Protein 2EKN (pdb70)

Secondary structure (DSSP, 8-state):
-B-PPP-TTS--EEEEEEEEEEEE--HHHHHHHHHT--TT--HHHHHHHHHHHHHHHHHHHSTTPPP--EEEEEEEEEE-SSEEEEEEEEEEEESS--HHHHHHHHHHHHHHHHHHHHHHHS-TTS--SS-EEEEEEEEEEEEE-/------TTS--EEEEEEEEEEEE--HHHHHHHHHT--TT--HHHHHHHHHHHHHHHHHHHSTTPPP--EEEEEEEEEE-SSEEEEEEEEEEEESS--HHHHHHHHHHHHHHHHHHHHHHH--TTS--SS-EEEEEEEEEEEE---/------TTS--EEEEEEEEEEEE--HHHHHHHHTT--TTB-HHHHHHHHHHHHHHHHHHHSTTPPP--EEEEEEEEEE-SSEEEEEEEEEEEESS--HHHHHHHHHHHHHHHHHHHHHHHS-TTS--SS-EEEEEEEEEEEEE--

Organism: Pyrococcus horikoshii (strain ATCC 700860 / DSM 12428 / JCM 9974 / NBRC 100139 / OT-3) (NCBI:txid70601)

Foldseek 3Di:
DDDADDQVVAAFWKKKWKKKKKKFFDLVLLVCQVVVNQPLGNLQVQLQVQLVVQLQCLCVVPPRDDRFPWDDKDWDWDGDSGMIMIMIMTIHGGRDHRHSSRLRSNVRSNVSNCVSCLPVQADPVSDHPRIDMDDIGIPDMDTGD/DAQDDQVVAFFAKKKWKKKKKKFFALVLLVCQVVQNLVLGNLQVQLQVQLVVQLQCLCVVPPRDDRFPWDDKDWDWDDDSGMIMIMIMTIHGGRDHRHSSRLRSNVRSNVSSCVSCLVVQADPVSDRPRIDMDDIGIPDIDTDDD/DAQDDQVVAAFWKKKWKKKKKKFAALVLLVCQVVQNQVLGNLQVQLQVQLVVQLQCLCVPDPRDDRFPWDDKDWDWDDDSGMIMIMIMTIGGGRDHRHSSRLRSNVRSNVSSCVSRQVVQADPVSHRPGIDMDDIGIPDMDTGHD

Sequence (435 aa):
GVKMVEIGYKDVVFRKAVAKGRIKLKPETVKLIKEGKIEKGNVLATAQIAGILAVKRTPELIPLCHPIPITGVDITFDFGEDYIEVTCEVRAYYKTGVEMEALTGVTVALLAIWDMVKAVEKDEKGQYPYTRIENVHVVEKVKTHVKMVEIGYKDVVFRKAVAKGRIKLKPETVKLIKEGKIEKGNVLATAQIAGILAVKRTPELIPLCHPIPITGVDITFDFGEDYIEVTCEVRAYYKTGVEMEALTGVTVALLAIWDMVKAVEKDEKGQYPYTRIENVHVVEKVKTHNVKMVEIGYKDVVFRKAVAKGRIKLKPETVKLIKEGKIEKGNVLATAQIAGILAVKRTPELIPLCHPIPITGVDITFDFGEDYIEVTCEVRAYYKTGVEMEALTGVTVALLAIWDMVKAVEKDEKGQYPYTRIENVHVVEKVKTHN

InterPro domains:
  IPR002820 Molybdopterin cofactor biosynthesis C (MoaC) domain [PF01967] (15-153)
  IPR023045 Molybdenum cofactor biosynthesis C [TIGR00581] (5-139)
  IPR023047 Probable cyclic pyranopterin monophosphate synthase accessory protein, archaea [MF_01224_A] (10-155)
  IPR023047 Probable cyclic pyranopterin monophosphate synthase accessory protein, archaea [cd01419] (15-155)
  IPR036522 Molybdopterin cofactor biosynthesis C (MoaC) domain superfamily [G3DSA:3.30.70.640] (1-159)
  IPR036522 Molybdopterin cofactor biosynthesis C (MoaC) domain superfamily [SSF55040] (13-154)
  IPR050105 Molybdenum cofactor biosynthesis MoaA/MoaC [PTHR22960] (11-133)

Nearest PDB structures (foldseek):
  2ekn-assembly1_A  TM=1.007E+00  e=3.396E-31  Pyrococcus horikoshii OT3
  2ohd-assembly1_D  TM=9.862E-01  e=2.402E-20  Sulfurisphaera tokodaii str. 7
  4fdf-assembly1_B  TM=9.842E-01  e=7.922E-18  Mycobacterium tuberculosis
  4fdf-assembly1_A  TM=9.671E-01  e=1.841E-16  Mycobacterium tuberculosis
  2eey-assembly1_A  TM=9.119E-01  e=1.221E-14  Geobacillus kaustophilus HTA426

CATH classification: 3.30.70.640

Structure (mmCIF, N/CA/C/O backbone):
data_2EKN
#
_entry.id   2EKN
#
_cell.length_a   119.910
_cell.length_b   119.910
_cell.length_c   63.960
_cell.angle_alpha   90.00
_cell.angle_beta   90.00
_cell.angle_gamma   120.00
#
_symmetry.space_group_name_H-M   'P 31 2 1'
#
loop_
_entity.id
_entity.type
_entity.pdbx_description
1 polymer 'Probable molybdenum cofactor biosynthesis protein C'
2 non-polymer 'CITRATE ANION'
3 water water
#
loop_
_atom_site.group_PDB
_atom_site.id
_atom_site.type_symbol
_atom_site.label_atom_id
_atom_site.label_alt_id
_atom_site.label_comp_id
_atom_site.label_asym_id
_atom_site.label_entity_id
_atom_site.label_seq_id
_atom_site.pdbx_PDB_ins_code
_atom_site.Cartn_x
_atom_site.Cartn_y
_atom_site.Cartn_z
_atom_site.occupancy
_atom_site.B_iso_or_equiv
_atom_site.auth_seq_id
_atom_site.auth_comp_id
_atom_site.auth_asym_id
_atom_site.auth_atom_id
_atom_site.pdbx_PDB_model_num
ATOM 1 N N . GLY A 1 12 ? 111.507 52.597 0.815 1.00 49.16 12 GLY A N 1
ATOM 2 C CA . GLY A 1 12 ? 111.149 52.493 2.263 1.00 48.02 12 GLY A CA 1
ATOM 3 C C . GLY A 1 12 ? 110.820 53.825 2.915 1.00 47.15 12 GLY A C 1
ATOM 4 O O . GLY A 1 12 ? 111.100 54.888 2.359 1.00 46.99 12 GLY A O 1
ATOM 5 N N . VAL A 1 13 ? 110.219 53.765 4.101 1.00 46.30 13 VAL A N 1
ATOM 6 C CA . VAL A 1 13 ? 109.846 54.962 4.851 1.00 44.52 13 VAL A CA 1
ATOM 7 C C . VAL A 1 13 ? 110.309 54.822 6.297 1.00 44.47 13 VAL A C 1
ATOM 8 O O . VAL A 1 13 ? 110.426 53.709 6.814 1.00 44.41 13 VAL A O 1
ATOM 12 N N . LYS A 1 14 ? 110.570 55.950 6.950 1.00 42.93 14 LYS A N 1
ATOM 13 C CA . LYS A 1 14 ? 111.026 55.923 8.334 1.00 43.74 14 LYS A CA 1
ATOM 14 C C . LYS A 1 14 ? 110.352 56.990 9.182 1.00 42.17 14 LYS A C 1
ATOM 15 O O . LYS A 1 14 ? 110.676 58.174 9.075 1.00 40.66 14 LYS A O 1
ATOM 21 N N . MET A 1 15 ? 109.410 56.563 10.019 1.00 39.90 15 MET A N 1
ATOM 22 C CA . MET A 1 15 ? 108.698 57.482 10.897 1.00 37.70 15 MET A CA 1
ATOM 23 C C . MET A 1 15 ? 109.686 58.048 11.910 1.00 36.50 15 MET A C 1
ATOM 24 O O . MET A 1 15 ? 110.675 57.398 12.255 1.00 35.95 15 MET A O 1
ATOM 29 N N . VAL A 1 16 ? 109.408 59.254 12.390 1.00 31.79 16 VAL A N 1
ATOM 30 C CA . VAL A 1 16 ? 110.286 59.916 13.341 1.00 29.16 16 VAL A CA 1
ATOM 31 C C . VAL A 1 16 ? 109.901 59.662 14.798 1.00 25.95 16 VAL A C 1
ATOM 32 O O . VAL A 1 16 ? 108.749 59.849 15.185 1.00 20.52 16 VAL A O 1
ATOM 36 N N . GLU A 1 17 ? 110.879 59.243 15.597 1.00 24.41 17 GLU A N 1
ATOM 37 C CA . GLU A 1 17 ? 110.670 58.985 17.021 1.00 22.53 17 GLU A CA 1
ATOM 38 C C . GLU A 1 17 ? 110.545 60.318 17.759 1.00 21.83 17 GLU A C 1
ATOM 39 O O . GLU A 1 17 ? 111.328 61.239 17.519 1.00 22.52 17 GLU A O 1
ATOM 45 N N . ILE A 1 18 ? 109.575 60.425 18.665 1.00 21.44 18 ILE A N 1
ATOM 46 C CA . ILE A 1 18 ? 109.385 61.672 19.402 1.00 19.74 18 ILE A CA 1
ATOM 47 C C . ILE A 1 18 ? 109.277 61.495 20.910 1.00 19.51 18 ILE A C 1
ATOM 48 O O . ILE A 1 18 ? 109.216 62.475 21.651 1.00 21.81 18 ILE A O 1
ATOM 53 N N . GLY A 1 19 ? 109.254 60.247 21.361 1.00 22.09 19 GLY A N 1
ATOM 54 C CA . GLY A 1 19 ? 109.104 59.963 22.780 1.00 21.95 19 GLY A CA 1
ATOM 55 C C . GLY A 1 19 ? 109.997 60.670 23.783 1.00 23.36 19 GLY A C 1
ATOM 56 O O . GLY A 1 19 ? 109.552 61.015 24.876 1.00 23.44 19 GLY A O 1
ATOM 57 N N . TYR A 1 20 ? 111.255 60.890 23.424 1.00 25.22 20 TYR A N 1
ATOM 58 C CA . TYR A 1 20 ? 112.203 61.527 24.331 1.00 25.65 20 TYR A CA 1
ATOM 59 C C . TYR A 1 20 ? 112.119 63.050 24.370 1.00 26.30 20 TYR A C 1
ATOM 60 O O . TYR A 1 20 ? 112.721 63.684 25.235 1.00 26.56 20 TYR A O 1
ATOM 69 N N . LYS A 1 21 ? 111.375 63.643 23.443 1.00 26.31 21 LYS A N 1
ATOM 70 C CA . LYS A 1 21 ? 111.263 65.097 23.401 1.00 25.66 21 LYS A CA 1
ATOM 71 C C . LYS A 1 21 ? 110.422 65.667 24.542 1.00 26.31 21 LYS A C 1
ATOM 72 O O . LYS A 1 21 ? 109.601 64.968 25.130 1.00 24.44 21 LYS A O 1
ATOM 78 N N . ASP A 1 22 ? 110.638 66.940 24.861 1.00 26.70 22 ASP A N 1
ATOM 79 C CA . ASP A 1 22 ? 109.892 67.573 25.941 1.00 28.35 22 ASP A CA 1
ATOM 80 C C . ASP A 1 22 ? 108.481 67.938 25.517 1.00 27.58 22 ASP A C 1
ATOM 81 O O . ASP A 1 22 ? 108.214 68.192 24.342 1.00 26.01 22 ASP A O 1
ATOM 86 N N . VAL A 1 23 ? 107.588 67.965 26.495 1.00 26.93 23 VAL A N 1
ATOM 87 C CA . VAL A 1 23 ? 106.207 68.342 26.268 1.00 28.38 23 VAL A CA 1
ATOM 88 C C . VAL A 1 23 ? 106.193 69.858 26.403 1.00 28.86 23 VAL A C 1
ATOM 89 O O . VAL A 1 23 ? 106.454 70.400 27.478 1.00 28.00 23 VAL A O 1
ATOM 93 N N . VAL A 1 24 ? 105.921 70.541 25.300 1.00 27.70 24 VAL A N 1
ATOM 94 C CA . VAL A 1 24 ? 105.888 71.993 25.311 1.00 26.36 24 VAL A CA 1
ATOM 95 C C . VAL A 1 24 ? 104.646 72.477 24.591 1.00 26.13 24 VAL A C 1
ATOM 96 O O . VAL A 1 24 ? 104.007 71.717 23.857 1.00 24.66 24 VAL A O 1
ATOM 100 N N . PHE A 1 25 ? 104.296 73.737 24.821 1.00 25.38 25 PHE A N 1
ATOM 101 C CA . PHE A 1 25 ? 103.142 74.324 24.175 1.00 25.09 25 PHE A CA 1
ATOM 102 C C . PHE A 1 25 ? 103.471 74.476 22.697 1.00 26.28 25 PHE A C 1
ATOM 103 O O . PHE A 1 25 ? 104.546 74.966 22.337 1.00 26.61 25 PHE A O 1
ATOM 111 N N . ARG A 1 26 ? 102.544 74.055 21.846 1.00 23.56 26 ARG A N 1
ATOM 112 C CA . ARG A 1 26 ? 102.732 74.144 20.405 1.00 23.77 26 ARG A CA 1
ATOM 113 C C . ARG A 1 26 ? 101.501 74.749 19.744 1.00 24.31 26 ARG A C 1
ATOM 114 O O . ARG A 1 26 ? 100.360 74.392 20.062 1.00 22.99 26 ARG A O 1
ATOM 122 N N . LYS A 1 27 ? 101.741 75.683 18.834 1.00 22.21 27 LYS A N 1
ATOM 123 C CA . LYS A 1 27 ? 100.664 76.322 18.106 1.00 21.67 27 LYS A CA 1
ATOM 124 C C . LYS A 1 27 ? 101.082 76.481 16.657 1.00 21.13 27 LYS A C 1
ATOM 125 O O . LYS A 1 27 ? 102.229 76.828 16.370 1.00 20.34 27 LYS A O 1
ATOM 131 N N . ALA A 1 28 ? 100.155 76.201 15.748 1.00 19.00 28 ALA A N 1
ATOM 132 C CA . ALA A 1 28 ? 100.404 76.353 14.320 1.00 17.86 28 ALA A CA 1
ATOM 133 C C . ALA A 1 28 ? 99.192 77.035 13.705 1.00 20.21 28 ALA A C 1
ATOM 134 O O . ALA A 1 28 ? 98.044 76.751 14.061 1.00 19.61 28 ALA A O 1
ATOM 136 N N . VAL A 1 29 ? 99.460 77.953 12.791 1.00 19.48 29 VAL A N 1
ATOM 137 C CA . VAL A 1 29 ? 98.409 78.677 12.109 1.00 19.39 29 VAL A CA 1
ATOM 138 C C . VAL A 1 29 ? 98.650 78.499 10.625 1.00 19.48 29 VAL A C 1
ATOM 139 O O . VAL A 1 29 ? 99.749 78.775 10.131 1.00 17.21 29 VAL A O 1
ATOM 143 N N . ALA A 1 30 ? 97.635 78.012 9.920 1.00 17.64 30 ALA A N 1
ATOM 144 C CA . ALA A 1 30 ? 97.740 77.823 8.477 1.00 19.15 30 ALA A CA 1
ATOM 145 C C . ALA A 1 30 ? 96.601 78.577 7.807 1.00 18.89 30 ALA A C 1
ATOM 146 O O . ALA A 1 30 ? 95.529 78.755 8.392 1.00 19.60 30 ALA A O 1
ATOM 148 N N . LYS A 1 31 ? 96.845 79.028 6.583 1.00 19.23 31 LYS A N 1
ATOM 149 C CA . LYS A 1 31 ? 95.842 79.750 5.816 1.00 20.37 31 LYS A CA 1
ATOM 150 C C . LYS A 1 31 ? 95.800 79.208 4.399 1.00 19.72 31 LYS A C 1
ATOM 151 O O . LYS A 1 31 ? 96.778 78.657 3.898 1.00 19.75 31 LYS A O 1
ATOM 157 N N . GLY A 1 32 ? 94.657 79.382 3.754 1.00 20.76 32 GLY A N 1
ATOM 158 C CA . GLY A 1 32 ? 94.501 78.938 2.385 1.00 19.33 32 GLY A CA 1
ATOM 159 C C . GLY A 1 32 ? 93.256 79.615 1.861 1.00 21.76 32 GLY A C 1
ATOM 160 O O . GLY A 1 32 ? 92.444 80.099 2.647 1.00 23.98 32 GLY A O 1
ATOM 161 N N . ARG A 1 33 ? 93.089 79.671 0.548 1.00 21.83 33 ARG A N 1
ATOM 162 C CA . ARG A 1 33 ? 91.894 80.304 0.020 1.00 23.67 33 ARG A CA 1
ATOM 163 C C . ARG A 1 33 ? 91.312 79.559 -1.162 1.00 22.06 33 ARG A C 1
ATOM 164 O O . ARG A 1 33 ? 92.002 78.803 -1.840 1.00 21.37 33 ARG A O 1
ATOM 172 N N . ILE A 1 34 ? 90.022 79.763 -1.386 1.00 21.61 34 ILE A N 1
ATOM 173 C CA . ILE A 1 34 ? 89.362 79.149 -2.517 1.00 22.36 34 ILE A CA 1
ATOM 174 C C . ILE A 1 34 ? 88.816 80.279 -3.379 1.00 22.87 34 ILE A C 1
ATOM 175 O O . ILE A 1 34 ? 88.076 81.142 -2.897 1.00 23.11 34 ILE A O 1
ATOM 180 N N . LYS A 1 35 ? 89.225 80.292 -4.643 1.00 22.86 35 LYS A N 1
ATOM 181 C CA . LYS A 1 35 ? 88.771 81.299 -5.592 1.00 25.29 35 LYS A CA 1
ATOM 182 C C . LYS A 1 35 ? 87.373 80.899 -6.050 1.00 26.09 35 LYS A C 1
ATOM 183 O O . LYS A 1 35 ? 87.136 79.739 -6.400 1.00 25.33 35 LYS A O 1
ATOM 189 N N . LEU A 1 36 ? 86.456 81.862 -6.040 1.00 25.25 36 LEU A N 1
ATOM 190 C CA . LEU A 1 36 ? 85.065 81.626 -6.420 1.00 25.92 36 LEU A CA 1
ATOM 191 C C . LEU A 1 36 ? 84.502 82.772 -7.259 1.00 28.24 36 LEU A C 1
ATOM 192 O O . LEU A 1 36 ? 85.095 83.851 -7.344 1.00 26.82 36 LEU A O 1
ATOM 197 N N . LYS A 1 37 ? 83.352 82.533 -7.878 1.00 30.48 37 LYS A N 1
ATOM 198 C CA . LYS A 1 37 ? 82.703 83.576 -8.658 1.00 32.22 37 LYS A CA 1
ATOM 199 C C . LYS A 1 37 ? 82.285 84.616 -7.631 1.00 32.17 37 LYS A C 1
ATOM 200 O O . LYS A 1 37 ? 81.996 84.278 -6.484 1.00 31.73 37 LYS A O 1
ATOM 206 N N . PRO A 1 38 ? 82.266 85.899 -8.017 1.00 33.71 38 PRO A N 1
ATOM 207 C CA . PRO A 1 38 ? 81.864 86.938 -7.067 1.00 33.79 38 PRO A CA 1
ATOM 208 C C . PRO A 1 38 ? 80.445 86.714 -6.548 1.00 34.57 38 PRO A C 1
ATOM 209 O O . PRO A 1 38 ? 80.174 86.900 -5.360 1.00 35.06 38 PRO A O 1
ATOM 213 N N . GLU A 1 39 ? 79.542 86.303 -7.435 1.00 35.92 39 GLU A N 1
ATOM 214 C CA . GLU A 1 39 ? 78.154 86.059 -7.045 1.00 36.60 39 GLU A CA 1
ATOM 215 C C . GLU A 1 39 ? 78.066 84.964 -5.987 1.00 34.44 39 GLU A C 1
ATOM 216 O O . GLU A 1 39 ? 77.254 85.043 -5.062 1.00 33.35 39 GLU A O 1
ATOM 222 N N . THR A 1 40 ? 78.896 83.935 -6.135 1.00 33.68 40 THR A N 1
ATOM 223 C CA . THR A 1 40 ? 78.914 82.834 -5.178 1.00 32.17 40 THR A CA 1
ATOM 224 C C . THR A 1 40 ? 79.329 83.373 -3.814 1.00 31.60 40 THR A C 1
ATOM 225 O O . THR A 1 40 ? 78.709 83.060 -2.798 1.00 32.53 40 THR A O 1
ATOM 229 N N . VAL A 1 41 ? 80.380 84.188 -3.803 1.00 31.47 41 VAL A N 1
ATOM 230 C CA . VAL A 1 41 ? 80.873 84.781 -2.567 1.00 32.20 41 VAL A CA 1
ATOM 231 C C . VAL A 1 41 ? 79.740 85.543 -1.891 1.00 34.71 41 VAL A C 1
ATOM 232 O O . VAL A 1 41 ? 79.561 85.457 -0.677 1.00 34.56 41 VAL A O 1
ATOM 236 N N . LYS A 1 42 ? 78.971 86.279 -2.687 1.00 37.55 42 LYS A N 1
ATOM 237 C CA . LYS A 1 42 ? 77.843 87.047 -2.165 1.00 40.68 42 LYS A CA 1
ATOM 238 C C . LYS A 1 42 ? 76.776 86.115 -1.603 1.00 40.76 42 LYS A C 1
ATOM 239 O O . LYS A 1 42 ? 76.302 86.310 -0.485 1.00 41.82 42 LYS A O 1
ATOM 245 N N . LEU A 1 43 ? 76.398 85.106 -2.384 1.00 41.02 43 LEU A N 1
ATOM 246 C CA . LEU A 1 43 ? 75.388 84.145 -1.955 1.00 41.68 43 LEU A CA 1
ATOM 247 C C . LEU A 1 43 ? 75.764 83.532 -0.612 1.00 42.57 43 LEU A C 1
ATOM 248 O O . LEU A 1 43 ? 74.932 83.436 0.291 1.00 43.02 43 LEU A O 1
ATOM 253 N N . ILE A 1 44 ? 77.020 83.117 -0.484 1.00 42.28 44 ILE A N 1
ATOM 254 C CA . ILE A 1 44 ? 77.496 82.524 0.759 1.00 42.21 44 ILE A CA 1
ATOM 255 C C . ILE A 1 44 ? 77.420 83.554 1.873 1.00 44.36 44 ILE A C 1
ATOM 256 O O . ILE A 1 44 ? 76.890 83.288 2.952 1.00 45.06 44 ILE A O 1
ATOM 261 N N . LYS A 1 45 ? 77.955 84.736 1.593 1.00 46.70 45 LYS A N 1
ATOM 262 C CA . LYS A 1 45 ? 77.979 85.824 2.558 1.00 49.06 45 LYS A CA 1
ATOM 263 C C . LYS A 1 45 ? 76.581 86.148 3.083 1.00 49.72 45 LYS A C 1
ATOM 264 O O . LYS A 1 45 ? 76.418 86.530 4.241 1.00 49.97 45 LYS A O 1
ATOM 270 N N . GLU A 1 46 ? 75.572 85.975 2.234 1.00 51.03 46 GLU A N 1
ATOM 271 C CA . GLU A 1 46 ? 74.194 86.260 2.619 1.00 52.12 46 GLU A CA 1
ATOM 272 C C . GLU A 1 46 ? 73.459 85.011 3.094 1.00 52.13 46 GLU A C 1
ATOM 273 O O . GLU A 1 46 ? 72.305 85.084 3.518 1.00 52.84 46 GLU A O 1
ATOM 279 N N . GLY A 1 47 ? 74.127 83.866 3.018 1.00 51.11 47 GLY A N 1
ATOM 280 C CA . GLY A 1 47 ? 73.507 82.626 3.445 1.00 50.62 47 GLY A CA 1
ATOM 281 C C . GLY A 1 47 ? 72.370 82.210 2.530 1.00 49.83 47 GLY A C 1
ATOM 282 O O . GLY A 1 47 ? 71.313 81.784 2.997 1.00 48.99 47 GLY A O 1
ATOM 283 N N . LYS A 1 48 ? 72.586 82.328 1.224 1.00 49.51 48 LYS A N 1
ATOM 284 C CA . LYS A 1 48 ? 71.566 81.961 0.251 1.00 49.36 48 LYS A CA 1
ATOM 285 C C . LYS A 1 48 ? 71.922 80.715 -0.554 1.00 48.92 48 LYS A C 1
ATOM 286 O O . LYS A 1 48 ? 71.353 80.477 -1.621 1.00 49.08 48 LYS A O 1
ATOM 292 N N . ILE A 1 49 ? 72.867 79.924 -0.056 1.00 47.15 49 ILE A N 1
ATOM 293 C CA . ILE A 1 49 ? 73.247 78.698 -0.747 1.00 45.40 49 ILE A CA 1
ATOM 294 C C . ILE A 1 49 ? 72.266 77.614 -0.321 1.00 44.38 49 ILE A C 1
ATOM 295 O O . ILE A 1 49 ? 72.232 77.214 0.842 1.00 43.26 49 ILE A O 1
ATOM 300 N N . GLU A 1 50 ? 71.467 77.151 -1.274 1.00 44.52 50 GLU A N 1
ATOM 301 C CA . GLU A 1 50 ? 70.458 76.130 -1.020 1.00 45.44 50 GLU A CA 1
ATOM 302 C C . GLU A 1 50 ? 70.978 74.904 -0.278 1.00 43.67 50 GLU A C 1
ATOM 303 O O . GLU A 1 50 ? 70.384 74.472 0.708 1.00 43.47 50 GLU A O 1
ATOM 309 N N . LYS A 1 51 ? 72.097 74.359 -0.747 1.00 42.56 51 LYS A N 1
ATOM 310 C CA . LYS A 1 51 ? 72.685 73.165 -0.152 1.00 39.75 51 LYS A CA 1
ATOM 311 C C . LYS A 1 51 ? 72.898 73.231 1.360 1.00 37.74 51 LYS A C 1
ATOM 312 O O . LYS A 1 51 ? 72.922 72.196 2.025 1.00 36.45 51 LYS A O 1
ATOM 318 N N . GLY A 1 52 ? 73.061 74.434 1.907 1.00 36.73 52 GLY A N 1
ATOM 319 C CA . GLY A 1 52 ? 73.248 74.545 3.346 1.00 35.35 52 GLY A CA 1
ATOM 320 C C . GLY A 1 52 ? 74.114 75.688 3.849 1.00 34.83 52 GLY A C 1
ATOM 321 O O . GLY A 1 52 ? 74.501 76.574 3.085 1.00 33.66 52 GLY A O 1
ATOM 322 N N . ASN A 1 53 ? 74.404 75.663 5.150 1.00 33.64 53 ASN A N 1
ATOM 323 C CA . ASN A 1 53 ? 75.233 76.677 5.801 1.00 32.84 53 ASN A CA 1
ATOM 324 C C . ASN A 1 53 ? 76.690 76.384 5.443 1.00 31.21 53 ASN A C 1
ATOM 325 O O . ASN A 1 53 ? 77.351 75.560 6.081 1.00 30.20 53 ASN A O 1
ATOM 330 N N . VAL A 1 54 ? 77.177 77.066 4.414 1.00 29.93 54 VAL A N 1
ATOM 331 C CA . VAL A 1 54 ? 78.533 76.876 3.925 1.00 28.19 54 VAL A CA 1
ATOM 332 C C . VAL A 1 54 ? 79.630 77.003 4.975 1.00 26.74 54 VAL A C 1
ATOM 333 O O . VAL A 1 54 ? 80.402 76.069 5.177 1.00 25.38 54 VAL A O 1
ATOM 337 N N . LEU A 1 55 ? 79.694 78.148 5.646 1.00 24.85 55 LEU A N 1
ATOM 338 C CA . LEU A 1 55 ? 80.737 78.381 6.635 1.00 27.09 55 LEU A CA 1
ATOM 339 C C . LEU A 1 55 ? 80.723 77.461 7.852 1.00 26.28 55 LEU A C 1
ATOM 340 O O . LEU A 1 55 ? 81.784 77.038 8.326 1.00 26.68 55 LEU A O 1
ATOM 345 N N . ALA A 1 56 ? 79.540 77.140 8.362 1.00 25.84 56 ALA A N 1
ATOM 346 C CA . ALA A 1 56 ? 79.462 76.255 9.520 1.00 24.48 56 ALA A CA 1
ATOM 347 C C . ALA A 1 56 ? 79.905 74.849 9.111 1.00 24.32 56 ALA A C 1
ATOM 348 O O . ALA A 1 56 ? 80.605 74.160 9.856 1.00 22.06 56 ALA A O 1
ATOM 350 N N . THR A 1 57 ? 79.499 74.428 7.918 1.00 22.24 57 THR A N 1
ATOM 351 C CA . THR A 1 57 ? 79.872 73.109 7.426 1.00 23.23 57 THR A CA 1
ATOM 352 C C . THR A 1 57 ? 81.395 73.004 7.277 1.00 23.37 57 THR A C 1
ATOM 353 O O . THR A 1 57 ? 81.997 71.990 7.645 1.00 22.51 57 THR A O 1
ATOM 357 N N . ALA A 1 58 ? 82.010 74.058 6.743 1.00 22.70 58 ALA A N 1
ATOM 358 C CA . ALA A 1 58 ? 83.460 74.085 6.541 1.00 22.54 58 ALA A CA 1
ATOM 359 C C . ALA A 1 58 ? 84.230 74.063 7.864 1.00 21.77 58 ALA A C 1
ATOM 360 O O . ALA A 1 58 ? 85.268 73.410 7.970 1.00 21.16 58 ALA A O 1
ATOM 362 N N . GLN A 1 59 ? 83.727 74.778 8.868 1.00 22.14 59 GLN A N 1
ATOM 363 C CA . GLN A 1 59 ? 84.383 74.808 10.173 1.00 23.26 59 GLN A CA 1
ATOM 364 C C . GLN A 1 59 ? 84.354 73.423 10.808 1.00 22.55 59 GLN A C 1
ATOM 365 O O . GLN A 1 59 ? 85.359 72.957 11.343 1.00 21.94 59 GLN A O 1
ATOM 371 N N . ILE A 1 60 ? 83.196 72.771 10.750 1.00 20.36 60 ILE A N 1
ATOM 372 C CA . ILE A 1 60 ? 83.052 71.443 11.336 1.00 20.77 60 ILE A CA 1
ATOM 373 C C . ILE A 1 60 ? 83.926 70.433 10.602 1.00 19.09 60 ILE A C 1
ATOM 374 O O . ILE A 1 60 ? 84.584 69.607 11.228 1.00 18.36 60 ILE A O 1
ATOM 379 N N . ALA A 1 61 ? 83.939 70.515 9.273 1.00 17.54 61 ALA A N 1
ATOM 380 C CA . ALA A 1 61 ? 84.739 69.605 8.469 1.00 17.35 61 ALA A CA 1
ATOM 381 C C . ALA A 1 61 ? 86.223 69.796 8.783 1.00 17.13 61 ALA A C 1
ATOM 382 O O . ALA A 1 61 ? 86.968 68.824 8.890 1.00 16.28 61 ALA A O 1
ATOM 384 N N . GLY A 1 62 ? 86.645 71.051 8.919 1.00 16.94 62 GLY A N 1
ATOM 385 C CA . GLY A 1 62 ? 88.037 71.335 9.222 1.00 17.75 62 GLY A CA 1
ATOM 386 C C . GLY A 1 62 ? 88.440 70.870 10.613 1.00 18.56 62 GLY A C 1
ATOM 387 O O . GLY A 1 62 ? 89.516 70.298 10.796 1.00 19.49 62 GLY A O 1
ATOM 388 N N . ILE A 1 63 ? 87.583 71.110 11.602 1.00 17.95 63 ILE A N 1
ATOM 389 C CA . ILE A 1 63 ? 87.889 70.696 12.967 1.00 19.16 63 ILE A CA 1
ATOM 390 C C . ILE A 1 63 ? 87.983 69.175 13.060 1.00 19.92 63 ILE A C 1
ATOM 391 O O . ILE A 1 63 ? 88.890 68.635 13.696 1.00 18.47 63 ILE A O 1
ATOM 396 N N . LEU A 1 64 ? 87.052 68.479 12.418 1.00 19.79 64 LEU A N 1
ATOM 397 C CA . LEU A 1 64 ? 87.085 67.023 12.433 1.00 19.21 64 LEU A CA 1
ATOM 398 C C . LEU A 1 64 ? 88.342 66.543 11.720 1.00 19.52 64 LEU A C 1
ATOM 399 O O . LEU A 1 64 ? 89.000 65.604 12.168 1.00 20.29 64 LEU A O 1
ATOM 404 N N . ALA A 1 65 ? 88.676 67.203 10.614 1.00 18.67 65 ALA A N 1
ATOM 405 C CA . ALA A 1 65 ? 89.846 66.832 9.825 1.00 17.95 65 ALA A CA 1
ATOM 406 C C . ALA A 1 65 ? 91.138 66.947 10.633 1.00 17.59 65 ALA A C 1
ATOM 407 O O . ALA A 1 65 ? 92.050 66.137 10.480 1.00 17.94 65 ALA A O 1
ATOM 409 N N . VAL A 1 66 ? 91.220 67.953 11.493 1.00 18.10 66 VAL A N 1
ATOM 410 C CA . VAL A 1 66 ? 92.415 68.131 12.317 1.00 16.95 66 VAL A CA 1
ATOM 411 C C . VAL A 1 66 ? 92.636 66.868 13.150 1.00 16.74 66 VAL A C 1
ATOM 412 O O . VAL A 1 66 ? 93.755 66.362 13.256 1.00 15.76 66 VAL A O 1
ATOM 416 N N . LYS A 1 67 ? 91.557 66.348 13.723 1.00 15.53 67 LYS A N 1
ATOM 417 C CA . LYS A 1 67 ? 91.649 65.152 14.547 1.00 19.42 67 LYS A CA 1
ATOM 418 C C . LYS A 1 67 ? 91.909 63.867 13.761 1.00 20.21 67 LYS A C 1
ATOM 419 O O . LYS A 1 67 ? 92.285 62.852 14.344 1.00 20.79 67 LYS A O 1
ATOM 425 N N . ARG A 1 68 ? 91.718 63.907 12.447 1.00 20.27 68 ARG A N 1
ATOM 426 C CA . ARG A 1 68 ? 91.956 62.729 11.627 1.00 22.26 68 ARG A CA 1
ATOM 427 C C . ARG A 1 68 ? 93.300 62.788 10.901 1.00 21.44 68 ARG A C 1
ATOM 428 O O . ARG A 1 68 ? 93.633 61.891 10.130 1.00 22.03 68 ARG A O 1
ATOM 436 N N . THR A 1 69 ? 94.076 63.836 11.156 1.00 19.86 69 THR A N 1
ATOM 437 C CA . THR A 1 69 ? 95.372 63.986 10.502 1.00 18.83 69 THR A CA 1
ATOM 438 C C . THR A 1 69 ? 96.259 62.734 10.567 1.00 18.93 69 THR A C 1
ATOM 439 O O . THR A 1 69 ? 96.823 62.319 9.558 1.00 20.22 69 THR A O 1
ATOM 443 N N . PRO A 1 70 ? 96.397 62.116 11.752 1.00 19.91 70 PRO A N 1
ATOM 444 C CA . PRO A 1 70 ? 97.242 60.917 11.837 1.00 20.30 70 PRO A CA 1
ATOM 445 C C . PRO A 1 70 ? 96.744 59.717 11.017 1.00 20.73 70 PRO A C 1
ATOM 446 O O . PRO A 1 70 ? 97.514 58.803 10.711 1.00 20.42 70 PRO A O 1
ATOM 450 N N . GLU A 1 71 ? 95.462 59.715 10.664 1.00 20.73 71 GLU A N 1
ATOM 451 C CA . GLU A 1 71 ? 94.903 58.628 9.864 1.00 23.37 71 GLU A CA 1
ATOM 452 C C . GLU A 1 71 ? 95.165 58.914 8.386 1.00 21.46 71 GLU A C 1
ATOM 453 O O . GLU A 1 71 ? 95.315 57.997 7.585 1.00 19.65 71 GLU A O 1
ATOM 459 N N . LEU A 1 72 ? 95.207 60.198 8.044 1.00 20.62 72 LEU A N 1
ATOM 460 C CA . LEU A 1 72 ? 95.404 60.643 6.666 1.00 21.75 72 LEU A CA 1
ATOM 461 C C . LEU A 1 72 ? 96.855 60.773 6.213 1.00 22.14 72 LEU A C 1
ATOM 462 O O . LEU A 1 72 ? 97.193 60.404 5.087 1.00 22.65 72 LEU A O 1
ATOM 467 N N . ILE A 1 73 ? 97.698 61.335 7.076 1.00 20.99 73 ILE A N 1
ATOM 468 C CA . ILE A 1 73 ? 99.113 61.518 6.762 1.00 19.51 73 ILE A CA 1
ATOM 469 C C . ILE A 1 73 ? 99.847 60.365 7.427 1.00 19.56 73 ILE A C 1
ATOM 470 O O . ILE A 1 73 ? 100.015 60.345 8.647 1.00 20.36 73 ILE A O 1
ATOM 475 N N . PRO A 1 74 ? 100.304 59.391 6.624 1.00 19.73 74 PRO A N 1
ATOM 476 C CA . PRO A 1 74 ? 101.018 58.188 7.060 1.00 20.10 74 PRO A CA 1
ATOM 477 C C . PRO A 1 74 ? 101.982 58.279 8.235 1.00 22.08 74 PRO A C 1
ATOM 478 O O . PRO A 1 74 ? 101.894 57.481 9.174 1.00 20.29 74 PRO A O 1
ATOM 482 N N . LEU A 1 75 ? 102.894 59.244 8.205 1.00 21.45 75 LEU A N 1
ATOM 483 C CA . LEU A 1 75 ? 103.869 59.334 9.281 1.00 21.62 75 LEU A CA 1
ATOM 484 C C . LEU A 1 75 ? 103.604 60.350 10.382 1.00 20.80 75 LEU A C 1
ATOM 485 O O . LEU A 1 75 ? 104.520 60.691 11.126 1.00 21.72 75 LEU A O 1
ATOM 490 N N . CYS A 1 76 ? 102.369 60.833 10.491 1.00 19.86 76 CYS A N 1
ATOM 491 C CA . CYS A 1 76 ? 102.037 61.772 11.561 1.00 20.98 76 CYS A CA 1
ATOM 492 C C . CYS A 1 76 ? 101.720 60.965 12.818 1.00 21.81 76 CYS A C 1
ATOM 493 O O . CYS A 1 76 ? 101.323 59.799 12.734 1.00 23.41 76 CYS A O 1
ATOM 496 N N . HIS A 1 77 ? 101.915 61.577 13.980 1.00 20.81 77 HIS A N 1
ATOM 497 C CA . HIS A 1 77 ? 101.662 60.904 15.248 1.00 21.59 77 HIS A CA 1
ATOM 498 C C . HIS A 1 77 ? 100.329 61.314 15.852 1.00 21.18 77 HIS A C 1
ATOM 499 O O . HIS A 1 77 ? 99.794 62.375 15.535 1.00 19.49 77 HIS A O 1
ATOM 506 N N . PRO A 1 78 ? 99.767 60.460 16.722 1.00 21.22 78 PRO A N 1
ATOM 507 C CA . PRO A 1 78 ? 98.501 60.812 17.363 1.00 22.06 78 PRO A CA 1
ATOM 508 C C . PRO A 1 78 ? 98.893 61.903 18.371 1.00 23.77 78 PRO A C 1
ATOM 509 O O . PRO A 1 78 ? 99.886 61.764 19.097 1.00 23.41 78 PRO A O 1
ATOM 513 N N . ILE A 1 79 ? 98.135 62.993 18.402 1.00 21.45 79 ILE A N 1
ATOM 514 C CA . ILE A 1 79 ? 98.453 64.107 19.288 1.00 21.55 79 ILE A CA 1
ATOM 515 C C . ILE A 1 79 ? 97.241 64.547 20.087 1.00 21.35 79 ILE A C 1
ATOM 516 O O . ILE A 1 79 ? 96.133 64.629 19.557 1.00 21.73 79 ILE A O 1
ATOM 521 N N . PRO A 1 80 ? 97.436 64.833 21.382 1.00 23.17 80 PRO A N 1
ATOM 522 C CA . PRO A 1 80 ? 96.322 65.274 22.228 1.00 23.49 80 PRO A CA 1
ATOM 523 C C . PRO A 1 80 ? 96.020 66.754 21.967 1.00 22.85 80 PRO A C 1
ATOM 524 O O . PRO A 1 80 ? 96.392 67.623 22.753 1.00 24.40 80 PRO A O 1
ATOM 528 N N . ILE A 1 81 ? 95.363 67.028 20.843 1.00 21.98 81 ILE A N 1
ATOM 529 C CA . ILE A 1 81 ? 94.996 68.388 20.455 1.00 22.14 81 ILE A CA 1
ATOM 530 C C . ILE A 1 81 ? 94.149 69.027 21.554 1.00 21.60 81 ILE A C 1
ATOM 531 O O . ILE A 1 81 ? 93.185 68.430 22.022 1.00 21.36 81 ILE A O 1
ATOM 536 N N . THR A 1 82 ? 94.502 70.242 21.957 1.00 21.76 82 THR A N 1
ATOM 537 C CA . THR A 1 82 ? 93.762 70.920 23.013 1.00 21.72 82 THR A CA 1
ATOM 538 C C . THR A 1 82 ? 92.860 72.051 22.519 1.00 22.09 82 THR A C 1
ATOM 539 O O . THR A 1 82 ? 92.002 72.532 23.263 1.00 21.05 82 THR A O 1
ATOM 543 N N . GLY A 1 83 ? 93.043 72.468 21.269 1.00 20.97 83 GLY A N 1
ATOM 544 C CA . GLY A 1 83 ? 92.228 73.543 20.732 1.00 20.18 83 GLY A CA 1
ATOM 545 C C . GLY A 1 83 ? 92.362 73.747 19.235 1.00 20.96 83 GLY A C 1
ATOM 546 O O . GLY A 1 83 ? 93.436 73.555 18.662 1.00 21.09 83 GLY A O 1
ATOM 547 N N . VAL A 1 84 ? 91.260 74.136 18.599 1.00 20.01 84 VAL A N 1
ATOM 548 C CA . VAL A 1 84 ? 91.233 74.382 17.161 1.00 20.30 84 VAL A CA 1
ATOM 549 C C . VAL A 1 84 ? 90.266 75.522 16.875 1.00 24.00 84 VAL A C 1
ATOM 550 O O . VAL A 1 84 ? 89.129 75.519 17.358 1.00 23.04 84 VAL A O 1
ATOM 554 N N . ASP A 1 85 ? 90.730 76.498 16.101 1.00 23.47 85 ASP A N 1
ATOM 555 C CA . ASP A 1 85 ? 89.909 77.638 15.720 1.00 24.67 85 ASP A CA 1
ATOM 556 C C . ASP A 1 85 ? 89.975 77.774 14.209 1.00 24.05 85 ASP A C 1
ATOM 557 O O . ASP A 1 85 ? 91.060 77.771 13.628 1.00 22.90 85 ASP A O 1
ATOM 562 N N . ILE A 1 86 ? 88.815 77.874 13.574 1.00 22.16 86 ILE A N 1
ATOM 563 C CA . ILE A 1 86 ? 88.758 78.045 12.131 1.00 22.23 86 ILE A CA 1
ATOM 564 C C . ILE A 1 86 ? 87.919 79.280 11.858 1.00 23.27 86 ILE A C 1
ATOM 565 O O . ILE A 1 86 ? 86.764 79.365 12.276 1.00 22.39 86 ILE A O 1
ATOM 570 N N . THR A 1 87 ? 88.519 80.238 11.164 1.00 23.42 87 THR A N 1
ATOM 571 C CA . THR A 1 87 ? 87.863 81.496 10.852 1.00 23.60 87 THR A CA 1
ATOM 572 C C . THR A 1 87 ? 87.932 81.803 9.361 1.00 24.43 87 THR A C 1
ATOM 573 O O . THR A 1 87 ? 88.736 81.211 8.632 1.00 22.48 87 THR A O 1
ATOM 577 N N . PHE A 1 88 ? 87.096 82.740 8.920 1.00 24.22 88 PHE A N 1
ATOM 578 C CA . PHE A 1 88 ? 87.032 83.117 7.513 1.00 27.24 88 PHE A CA 1
ATOM 579 C C . PHE A 1 88 ? 87.201 84.604 7.236 1.00 28.51 88 PHE A C 1
ATOM 580 O O . PHE A 1 88 ? 86.883 85.451 8.069 1.00 30.16 88 PHE A O 1
ATOM 588 N N . ASP A 1 89 ? 87.699 84.900 6.042 1.00 30.47 89 ASP A N 1
ATOM 589 C CA . ASP A 1 89 ? 87.881 86.265 5.572 1.00 32.61 89 ASP A CA 1
ATOM 590 C C . ASP A 1 89 ? 87.328 86.278 4.156 1.00 32.22 89 ASP A C 1
ATOM 591 O O . ASP A 1 89 ? 87.646 85.397 3.353 1.00 30.61 89 ASP A O 1
ATOM 596 N N . PHE A 1 90 ? 86.492 87.267 3.860 1.00 31.93 90 PHE A N 1
ATOM 597 C CA . PHE A 1 90 ? 85.869 87.385 2.547 1.00 33.52 90 PHE A CA 1
ATOM 598 C C . PHE A 1 90 ? 86.593 88.327 1.601 1.00 34.24 90 PHE A C 1
ATOM 599 O O . PHE A 1 90 ? 86.987 89.432 1.977 1.00 35.53 90 PHE A O 1
ATOM 607 N N . GLY A 1 91 ? 86.761 87.874 0.365 1.00 34.52 91 GLY A N 1
ATOM 608 C CA . GLY A 1 91 ? 87.395 88.681 -0.656 1.00 33.93 91 GLY A CA 1
ATOM 609 C C . GLY A 1 91 ? 86.332 88.902 -1.715 1.00 35.49 91 GLY A C 1
ATOM 610 O O . GLY A 1 91 ? 85.234 88.355 -1.606 1.00 34.01 91 GLY A O 1
ATOM 611 N N . GLU A 1 92 ? 86.639 89.691 -2.739 1.00 36.12 92 GLU A N 1
ATOM 612 C CA . GLU A 1 92 ? 85.671 89.951 -3.799 1.00 36.15 92 GLU A CA 1
ATOM 613 C C . GLU A 1 92 ? 85.360 88.670 -4.570 1.00 34.55 92 GLU A C 1
ATOM 614 O O . GLU A 1 92 ? 84.214 88.421 -4.949 1.00 32.53 92 GLU A O 1
ATOM 620 N N . ASP A 1 93 ? 86.387 87.854 -4.787 1.00 32.04 93 ASP A N 1
A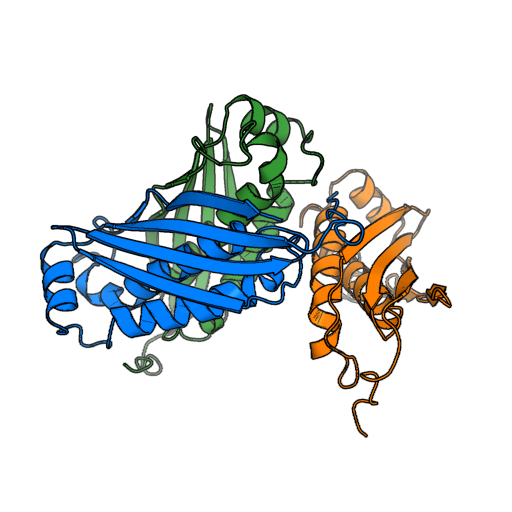TOM 621 C CA . ASP A 1 93 ? 86.227 86.611 -5.524 1.00 31.18 93 ASP A CA 1
ATOM 622 C C . ASP A 1 93 ? 86.920 85.434 -4.838 1.00 30.15 93 ASP A C 1
ATOM 623 O O . ASP A 1 93 ? 87.469 84.553 -5.503 1.00 29.32 93 ASP A O 1
ATOM 628 N N . TYR A 1 94 ? 86.902 85.422 -3.511 1.00 27.97 94 TYR A N 1
ATOM 629 C CA . TYR A 1 94 ? 87.520 84.332 -2.770 1.00 27.03 94 TYR A CA 1
ATOM 630 C C . TYR A 1 94 ? 87.135 84.366 -1.302 1.00 25.76 94 TYR A C 1
ATOM 631 O O . TYR A 1 94 ? 86.585 85.352 -0.805 1.00 25.17 94 TYR A O 1
ATOM 640 N N . ILE A 1 95 ? 87.399 83.258 -0.622 1.00 25.90 95 ILE A N 1
ATOM 641 C CA . ILE A 1 95 ? 87.157 83.140 0.806 1.00 24.77 95 ILE A CA 1
ATOM 642 C C . ILE A 1 95 ? 88.449 82.554 1.370 1.00 25.89 95 ILE A C 1
ATOM 643 O O . ILE A 1 95 ? 88.938 81.523 0.890 1.00 23.73 95 ILE A O 1
ATOM 648 N N . GLU A 1 96 ? 89.019 83.222 2.365 1.00 25.01 96 GLU A N 1
ATOM 649 C CA . GLU A 1 96 ? 90.241 82.730 2.962 1.00 25.69 96 GLU A CA 1
ATOM 650 C C . GLU A 1 96 ? 89.942 82.086 4.304 1.00 25.08 96 GLU A C 1
ATOM 651 O O . GLU A 1 96 ? 89.272 82.669 5.155 1.00 26.32 96 GLU A O 1
ATOM 657 N N . VAL A 1 97 ? 90.435 80.869 4.477 1.00 22.89 97 VAL A N 1
ATOM 658 C CA . VAL A 1 97 ? 90.226 80.136 5.712 1.00 22.11 97 VAL A CA 1
ATOM 659 C C . VAL A 1 97 ? 91.519 80.103 6.513 1.00 21.68 97 VAL A C 1
ATOM 660 O O . VAL A 1 97 ? 92.603 79.913 5.961 1.00 21.64 97 VAL A O 1
ATOM 664 N N . THR A 1 98 ? 91.389 80.301 7.818 1.00 20.39 98 THR A N 1
ATOM 665 C CA . THR A 1 98 ? 92.524 80.274 8.723 1.00 20.57 98 THR A CA 1
ATOM 666 C C . THR A 1 98 ? 92.243 79.193 9.757 1.00 20.74 98 THR A C 1
ATOM 667 O O . THR A 1 98 ? 91.157 79.158 10.337 1.00 20.00 98 THR A O 1
ATOM 671 N N . CYS A 1 99 ? 93.208 78.302 9.969 1.00 19.35 99 CYS A N 1
ATOM 672 C CA . CYS A 1 99 ? 93.052 77.240 10.954 1.00 18.85 99 CYS A CA 1
ATOM 673 C C . CYS A 1 99 ? 94.191 77.290 11.961 1.00 19.93 99 CYS A C 1
ATOM 674 O O . CYS A 1 99 ? 95.360 77.177 11.596 1.00 18.57 99 CYS A O 1
ATOM 677 N N . GLU A 1 100 ? 93.844 77.488 13.228 1.00 18.99 100 GLU A N 1
ATOM 678 C CA . GLU A 1 100 ? 94.839 77.528 14.287 1.00 19.36 100 GLU A CA 1
ATOM 679 C C . GLU A 1 100 ? 94.652 76.295 15.155 1.00 20.05 100 GLU A C 1
ATOM 680 O O . GLU A 1 100 ? 93.558 76.043 15.657 1.00 19.02 100 GLU A O 1
ATOM 686 N N . VAL A 1 101 ? 95.723 75.523 15.308 1.00 18.40 101 VAL A N 1
ATOM 687 C CA . VAL A 1 101 ? 95.700 74.316 16.120 1.00 18.49 101 VAL A CA 1
ATOM 688 C C . VAL A 1 101 ? 96.680 74.483 17.276 1.00 20.53 101 VAL A C 1
ATOM 689 O O . VAL A 1 101 ? 97.757 75.073 17.113 1.00 21.34 101 VAL A O 1
ATOM 693 N N . ARG A 1 102 ? 96.303 73.974 18.444 1.00 19.23 102 ARG A N 1
ATOM 694 C CA . ARG A 1 102 ? 97.161 74.070 19.615 1.00 20.26 102 ARG A CA 1
ATOM 695 C C . ARG A 1 102 ? 97.231 72.740 20.353 1.00 20.83 102 ARG A C 1
ATOM 696 O O . ARG A 1 102 ? 96.322 71.911 20.258 1.00 20.85 102 ARG A O 1
ATOM 704 N N . ALA A 1 103 ? 98.315 72.544 21.091 1.00 18.57 103 ALA A N 1
ATOM 705 C CA . ALA A 1 103 ? 98.505 71.325 21.860 1.00 20.03 103 ALA A CA 1
ATOM 706 C C . ALA A 1 103 ? 99.722 71.478 22.758 1.00 21.79 103 ALA A C 1
ATOM 707 O O . ALA A 1 103 ? 100.541 72.370 22.549 1.00 20.85 103 ALA A O 1
ATOM 709 N N . TYR A 1 104 ? 99.815 70.625 23.775 1.00 20.99 104 TYR A N 1
ATOM 710 C CA . TYR A 1 104 ? 100.969 70.607 24.670 1.00 22.88 104 TYR A CA 1
ATOM 711 C C . TYR A 1 104 ? 101.551 69.233 24.390 1.00 21.74 104 TYR A C 1
ATOM 712 O O . TYR A 1 104 ? 101.099 68.235 24.946 1.00 20.32 104 TYR A O 1
ATOM 721 N N . TYR A 1 105 ? 102.541 69.168 23.507 1.00 21.62 105 TYR A N 1
ATOM 722 C CA . TYR A 1 105 ? 103.082 67.867 23.171 1.00 22.16 105 TYR A CA 1
ATOM 723 C C . TYR A 1 105 ? 104.524 67.861 22.686 1.00 21.64 105 TYR A C 1
ATOM 724 O O . TYR A 1 105 ? 105.225 68.873 22.751 1.00 20.86 105 TYR A O 1
ATOM 733 N N . LYS A 1 106 ? 104.941 66.704 22.186 1.00 21.29 106 LYS A N 1
ATOM 734 C CA . LYS A 1 106 ? 106.307 66.472 21.727 1.00 22.85 106 LYS A CA 1
ATOM 735 C C . LYS A 1 106 ? 106.551 66.643 20.234 1.00 23.67 106 LYS A C 1
ATOM 736 O O . LYS A 1 106 ? 107.652 66.372 19.749 1.00 24.64 106 LYS A O 1
ATOM 742 N N . THR A 1 107 ? 105.533 67.085 19.506 1.00 23.29 107 THR A N 1
ATOM 743 C CA . THR A 1 107 ? 105.725 67.384 18.097 1.00 24.57 107 THR A CA 1
ATOM 744 C C . THR A 1 107 ? 104.599 68.274 17.561 1.00 26.65 107 THR A C 1
ATOM 745 O O . THR A 1 107 ? 103.448 68.143 17.958 1.00 25.63 107 THR A O 1
ATOM 749 N N . GLY A 1 108 ? 105.041 69.240 16.725 1.00 20.00 108 GLY A N 1
ATOM 750 C CA . GLY A 1 108 ? 104.223 70.395 16.416 1.00 20.00 108 GLY A CA 1
ATOM 751 C C . GLY A 1 108 ? 102.975 70.038 15.614 1.00 20.00 108 GLY A C 1
ATOM 752 O O . GLY A 1 108 ? 102.716 68.902 15.250 1.00 20.00 108 GLY A O 1
ATOM 753 N N . VAL A 1 109 ? 102.164 71.249 15.475 1.00 35.25 109 VAL A N 1
ATOM 754 C CA . VAL A 1 109 ? 100.908 70.880 14.881 1.00 31.48 109 VAL A CA 1
ATOM 755 C C . VAL A 1 109 ? 100.592 71.457 13.500 1.00 25.61 109 VAL A C 1
ATOM 756 O O . VAL A 1 109 ? 99.446 71.529 13.075 1.00 25.32 109 VAL A O 1
ATOM 760 N N . GLU A 1 110 ? 101.689 71.872 12.841 1.00 21.42 110 GLU A N 1
ATOM 761 C CA . GLU A 1 110 ? 101.505 72.423 11.512 1.00 18.88 110 GLU A CA 1
ATOM 762 C C . GLU A 1 110 ? 100.827 71.543 10.454 1.00 17.60 110 GLU A C 1
ATOM 763 O O . GLU A 1 110 ? 100.068 72.043 9.635 1.00 18.54 110 GLU A O 1
ATOM 769 N N . MET A 1 111 ? 101.071 70.235 10.478 1.00 17.30 111 MET A N 1
ATOM 770 C CA . MET A 1 111 ? 100.411 69.362 9.510 1.00 18.50 111 MET A CA 1
ATOM 771 C C . MET A 1 111 ? 98.922 69.275 9.855 1.00 18.75 111 MET A C 1
ATOM 772 O O . MET A 1 111 ? 98.072 69.149 8.973 1.00 18.21 111 MET A O 1
ATOM 777 N N . GLU A 1 112 ? 98.610 69.350 11.144 1.00 18.68 112 GLU A N 1
ATOM 778 C CA . GLU A 1 112 ? 97.221 69.308 11.593 1.00 18.09 112 GLU A CA 1
ATOM 779 C C . GLU A 1 112 ? 96.519 70.595 11.146 1.00 18.78 112 GLU A C 1
ATOM 780 O O . GLU A 1 112 ? 95.358 70.573 10.732 1.00 18.13 112 GLU A O 1
ATOM 786 N N . ALA A 1 113 ? 97.227 71.720 11.230 1.00 17.09 113 ALA A N 1
ATOM 787 C CA . ALA A 1 113 ? 96.656 73.001 10.821 1.00 16.70 113 ALA A CA 1
ATOM 788 C C . ALA A 1 113 ? 96.412 73.032 9.308 1.00 16.96 113 ALA A C 1
ATOM 789 O O . ALA A 1 113 ? 95.372 73.518 8.850 1.00 15.71 113 ALA A O 1
ATOM 791 N N . LEU A 1 114 ? 97.365 72.510 8.535 1.00 16.00 114 LEU A N 1
ATOM 792 C CA . LEU A 1 114 ? 97.227 72.482 7.077 1.00 17.34 114 LEU A CA 1
ATOM 793 C C . LEU A 1 114 ? 96.071 71.578 6.652 1.00 17.72 114 LEU A C 1
ATOM 794 O O . LEU A 1 114 ? 95.333 71.896 5.724 1.00 19.63 114 LEU A O 1
ATOM 799 N N . THR A 1 115 ? 95.919 70.451 7.340 1.00 18.57 115 THR A N 1
ATOM 800 C CA . THR A 1 115 ? 94.855 69.503 7.036 1.00 17.88 115 THR A CA 1
ATOM 801 C C . THR A 1 115 ? 93.486 70.135 7.313 1.00 19.34 115 THR A C 1
ATOM 802 O O . THR A 1 115 ? 92.554 69.999 6.516 1.00 19.43 115 THR A O 1
ATOM 806 N N . GLY A 1 116 ? 93.377 70.834 8.438 1.00 18.15 116 GLY A N 1
ATOM 807 C CA . GLY A 1 116 ? 92.130 71.494 8.780 1.00 19.83 116 GLY A CA 1
ATOM 808 C C . GLY A 1 116 ? 91.769 72.566 7.763 1.00 21.26 116 GLY A C 1
ATOM 809 O O . GLY A 1 116 ? 90.616 72.684 7.352 1.00 20.46 116 GLY A O 1
ATOM 810 N N . VAL A 1 117 ? 92.757 73.355 7.356 1.00 21.74 117 VAL A N 1
ATOM 811 C CA . VAL A 1 117 ? 92.533 74.409 6.366 1.00 22.44 117 VAL A CA 1
ATOM 812 C C . VAL A 1 117 ? 92.085 73.826 5.031 1.00 20.78 117 VAL A C 1
ATOM 813 O O . VAL A 1 117 ? 91.109 74.289 4.442 1.00 20.60 117 VAL A O 1
ATOM 817 N N . THR A 1 118 ? 92.805 72.813 4.553 1.00 19.48 118 THR A N 1
ATOM 818 C CA . THR A 1 118 ? 92.479 72.213 3.266 1.00 19.99 118 THR A CA 1
ATOM 819 C C . THR A 1 118 ? 91.119 71.519 3.227 1.00 17.66 118 THR A C 1
ATOM 820 O O . THR A 1 118 ? 90.386 71.657 2.250 1.00 18.79 118 THR A O 1
ATOM 824 N N . VAL A 1 119 ? 90.762 70.786 4.277 1.00 16.15 119 VAL A N 1
ATOM 825 C CA . VAL A 1 119 ? 89.472 70.108 4.277 1.00 17.45 119 VAL A CA 1
ATOM 826 C C . VAL A 1 119 ? 88.340 71.124 4.381 1.00 18.41 119 VAL A C 1
ATOM 827 O O . VAL A 1 119 ? 87.270 70.930 3.803 1.00 18.54 119 VAL A O 1
ATOM 831 N N . ALA A 1 120 ? 88.576 72.213 5.110 1.00 18.37 120 ALA A N 1
ATOM 832 C CA . ALA A 1 120 ? 87.567 73.260 5.234 1.00 18.90 120 ALA A CA 1
ATOM 833 C C . ALA A 1 120 ? 87.336 73.860 3.841 1.00 19.15 120 ALA A C 1
ATOM 834 O O . ALA A 1 120 ? 86.205 74.151 3.464 1.00 21.45 120 ALA A O 1
ATOM 836 N N . LEU A 1 121 ? 88.409 74.028 3.073 1.00 17.41 121 LEU A N 1
ATOM 837 C CA . LEU A 1 121 ? 88.292 74.586 1.725 1.00 17.86 121 LEU A CA 1
ATOM 838 C C . LEU A 1 121 ? 87.583 73.609 0.788 1.00 18.88 121 LEU A C 1
ATOM 839 O O . LEU A 1 121 ? 86.781 74.013 -0.056 1.00 19.08 121 LEU A O 1
ATOM 844 N N . LEU A 1 122 ? 87.873 72.321 0.946 1.00 19.91 122 LEU A N 1
ATOM 845 C CA . LEU A 1 122 ? 87.236 71.300 0.126 1.00 20.27 122 LEU A CA 1
ATOM 846 C C . LEU A 1 122 ? 85.744 71.271 0.445 1.00 19.74 122 LEU A C 1
ATOM 847 O O . LEU A 1 122 ? 84.907 71.074 -0.443 1.00 18.51 122 LEU A O 1
ATOM 852 N N . ALA A 1 123 ? 85.420 71.478 1.719 1.00 19.62 123 ALA A N 1
ATOM 853 C CA . ALA A 1 123 ? 84.036 71.485 2.173 1.00 18.96 123 ALA A CA 1
ATOM 854 C C . ALA A 1 123 ? 83.285 72.653 1.539 1.00 19.53 123 ALA A C 1
ATOM 855 O O . ALA A 1 123 ? 82.134 72.511 1.128 1.00 18.88 123 ALA A O 1
ATOM 857 N N . ILE A 1 124 ? 83.924 73.816 1.474 1.00 18.19 124 ILE A N 1
ATOM 858 C CA . ILE A 1 124 ? 83.279 74.968 0.850 1.00 19.98 124 ILE A CA 1
ATOM 859 C C . ILE A 1 124 ? 82.987 74.627 -0.617 1.00 19.82 124 ILE A C 1
ATOM 860 O O . ILE A 1 124 ? 81.873 74.832 -1.107 1.00 20.32 124 ILE A O 1
ATOM 865 N N . TRP A 1 125 ? 83.995 74.096 -1.307 1.00 20.82 125 TRP A N 1
ATOM 866 C CA . TRP A 1 125 ? 83.863 73.725 -2.713 1.00 20.71 125 TRP A CA 1
ATOM 867 C C . TRP A 1 125 ? 82.657 72.799 -2.913 1.00 22.01 125 TRP A C 1
ATOM 868 O O . TRP A 1 125 ? 81.809 73.037 -3.779 1.00 20.34 125 TRP A O 1
ATOM 879 N N . ASP A 1 126 ? 82.582 71.743 -2.108 1.00 22.35 126 ASP A N 1
ATOM 880 C CA . ASP A 1 126 ? 81.477 70.796 -2.218 1.00 23.44 126 ASP A CA 1
ATOM 881 C C . ASP A 1 126 ? 80.125 71.473 -2.030 1.00 24.06 126 ASP A C 1
ATOM 882 O O . ASP A 1 126 ? 79.167 71.174 -2.748 1.00 23.02 126 ASP A O 1
ATOM 887 N N . MET A 1 127 ? 80.052 72.382 -1.063 1.00 23.22 127 MET A N 1
ATOM 888 C CA . MET A 1 127 ? 78.811 73.089 -0.768 1.00 26.13 127 MET A CA 1
ATOM 889 C C . MET A 1 127 ? 78.353 74.057 -1.863 1.00 26.67 127 MET A C 1
ATOM 890 O O . MET A 1 127 ? 77.160 74.344 -1.970 1.00 26.24 127 MET A O 1
ATOM 895 N N . VAL A 1 128 ? 79.283 74.567 -2.667 1.00 26.09 128 VAL A N 1
ATOM 896 C CA . VAL A 1 128 ? 78.915 75.512 -3.725 1.00 27.22 128 VAL A CA 1
ATOM 897 C C . VAL A 1 128 ? 79.125 74.994 -5.146 1.00 27.84 128 VAL A C 1
ATOM 898 O O . VAL A 1 128 ? 79.071 75.770 -6.103 1.00 28.11 128 VAL A O 1
ATOM 902 N N . LYS A 1 129 ? 79.357 73.693 -5.294 1.00 28.80 129 LYS A N 1
ATOM 903 C CA . LYS A 1 129 ? 79.591 73.127 -6.621 1.00 30.87 129 LYS A CA 1
ATOM 904 C C . LYS A 1 129 ? 78.508 73.502 -7.631 1.00 30.43 129 LYS A C 1
ATOM 905 O O . LYS A 1 129 ? 78.811 73.820 -8.780 1.00 30.94 129 LYS A O 1
ATOM 911 N N . ALA A 1 130 ? 77.253 73.479 -7.194 1.00 30.97 130 ALA A N 1
ATOM 912 C CA . ALA A 1 130 ? 76.122 73.789 -8.063 1.00 31.88 130 ALA A CA 1
ATOM 913 C C . ALA A 1 130 ? 76.155 75.180 -8.690 1.00 32.14 130 ALA A C 1
ATOM 914 O O . ALA A 1 130 ? 75.765 75.346 -9.848 1.00 33.14 130 ALA A O 1
ATOM 916 N N . VAL A 1 131 ? 76.607 76.178 -7.936 1.00 31.45 131 VAL A N 1
ATOM 917 C CA . VAL A 1 131 ? 76.652 77.540 -8.456 1.00 30.59 131 VAL A CA 1
ATOM 918 C C . VAL A 1 131 ? 77.991 77.925 -9.071 1.00 30.41 131 VAL A C 1
ATOM 919 O O . VAL A 1 131 ? 78.077 78.912 -9.799 1.00 31.33 131 VAL A O 1
ATOM 923 N N . GLU A 1 132 ? 79.033 77.146 -8.796 1.00 30.81 132 GLU A N 1
ATOM 924 C CA . GLU A 1 132 ? 80.360 77.439 -9.342 1.00 31.11 132 GLU A CA 1
ATOM 925 C C . GLU A 1 132 ? 80.610 76.894 -10.747 1.00 31.97 132 GLU A C 1
ATOM 926 O O . GLU A 1 132 ? 81.273 77.542 -11.556 1.00 32.09 132 GLU A O 1
ATOM 932 N N . LYS A 1 133 ? 80.093 75.705 -11.036 1.00 32.83 133 LYS A N 1
ATOM 933 C CA . LYS A 1 133 ? 80.304 75.098 -12.349 1.00 35.22 133 LYS A CA 1
ATOM 934 C C . LYS A 1 133 ? 79.722 75.934 -13.483 1.00 34.00 133 LYS A C 1
ATOM 935 O O . LYS A 1 133 ? 78.799 76.717 -13.281 1.00 32.34 133 LYS A O 1
ATOM 941 N N . ASP A 1 134 ? 80.281 75.772 -14.676 1.00 36.95 134 ASP A N 1
ATOM 942 C CA . ASP A 1 134 ? 79.814 76.512 -15.842 1.00 38.92 134 ASP A CA 1
ATOM 943 C C . ASP A 1 134 ? 78.729 75.732 -16.578 1.00 41.90 134 ASP A C 1
ATOM 944 O O . ASP A 1 134 ? 78.362 74.626 -16.180 1.00 41.73 134 ASP A O 1
ATOM 949 N N . GLU A 1 135 ? 78.225 76.316 -17.660 1.00 44.51 135 GLU A N 1
ATOM 950 C CA . GLU A 1 135 ? 77.185 75.686 -18.460 1.00 46.64 135 GLU A CA 1
ATOM 951 C C . GLU A 1 135 ? 77.610 74.287 -18.898 1.00 46.01 135 GLU A C 1
ATOM 952 O O . GLU A 1 135 ? 76.771 73.415 -19.123 1.00 48.09 135 GLU A O 1
ATOM 958 N N . LYS A 1 136 ? 78.917 74.079 -19.010 1.00 45.47 136 LYS A N 1
ATOM 959 C CA . LYS A 1 136 ? 79.457 72.793 -19.432 1.00 44.45 136 LYS A CA 1
ATOM 960 C C . LYS A 1 136 ? 79.754 71.840 -18.279 1.00 43.10 136 LYS A C 1
ATOM 961 O O . LYS A 1 136 ? 80.305 70.755 -18.481 1.00 41.67 136 LYS A O 1
ATOM 967 N N . GLY A 1 137 ? 79.384 72.248 -17.069 1.00 41.25 137 GLY A N 1
ATOM 968 C CA . GLY A 1 137 ? 79.600 71.410 -15.904 1.00 39.23 137 GLY A CA 1
ATOM 969 C C . GLY A 1 137 ? 81.037 71.322 -15.425 1.00 37.26 137 GLY A C 1
ATOM 970 O O . GLY A 1 137 ? 81.371 70.454 -14.620 1.00 37.77 137 GLY A O 1
ATOM 971 N N . GLN A 1 138 ? 81.891 72.215 -15.908 1.00 35.56 138 GLN A N 1
ATOM 972 C CA . GLN A 1 138 ? 83.292 72.210 -15.501 1.00 34.49 138 GLN A CA 1
ATOM 973 C C . GLN A 1 138 ? 83.543 73.288 -14.449 1.00 33.78 138 GLN A C 1
ATOM 974 O O . GLN A 1 138 ? 82.638 74.047 -14.100 1.00 33.32 138 GLN A O 1
ATOM 980 N N . TYR A 1 139 ? 84.771 73.352 -13.946 1.00 34.02 139 TYR A N 1
ATOM 981 C CA . TYR A 1 139 ? 85.127 74.329 -12.918 1.00 37.02 139 TYR A CA 1
ATOM 982 C C . TYR A 1 139 ? 86.292 75.223 -13.344 1.00 38.83 139 TYR A C 1
ATOM 983 O O . TYR A 1 139 ? 87.426 75.024 -12.910 1.00 40.39 139 TYR A O 1
ATOM 992 N N . PRO A 1 140 ? 86.026 76.223 -14.199 1.00 40.23 140 PRO A N 1
ATOM 993 C CA . PRO A 1 140 ? 87.086 77.126 -14.660 1.00 40.52 140 PRO A CA 1
ATOM 994 C C . PRO A 1 140 ? 87.353 78.317 -13.739 1.00 39.88 140 PRO A C 1
ATOM 995 O O . PRO A 1 140 ? 88.383 78.980 -13.855 1.00 40.58 140 PRO A O 1
ATOM 999 N N . TYR A 1 141 ? 86.432 78.580 -12.820 1.00 39.87 141 TYR A N 1
ATOM 1000 C CA . TYR A 1 141 ? 86.571 79.710 -11.903 1.00 40.44 141 TYR A CA 1
ATOM 1001 C C . TYR A 1 141 ? 87.017 79.319 -10.493 1.00 38.01 141 TYR A C 1
ATOM 1002 O O . TYR A 1 141 ? 87.528 80.150 -9.741 1.00 37.45 141 TYR A O 1
ATOM 1011 N N . THR A 1 142 ? 86.832 78.052 -10.148 1.00 34.28 142 THR A N 1
ATOM 1012 C CA . THR A 1 142 ? 87.161 77.560 -8.817 1.00 29.80 142 THR A CA 1
ATOM 1013 C C . THR A 1 142 ? 88.561 76.975 -8.678 1.00 28.40 142 THR A C 1
ATOM 1014 O O . THR A 1 142 ? 89.001 76.183 -9.507 1.00 30.39 142 THR A O 1
ATOM 1018 N N . ARG A 1 143 ? 89.254 77.365 -7.615 1.00 28.30 143 ARG A N 1
ATOM 1019 C CA . ARG A 1 143 ? 90.504 76.706 -7.283 1.00 28.97 143 ARG A CA 1
ATOM 1020 C C . ARG A 1 143 ? 90.967 77.104 -5.887 1.00 25.61 143 ARG A C 1
ATOM 1021 O O . ARG A 1 143 ? 90.523 78.091 -5.315 1.00 26.44 143 ARG A O 1
ATOM 1029 N N . ILE A 1 144 ? 91.755 76.197 -5.327 1.00 22.75 144 ILE A N 1
ATOM 1030 C CA . ILE A 1 144 ? 92.225 76.341 -3.957 1.00 22.23 144 ILE A CA 1
ATOM 1031 C C . ILE A 1 144 ? 93.677 76.779 -4.104 1.00 22.69 144 ILE A C 1
ATOM 1032 O O . ILE A 1 144 ? 94.445 76.167 -4.854 1.00 21.76 144 ILE A O 1
ATOM 1037 N N . GLU A 1 145 ? 94.062 77.837 -3.399 1.00 22.76 145 GLU A N 1
ATOM 1038 C CA . GLU A 1 145 ? 95.428 78.325 -3.532 1.00 23.90 145 GLU A CA 1
ATOM 1039 C C . GLU A 1 145 ? 96.026 78.966 -2.291 1.00 22.22 145 GLU A C 1
ATOM 1040 O O . GLU A 1 145 ? 95.343 79.216 -1.293 1.00 21.11 145 GLU A O 1
ATOM 1046 N N . ASN A 1 146 ? 97.320 79.235 -2.388 1.00 21.19 146 ASN A N 1
ATOM 1047 C CA . ASN A 1 146 ? 98.069 79.864 -1.319 1.00 22.76 146 ASN A CA 1
ATOM 1048 C C . ASN A 1 146 ? 97.815 79.203 0.036 1.00 21.63 146 ASN A C 1
ATOM 1049 O O . ASN A 1 146 ? 97.511 79.875 1.022 1.00 21.96 146 ASN A O 1
ATOM 1054 N N . VAL A 1 147 ? 97.925 77.878 0.066 1.00 20.40 147 VAL A N 1
ATOM 1055 C CA . VAL A 1 147 ? 97.748 77.118 1.301 1.00 19.84 147 VAL A CA 1
ATOM 1056 C C . VAL A 1 147 ? 99.141 77.094 1.920 1.00 20.92 147 VAL A C 1
ATOM 1057 O O . VAL A 1 147 ? 100.072 76.511 1.350 1.00 19.42 147 VAL A O 1
ATOM 1061 N N . HIS A 1 148 ? 99.291 77.735 3.075 1.00 19.96 148 HIS A N 1
ATOM 1062 C CA . HIS A 1 148 ? 100.595 77.800 3.723 1.00 19.99 148 HIS A CA 1
ATOM 1063 C C . HIS A 1 148 ? 100.522 77.882 5.241 1.00 19.37 148 HIS A C 1
ATOM 1064 O O . HIS A 1 148 ? 99.459 78.104 5.817 1.00 20.16 148 HIS A O 1
ATOM 1071 N N . VAL A 1 149 ? 101.674 77.714 5.879 1.00 18.70 149 VAL A N 1
ATOM 1072 C CA . VAL A 1 149 ? 101.769 77.802 7.328 1.00 18.35 149 VAL A CA 1
ATOM 1073 C C . VAL A 1 149 ? 102.179 79.237 7.636 1.00 20.36 149 VAL A C 1
ATOM 1074 O O . VAL A 1 149 ? 103.248 79.678 7.218 1.00 23.69 149 VAL A O 1
ATOM 1078 N N . VAL A 1 150 ? 101.327 79.963 8.347 1.00 20.71 150 VAL A N 1
ATOM 1079 C CA . VAL A 1 150 ? 101.621 81.343 8.701 1.00 22.78 150 VAL A CA 1
ATOM 1080 C C . VAL A 1 150 ? 102.687 81.380 9.786 1.00 24.72 150 VAL A C 1
ATOM 1081 O O . VAL A 1 150 ? 103.615 82.183 9.731 1.00 23.95 150 VAL A O 1
ATOM 1085 N N . GLU A 1 151 ? 102.548 80.506 10.777 1.00 24.90 151 GLU A N 1
ATOM 1086 C CA . GLU A 1 151 ? 103.509 80.451 11.866 1.00 26.93 151 GLU A CA 1
ATOM 1087 C C . GLU A 1 151 ? 103.428 79.125 12.603 1.00 27.75 151 GLU A C 1
ATOM 1088 O O . GLU A 1 151 ? 102.376 78.484 12.651 1.00 26.32 151 GLU A O 1
ATOM 1094 N N . LYS A 1 152 ? 104.556 78.730 13.175 1.00 27.68 152 LYS A N 1
ATOM 1095 C CA . LYS A 1 152 ? 104.650 77.509 13.949 1.00 28.70 152 LYS A CA 1
ATOM 1096 C C . LYS A 1 152 ? 105.341 77.902 15.247 1.00 29.75 152 LYS A C 1
ATOM 1097 O O . LYS A 1 152 ? 106.496 78.331 15.245 1.00 28.24 152 LYS A O 1
ATOM 1103 N N . VAL A 1 153 ? 104.620 77.774 16.351 1.00 30.67 153 VAL A N 1
ATOM 1104 C CA . VAL A 1 153 ? 105.161 78.120 17.653 1.00 31.75 153 VAL A CA 1
ATOM 1105 C C . VAL A 1 153 ? 105.456 76.869 18.474 1.00 34.16 153 VAL A C 1
ATOM 1106 O O . VAL A 1 153 ? 104.684 75.908 18.470 1.00 30.99 153 VAL A O 1
ATOM 1110 N N . LYS A 1 154 ? 106.593 76.894 19.159 1.00 36.50 154 LYS A N 1
ATOM 1111 C CA . LYS A 1 154 ? 107.032 75.803 20.019 1.00 41.55 154 LYS A CA 1
ATOM 1112 C C . LYS A 1 154 ? 107.696 76.479 21.208 1.00 44.53 154 LYS A C 1
ATOM 1113 O O . LYS A 1 154 ? 108.821 76.960 21.095 1.00 46.23 154 LYS A O 1
ATOM 1119 N N . THR A 1 155 ? 107.007 76.519 22.342 1.00 47.66 155 THR A N 1
ATOM 1120 C CA . THR A 1 155 ? 107.549 77.175 23.525 1.00 52.06 155 THR A CA 1
ATOM 1121 C C . THR A 1 155 ? 107.533 76.338 24.799 1.00 54.01 155 THR A C 1
ATOM 1122 O O . THR A 1 155 ? 106.583 75.599 25.060 1.00 53.92 155 THR A O 1
ATOM 1126 N N . HIS A 1 156 ? 108.592 76.479 25.594 1.00 56.21 156 HIS A N 1
ATOM 1127 C CA . HIS A 1 156 ? 108.720 75.759 26.853 1.00 58.07 156 HIS A CA 1
ATOM 1128 C C . HIS A 1 156 ? 107.904 76.432 27.960 1.00 59.07 156 HIS A C 1
ATOM 1129 O O . HIS A 1 156 ? 107.375 77.525 27.799 1.00 60.35 156 HIS A O 1
ATOM 1136 N N . VAL B 1 13 ? 82.802 41.510 29.109 1.00 60.23 13 VAL B N 1
ATOM 1137 C CA . VAL B 1 13 ? 83.996 42.215 28.560 1.00 59.50 13 VAL B CA 1
ATOM 1138 C C . VAL B 1 13 ? 84.016 43.680 28.992 1.00 59.42 13 VAL B C 1
ATOM 1139 O O . VAL B 1 13 ? 82.968 44.321 29.104 1.00 59.32 13 VAL B O 1
ATOM 1143 N N . LYS B 1 14 ? 85.216 44.201 29.232 1.00 58.91 14 LYS B N 1
ATOM 1144 C CA . LYS B 1 14 ? 85.388 45.590 29.648 1.00 57.24 14 LYS B CA 1
ATOM 1145 C C . LYS B 1 14 ? 86.830 46.035 29.420 1.00 55.25 14 LYS B C 1
ATOM 1146 O O . LYS B 1 14 ? 87.766 45.261 29.628 1.00 54.83 14 LYS B O 1
ATOM 1152 N N . MET B 1 15 ? 87.003 47.284 28.993 1.00 52.16 15 MET B N 1
ATOM 1153 C CA . MET B 1 15 ? 88.334 47.827 28.754 1.00 48.32 15 MET B CA 1
ATOM 1154 C C . MET B 1 15 ? 89.005 48.084 30.103 1.00 46.54 15 MET B C 1
ATOM 1155 O O . MET B 1 15 ? 88.745 49.097 30.762 1.00 44.32 15 MET B O 1
ATOM 1160 N N . VAL B 1 16 ? 89.855 47.140 30.506 1.00 43.77 16 VAL B N 1
ATOM 1161 C CA . VAL B 1 16 ? 90.583 47.196 31.772 1.00 40.56 16 VAL B CA 1
ATOM 1162 C C . VAL B 1 16 ? 91.158 48.570 32.106 1.00 37.97 16 VAL B C 1
ATOM 1163 O O . VAL B 1 16 ? 91.754 49.232 31.254 1.00 35.32 16 VAL B O 1
ATOM 1167 N N . GLU B 1 17 ? 90.982 48.978 33.360 1.00 34.27 17 GLU B N 1
ATOM 1168 C CA . GLU B 1 17 ? 91.466 50.267 33.843 1.00 33.45 17 GLU B CA 1
ATOM 1169 C C . GLU B 1 17 ? 92.985 50.268 34.004 1.00 32.44 17 GLU B C 1
ATOM 1170 O O . GLU B 1 17 ? 93.554 49.374 34.629 1.00 32.18 17 GLU B O 1
ATOM 1176 N N . ILE B 1 18 ? 93.635 51.280 33.438 1.00 32.09 18 ILE B N 1
ATOM 1177 C CA . ILE B 1 18 ? 95.091 51.409 33.510 1.00 31.44 18 ILE B CA 1
ATOM 1178 C C . ILE B 1 18 ? 95.484 52.804 33.984 1.00 31.82 18 ILE B C 1
ATOM 1179 O O . ILE B 1 18 ? 96.668 53.104 34.118 1.00 33.29 18 ILE B O 1
ATOM 1184 N N . GLY B 1 19 ? 94.486 53.648 34.229 1.00 31.47 19 GLY B N 1
ATOM 1185 C CA . GLY B 1 19 ? 94.731 55.022 34.638 1.00 32.86 19 GLY B CA 1
ATOM 1186 C C . GLY B 1 19 ? 95.643 55.287 35.824 1.00 34.33 19 GLY B C 1
ATOM 1187 O O . GLY B 1 19 ? 96.336 56.308 35.857 1.00 34.39 19 GLY B O 1
ATOM 1188 N N . TYR B 1 20 ? 95.655 54.378 36.791 1.00 34.13 20 TYR B N 1
ATOM 1189 C CA . TYR B 1 20 ? 96.471 54.549 37.989 1.00 35.53 20 TYR B CA 1
ATOM 1190 C C . TYR B 1 20 ? 97.954 54.224 37.805 1.00 36.14 20 TYR B C 1
ATOM 1191 O O . TYR B 1 20 ? 98.799 54.750 38.527 1.00 36.71 20 TYR B O 1
ATOM 1200 N N . LYS B 1 21 ? 98.265 53.364 36.838 1.00 35.10 21 LYS B N 1
ATOM 1201 C CA . LYS B 1 21 ? 99.643 52.945 36.575 1.00 34.19 21 LYS B CA 1
ATOM 1202 C C . LYS B 1 21 ? 100.592 54.080 36.181 1.00 32.05 21 LYS B C 1
ATOM 1203 O O . LYS B 1 21 ? 100.161 55.159 35.779 1.00 31.84 21 LYS B O 1
ATOM 1209 N N . ASP B 1 22 ? 101.892 53.822 36.297 1.00 32.24 22 ASP B N 1
ATOM 1210 C CA . ASP B 1 22 ? 102.906 54.818 35.953 1.00 31.14 22 ASP B CA 1
ATOM 1211 C C . ASP B 1 22 ? 103.193 54.863 34.456 1.00 28.78 22 ASP B C 1
ATOM 1212 O O . ASP B 1 22 ? 103.083 53.858 33.756 1.00 27.00 22 ASP B O 1
ATOM 1217 N N . VAL B 1 23 ? 103.573 56.040 33.981 1.00 27.45 23 VAL B N 1
ATOM 1218 C CA . VAL B 1 23 ? 103.919 56.231 32.582 1.00 27.95 23 VAL B CA 1
ATOM 1219 C C . VAL B 1 23 ? 105.392 55.825 32.455 1.00 28.49 23 VAL B C 1
ATOM 1220 O O . VAL B 1 23 ? 106.270 56.490 33.001 1.00 27.16 23 VAL B O 1
ATOM 1224 N N . VAL B 1 24 ? 105.653 54.721 31.759 1.00 26.69 24 VAL B N 1
ATOM 1225 C CA . VAL B 1 24 ? 107.017 54.238 31.574 1.00 25.56 24 VAL B CA 1
ATOM 1226 C C . VAL B 1 24 ? 107.274 53.951 30.103 1.00 25.67 24 VAL B C 1
ATOM 1227 O O . VAL B 1 24 ? 106.338 53.826 29.313 1.00 23.42 24 VAL B O 1
ATOM 1231 N N . PHE B 1 25 ? 108.548 53.850 29.738 1.00 23.53 25 PHE B N 1
ATOM 1232 C CA . PHE B 1 25 ? 108.906 53.566 28.359 1.00 22.83 25 PHE B CA 1
ATOM 1233 C C . PHE B 1 25 ? 108.468 52.147 28.038 1.00 22.33 25 PHE B C 1
ATOM 1234 O O . PHE B 1 25 ? 108.695 51.228 28.826 1.00 23.52 25 PHE B O 1
ATOM 1242 N N . ARG B 1 26 ? 107.834 51.973 26.884 1.00 21.68 26 ARG B N 1
ATOM 1243 C CA . ARG B 1 26 ? 107.370 50.660 26.461 1.00 23.21 26 ARG B CA 1
ATOM 1244 C C . ARG B 1 26 ? 107.728 50.415 25.002 1.00 24.25 26 ARG B C 1
ATOM 1245 O O . ARG B 1 26 ? 107.612 51.304 24.148 1.00 24.52 26 ARG B O 1
ATOM 1253 N N . LYS B 1 27 ? 108.174 49.202 24.721 1.00 22.76 27 LYS B N 1
ATOM 1254 C CA . LYS B 1 27 ? 108.550 48.846 23.374 1.00 23.30 27 LYS B CA 1
ATOM 1255 C C . LYS B 1 27 ? 108.206 47.392 23.129 1.00 22.45 27 LYS B C 1
ATOM 1256 O O . LYS B 1 27 ? 108.312 46.546 24.007 1.00 22.77 27 LYS B O 1
ATOM 1262 N N . ALA B 1 28 ? 107.763 47.086 21.917 1.00 20.34 28 ALA B N 1
ATOM 1263 C CA . ALA B 1 28 ? 107.438 45.712 21.568 1.00 21.81 28 ALA B CA 1
ATOM 1264 C C . ALA B 1 28 ? 107.872 45.476 20.134 1.00 23.37 28 ALA B C 1
ATOM 1265 O O . ALA B 1 28 ? 107.733 46.350 19.279 1.00 23.70 28 ALA B O 1
ATOM 1267 N N . VAL B 1 29 ? 108.419 44.296 19.884 1.00 23.40 29 VAL B N 1
ATOM 1268 C CA . VAL B 1 29 ? 108.877 43.931 18.558 1.00 23.25 29 VAL B CA 1
ATOM 1269 C C . VAL B 1 29 ? 108.169 42.644 18.179 1.00 23.79 29 VAL B C 1
ATOM 1270 O O . VAL B 1 29 ? 108.207 41.661 18.923 1.00 22.40 29 VAL B O 1
ATOM 1274 N N . ALA B 1 30 ? 107.501 42.670 17.032 1.00 24.25 30 ALA B N 1
ATOM 1275 C CA . ALA B 1 30 ? 106.783 41.505 16.529 1.00 25.05 30 ALA B CA 1
ATOM 1276 C C . ALA B 1 30 ? 107.356 41.148 15.165 1.00 25.19 30 ALA B C 1
ATOM 1277 O O . ALA B 1 30 ? 107.841 42.017 14.442 1.00 23.92 30 ALA B O 1
ATOM 1279 N N . LYS B 1 31 ? 107.304 39.865 14.819 1.00 27.12 31 LYS B N 1
ATOM 1280 C CA . LYS B 1 31 ? 107.816 39.394 13.538 1.00 26.94 31 LYS B CA 1
ATOM 1281 C C . LYS B 1 31 ? 106.825 38.434 12.910 1.00 26.92 31 LYS B C 1
ATOM 1282 O O . LYS B 1 31 ? 106.025 37.814 13.607 1.00 26.85 31 LYS B O 1
ATOM 1288 N N . GLY B 1 32 ? 106.897 38.312 11.590 1.00 26.57 32 GLY B N 1
ATOM 1289 C CA . GLY B 1 32 ? 106.013 37.416 10.871 1.00 27.66 32 GLY B CA 1
ATOM 1290 C C . GLY B 1 32 ? 106.551 37.200 9.475 1.00 27.63 32 GLY B C 1
ATOM 1291 O O . GLY B 1 32 ? 107.329 38.010 8.977 1.00 27.76 32 GLY B O 1
ATOM 1292 N N . ARG B 1 33 ? 106.137 36.116 8.834 1.00 28.78 33 ARG B N 1
ATOM 1293 C CA . ARG B 1 33 ? 106.609 35.818 7.491 1.00 30.23 33 ARG B CA 1
ATOM 1294 C C . ARG B 1 33 ? 105.478 35.514 6.537 1.00 29.11 33 ARG B C 1
ATOM 1295 O O . ARG B 1 33 ? 104.426 35.024 6.938 1.00 26.84 33 ARG B O 1
ATOM 1303 N N . ILE B 1 34 ? 105.706 35.813 5.265 1.00 28.96 34 ILE B N 1
ATOM 1304 C CA . ILE B 1 34 ? 104.732 35.493 4.243 1.00 30.01 34 ILE B CA 1
ATOM 1305 C C . ILE B 1 34 ? 105.464 34.609 3.239 1.00 30.66 34 ILE B C 1
ATOM 1306 O O . ILE B 1 34 ? 106.489 35.005 2.678 1.00 30.73 34 ILE B O 1
ATOM 1311 N N . LYS B 1 35 ? 104.955 33.393 3.056 1.00 31.65 35 LYS B N 1
ATOM 1312 C CA . LYS B 1 35 ? 105.540 32.439 2.123 1.00 33.98 35 LYS B CA 1
ATOM 1313 C C . LYS B 1 35 ? 105.113 32.835 0.718 1.00 34.33 35 LYS B C 1
ATOM 1314 O O . LYS B 1 35 ? 103.936 33.106 0.469 1.00 32.58 35 LYS B O 1
ATOM 1320 N N . LEU B 1 36 ? 106.074 32.862 -0.198 1.00 34.34 36 LEU B N 1
ATOM 1321 C CA . LEU B 1 36 ? 105.808 33.243 -1.579 1.00 35.57 36 LEU B CA 1
ATOM 1322 C C . LEU B 1 36 ? 106.632 32.384 -2.530 1.00 37.64 36 LEU B C 1
ATOM 1323 O O . LEU B 1 36 ? 107.562 31.693 -2.111 1.00 37.75 36 LEU B O 1
ATOM 1328 N N . LYS B 1 37 ? 106.285 32.423 -3.812 1.00 39.29 37 LYS B N 1
ATOM 1329 C CA . LYS B 1 37 ? 107.044 31.678 -4.804 1.00 40.22 37 LYS B CA 1
ATOM 1330 C C . LYS B 1 37 ? 108.397 32.380 -4.831 1.00 41.41 37 LYS B C 1
ATOM 1331 O O . LYS B 1 37 ? 108.464 33.606 -4.708 1.00 40.05 37 LYS B O 1
ATOM 1337 N N . PRO B 1 38 ? 109.496 31.622 -4.967 1.00 42.21 38 PRO B N 1
ATOM 1338 C CA . PRO B 1 38 ? 110.790 32.308 -5.000 1.00 42.37 38 PRO B CA 1
ATOM 1339 C C . PRO B 1 38 ? 110.817 33.284 -6.177 1.00 42.73 38 PRO B C 1
ATOM 1340 O O . PRO B 1 38 ? 111.561 34.265 -6.173 1.00 43.38 38 PRO B O 1
ATOM 1344 N N . GLU B 1 39 ? 109.986 33.014 -7.179 1.00 42.46 39 GLU B N 1
ATOM 1345 C CA . GLU B 1 39 ? 109.902 33.885 -8.342 1.00 43.83 39 GLU B CA 1
ATOM 1346 C C . GLU B 1 39 ? 109.390 35.251 -7.894 1.00 42.83 39 GLU B C 1
ATOM 1347 O O . GLU B 1 39 ? 109.972 36.285 -8.218 1.00 42.16 39 GLU B O 1
ATOM 1353 N N . THR B 1 40 ? 108.296 35.241 -7.140 1.00 42.26 40 THR B N 1
ATOM 1354 C CA . THR B 1 40 ? 107.696 36.469 -6.636 1.00 41.38 40 THR B CA 1
ATOM 1355 C C . THR B 1 40 ? 108.685 37.254 -5.784 1.00 41.27 40 THR B C 1
ATOM 1356 O O . THR B 1 40 ? 108.841 38.462 -5.957 1.00 40.84 40 THR B O 1
ATOM 1360 N N . VAL B 1 41 ? 109.348 36.565 -4.861 1.00 42.70 41 VAL B N 1
ATOM 1361 C CA . VAL B 1 41 ? 110.324 37.206 -3.991 1.00 44.55 41 VAL B CA 1
ATOM 1362 C C . VAL B 1 41 ? 111.352 37.926 -4.851 1.00 47.03 41 VAL B C 1
ATOM 1363 O O . VAL B 1 41 ? 111.824 39.008 -4.502 1.00 47.15 41 VAL B O 1
ATOM 1367 N N . LYS B 1 42 ? 111.684 37.316 -5.985 1.00 49.55 42 LYS B N 1
ATOM 1368 C CA . LYS B 1 42 ? 112.649 37.875 -6.921 1.00 51.68 42 LYS B CA 1
ATOM 1369 C C . LYS B 1 42 ? 112.144 39.202 -7.480 1.00 52.27 42 LYS B C 1
ATOM 1370 O O . LYS B 1 42 ? 112.829 40.220 -7.382 1.00 52.69 42 LYS B O 1
ATOM 1376 N N . LEU B 1 43 ? 110.947 39.186 -8.064 1.00 53.23 43 LEU B N 1
ATOM 1377 C CA . LEU B 1 43 ? 110.355 40.400 -8.626 1.00 54.01 43 LEU B CA 1
ATOM 1378 C C . LEU B 1 43 ? 110.380 41.534 -7.610 1.00 54.62 43 LEU B C 1
ATOM 1379 O O . LEU B 1 43 ? 110.728 42.668 -7.939 1.00 55.16 43 LEU B O 1
ATOM 1384 N N . ILE B 1 44 ? 110.004 41.216 -6.375 1.00 54.16 44 ILE B N 1
ATOM 1385 C CA . ILE B 1 44 ? 109.965 42.199 -5.300 1.00 54.28 44 ILE B CA 1
ATOM 1386 C C . ILE B 1 44 ? 111.314 42.885 -5.091 1.00 55.38 44 ILE B C 1
ATOM 1387 O O . ILE B 1 44 ? 111.400 44.114 -5.116 1.00 55.73 44 ILE B O 1
ATOM 1392 N N . LYS B 1 45 ? 112.366 42.096 -4.893 1.00 56.60 45 LYS B N 1
ATOM 1393 C CA . LYS B 1 45 ? 113.698 42.652 -4.673 1.00 58.63 45 LYS B CA 1
ATOM 1394 C C . LYS B 1 45 ? 114.145 43.540 -5.829 1.00 59.76 45 LYS B C 1
ATOM 1395 O O . LYS B 1 45 ? 114.817 44.551 -5.621 1.00 60.34 45 LYS B O 1
ATOM 1401 N N . GLU B 1 46 ? 113.761 43.163 -7.045 1.00 60.69 46 GLU B N 1
ATOM 1402 C CA . GLU B 1 46 ? 114.124 43.922 -8.237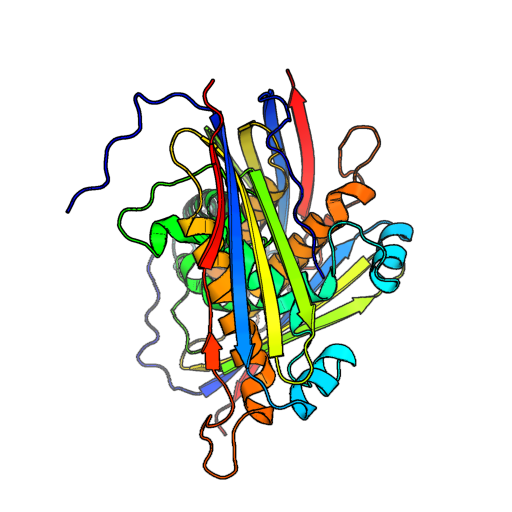 1.00 61.77 46 GLU B CA 1
ATOM 1403 C C . GLU B 1 46 ? 113.171 45.085 -8.496 1.00 61.68 46 GLU B C 1
ATOM 1404 O O . GLU B 1 46 ? 113.476 45.982 -9.282 1.00 62.15 46 GLU B O 1
ATOM 1410 N N . GLY B 1 47 ? 112.016 45.063 -7.838 1.00 61.11 47 GLY B N 1
ATOM 1411 C CA . GLY B 1 47 ? 111.039 46.121 -8.022 1.00 59.56 47 GLY B CA 1
ATOM 1412 C C . GLY B 1 47 ? 110.294 45.998 -9.339 1.00 58.46 47 GLY B C 1
ATOM 1413 O O . GLY B 1 47 ? 109.987 47.003 -9.980 1.00 58.41 47 GLY B O 1
ATOM 1414 N N . LYS B 1 48 ? 109.998 44.765 -9.742 1.00 57.38 48 LYS B N 1
ATOM 1415 C CA . LYS B 1 48 ? 109.288 44.519 -10.992 1.00 56.87 48 LYS B CA 1
ATOM 1416 C C . LYS B 1 48 ? 107.809 44.203 -10.804 1.00 55.76 48 LYS B C 1
ATOM 1417 O O . LYS B 1 48 ? 107.134 43.791 -11.749 1.00 55.81 48 LYS B O 1
ATOM 1423 N N . ILE B 1 49 ? 107.302 44.379 -9.588 1.00 53.92 49 ILE B N 1
ATOM 1424 C CA . ILE B 1 49 ? 105.888 44.127 -9.338 1.00 51.13 49 ILE B CA 1
ATOM 1425 C C . ILE B 1 49 ? 105.119 45.292 -9.958 1.00 50.77 49 ILE B C 1
ATOM 1426 O O . ILE B 1 49 ? 105.190 46.427 -9.480 1.00 49.91 49 ILE B O 1
ATOM 1431 N N . GLU B 1 50 ? 104.393 45.002 -11.031 1.00 49.70 50 GLU B N 1
ATOM 1432 C CA . GLU B 1 50 ? 103.667 46.051 -11.759 1.00 49.34 50 GLU B CA 1
ATOM 1433 C C . GLU B 1 50 ? 102.696 46.836 -10.865 1.00 46.66 50 GLU B C 1
ATOM 1434 O O . GLU B 1 50 ? 102.461 48.024 -11.048 1.00 45.50 50 GLU B O 1
ATOM 1440 N N . LYS B 1 51 ? 102.117 46.203 -9.851 1.00 44.02 51 LYS B N 1
ATOM 1441 C CA . LYS B 1 51 ? 101.193 46.909 -8.974 1.00 41.05 51 LYS B CA 1
ATOM 1442 C C . LYS B 1 51 ? 101.883 48.047 -8.219 1.00 39.80 51 LYS B C 1
ATOM 1443 O O . LYS B 1 51 ? 101.226 48.990 -7.778 1.00 39.77 51 LYS B O 1
ATOM 1449 N N . GLY B 1 52 ? 103.203 47.966 -8.070 1.00 38.67 52 GLY B N 1
ATOM 1450 C CA . GLY B 1 52 ? 103.909 49.033 -7.384 1.00 37.60 52 GLY B CA 1
ATOM 1451 C C . GLY B 1 52 ? 104.971 48.643 -6.376 1.00 36.78 52 GLY B C 1
ATOM 1452 O O . GLY B 1 52 ? 105.404 47.494 -6.314 1.00 38.09 52 GLY B O 1
ATOM 1453 N N . ASN B 1 53 ? 105.387 49.628 -5.582 1.00 36.56 53 ASN B N 1
ATOM 1454 C CA . ASN B 1 53 ? 106.408 49.447 -4.552 1.00 34.81 53 ASN B CA 1
ATOM 1455 C C . ASN B 1 53 ? 105.838 48.653 -3.385 1.00 33.34 53 ASN B C 1
ATOM 1456 O O . ASN B 1 53 ? 105.189 49.206 -2.490 1.00 31.52 53 ASN B O 1
ATOM 1461 N N . VAL B 1 54 ? 106.097 47.352 -3.399 1.00 31.79 54 VAL B N 1
ATOM 1462 C CA . VAL B 1 54 ? 105.594 46.457 -2.374 1.00 30.35 54 VAL B CA 1
ATOM 1463 C C . VAL B 1 54 ? 106.038 46.798 -0.959 1.00 29.88 54 VAL B C 1
ATOM 1464 O O . VAL B 1 54 ? 105.206 46.924 -0.064 1.00 30.21 54 VAL B O 1
ATOM 1468 N N . LEU B 1 55 ? 107.341 46.957 -0.752 1.00 27.99 55 LEU B N 1
ATOM 1469 C CA . LEU B 1 55 ? 107.851 47.254 0.582 1.00 27.53 55 LEU B CA 1
ATOM 1470 C C . LEU B 1 55 ? 107.362 48.580 1.178 1.00 27.09 55 LEU B C 1
ATOM 1471 O O . LEU B 1 55 ? 106.952 48.621 2.339 1.00 25.81 55 LEU B O 1
ATOM 1476 N N . ALA B 1 56 ? 107.403 49.659 0.400 1.00 25.13 56 ALA B N 1
ATOM 1477 C CA . ALA B 1 56 ? 106.951 50.960 0.897 1.00 25.41 56 ALA B CA 1
ATOM 1478 C C . ALA B 1 56 ? 105.472 50.896 1.285 1.00 25.74 56 ALA B C 1
ATOM 1479 O O . ALA B 1 56 ? 105.068 51.418 2.326 1.00 26.77 56 ALA B O 1
ATOM 1481 N N . THR B 1 57 ? 104.671 50.257 0.437 1.00 24.51 57 THR B N 1
ATOM 1482 C CA . THR B 1 57 ? 103.244 50.112 0.689 1.00 23.22 57 THR B CA 1
ATOM 1483 C C . THR B 1 57 ? 103.025 49.329 1.986 1.00 22.91 57 THR B C 1
ATOM 1484 O O . THR B 1 57 ? 102.177 49.687 2.806 1.00 22.22 57 THR B O 1
ATOM 1488 N N . ALA B 1 58 ? 103.798 48.262 2.167 1.00 22.06 58 ALA B N 1
ATOM 1489 C CA . ALA B 1 58 ? 103.703 47.440 3.368 1.00 22.24 58 ALA B CA 1
ATOM 1490 C C . ALA B 1 58 ? 104.065 48.249 4.618 1.00 21.98 58 ALA B C 1
ATOM 1491 O O . ALA B 1 58 ? 103.392 48.152 5.641 1.00 20.75 58 ALA B O 1
ATOM 1493 N N . GLN B 1 59 ? 105.130 49.042 4.542 1.00 21.38 59 GLN B N 1
ATOM 1494 C CA . GLN B 1 59 ? 105.530 49.851 5.691 1.00 23.06 59 GLN B CA 1
ATOM 1495 C C . GLN B 1 59 ? 104.455 50.875 6.038 1.00 21.47 59 GLN B C 1
ATOM 1496 O O . GLN B 1 59 ? 104.089 51.032 7.200 1.00 21.21 59 GLN B O 1
ATOM 1502 N N . ILE B 1 60 ? 103.946 51.571 5.027 1.00 21.06 60 ILE B N 1
ATOM 1503 C CA . ILE B 1 60 ? 102.916 52.577 5.260 1.00 22.54 60 ILE B CA 1
ATOM 1504 C C . ILE B 1 60 ? 101.646 51.954 5.831 1.00 21.28 60 ILE B C 1
ATOM 1505 O O . ILE B 1 60 ? 101.037 52.501 6.745 1.00 21.91 60 ILE B O 1
ATOM 1510 N N . ALA B 1 61 ? 101.252 50.802 5.298 1.00 22.10 61 ALA B N 1
ATOM 1511 C CA . ALA B 1 61 ? 100.052 50.128 5.778 1.00 20.46 61 ALA B CA 1
ATOM 1512 C C . ALA B 1 61 ? 100.238 49.705 7.232 1.00 20.37 61 ALA B C 1
ATOM 1513 O O . ALA B 1 61 ? 99.343 49.884 8.061 1.00 18.45 61 ALA B O 1
ATOM 1515 N N . GLY B 1 62 ? 101.406 49.149 7.540 1.00 19.78 62 GLY B N 1
ATOM 1516 C CA . GLY B 1 62 ? 101.672 48.709 8.899 1.00 18.36 62 GLY B CA 1
ATOM 1517 C C . GLY B 1 62 ? 101.713 49.853 9.897 1.00 19.18 62 GLY B C 1
ATOM 1518 O O . GLY B 1 62 ? 101.206 49.737 11.015 1.00 18.43 62 GLY B O 1
ATOM 1519 N N . ILE B 1 63 ? 102.332 50.961 9.507 1.00 17.47 63 ILE B N 1
ATOM 1520 C CA . ILE B 1 63 ? 102.412 52.110 10.398 1.00 19.07 63 ILE B CA 1
ATOM 1521 C C . ILE B 1 63 ? 101.008 52.657 10.661 1.00 17.95 63 ILE B C 1
ATOM 1522 O O . ILE B 1 63 ? 100.651 52.935 11.799 1.00 18.22 63 ILE B O 1
ATOM 1527 N N . LEU B 1 64 ? 100.206 52.794 9.612 1.00 18.23 64 LEU B N 1
ATOM 1528 C CA . LEU B 1 64 ? 98.849 53.297 9.782 1.00 19.22 64 LEU B CA 1
ATOM 1529 C C . LEU B 1 64 ? 98.053 52.339 10.662 1.00 20.00 64 LEU B C 1
ATOM 1530 O O . LEU B 1 64 ? 97.282 52.767 11.523 1.00 20.21 64 LEU B O 1
ATOM 1535 N N . ALA B 1 65 ? 98.250 51.041 10.448 1.00 18.22 65 ALA B N 1
ATOM 1536 C CA . ALA B 1 65 ? 97.545 50.026 11.218 1.00 18.22 65 ALA B CA 1
ATOM 1537 C C . ALA B 1 65 ? 97.878 50.116 12.705 1.00 20.17 65 ALA B C 1
ATOM 1538 O O . ALA B 1 65 ? 97.010 49.907 13.555 1.00 20.12 65 ALA B O 1
ATOM 1540 N N . VAL B 1 66 ? 99.136 50.410 13.024 1.00 20.07 66 VAL B N 1
ATOM 1541 C CA . VAL B 1 66 ? 99.537 50.533 14.423 1.00 19.83 66 VAL B CA 1
ATOM 1542 C C . VAL B 1 66 ? 98.650 51.577 15.095 1.00 20.20 66 VAL B C 1
ATOM 1543 O O . VAL B 1 66 ? 98.133 51.367 16.190 1.00 19.85 66 VAL B O 1
ATOM 1547 N N . LYS B 1 67 ? 98.475 52.707 14.423 1.00 19.18 67 LYS B N 1
ATOM 1548 C CA . LYS B 1 67 ? 97.654 53.778 14.957 1.00 20.95 67 LYS B CA 1
ATOM 1549 C C . LYS B 1 67 ? 96.167 53.418 14.987 1.00 19.76 67 LYS B C 1
ATOM 1550 O O . LYS B 1 67 ? 95.410 53.989 15.764 1.00 17.97 67 LYS B O 1
ATOM 1556 N N . ARG B 1 68 ? 95.750 52.478 14.143 1.00 19.10 68 ARG B N 1
ATOM 1557 C CA . ARG B 1 68 ? 94.345 52.063 14.110 1.00 22.37 68 ARG B CA 1
ATOM 1558 C C . ARG B 1 68 ? 94.031 50.941 15.103 1.00 21.22 68 ARG B C 1
ATOM 1559 O O . ARG B 1 68 ? 92.865 50.599 15.304 1.00 21.87 68 ARG B O 1
ATOM 1567 N N . THR B 1 69 ? 95.063 50.372 15.722 1.00 20.37 69 THR B N 1
ATOM 1568 C CA . THR B 1 69 ? 94.881 49.261 16.663 1.00 21.18 69 THR B CA 1
ATOM 1569 C C . THR B 1 69 ? 93.719 49.412 17.653 1.00 21.15 69 THR B C 1
ATOM 1570 O O . THR B 1 69 ? 92.938 48.483 17.844 1.00 22.17 69 THR B O 1
ATOM 1574 N N . PRO B 1 70 ? 93.587 50.581 18.299 1.00 22.18 70 PRO B N 1
ATOM 1575 C CA . PRO B 1 70 ? 92.477 50.729 19.250 1.00 22.88 70 PRO B CA 1
ATOM 1576 C C . PRO B 1 70 ? 91.067 50.589 18.652 1.00 23.72 70 PRO B C 1
ATOM 1577 O O . PRO B 1 70 ? 90.122 50.228 19.361 1.00 22.03 70 PRO B O 1
ATOM 1581 N N . GLU B 1 71 ? 90.911 50.862 17.360 1.00 22.63 71 GLU B N 1
ATOM 1582 C CA . GLU B 1 71 ? 89.588 50.712 16.766 1.00 25.00 71 GLU B CA 1
ATOM 1583 C C . GLU B 1 71 ? 89.403 49.347 16.109 1.00 22.37 71 GLU B C 1
ATOM 1584 O O . GLU B 1 71 ? 88.291 48.981 15.729 1.00 21.14 71 GLU B O 1
ATOM 1590 N N . LEU B 1 72 ? 90.495 48.591 16.001 1.00 19.91 72 LEU B N 1
ATOM 1591 C CA . LEU B 1 72 ? 90.465 47.255 15.409 1.00 20.51 72 LEU B CA 1
ATOM 1592 C C . LEU B 1 72 ? 90.343 46.178 16.486 1.00 21.12 72 LEU B C 1
ATOM 1593 O O . LEU B 1 72 ? 89.639 45.183 16.304 1.00 20.84 72 LEU B O 1
ATOM 1598 N N . ILE B 1 73 ? 91.040 46.375 17.603 1.00 21.14 73 ILE B N 1
ATOM 1599 C CA . ILE B 1 73 ? 91.002 45.423 18.713 1.00 21.53 73 ILE B CA 1
ATOM 1600 C C . ILE B 1 73 ? 90.147 46.094 19.785 1.00 21.37 73 ILE B C 1
ATOM 1601 O O . ILE B 1 73 ? 90.595 47.021 20.456 1.00 21.42 73 ILE B O 1
ATOM 1606 N N . PRO B 1 74 ? 88.902 45.621 19.962 1.00 22.00 74 PRO B N 1
ATOM 1607 C CA . PRO B 1 74 ? 87.920 46.141 20.920 1.00 22.77 74 PRO B CA 1
ATOM 1608 C C . PRO B 1 74 ? 88.393 46.636 22.278 1.00 22.56 74 PRO B C 1
ATOM 1609 O O . PRO B 1 74 ? 88.079 47.761 22.669 1.00 24.42 74 PRO B O 1
ATOM 1613 N N . LEU B 1 75 ? 89.150 45.816 22.997 1.00 22.51 75 LEU B N 1
ATOM 1614 C CA . LEU B 1 75 ? 89.593 46.212 24.327 1.00 23.97 75 LEU B CA 1
ATOM 1615 C C . LEU B 1 75 ? 90.952 46.905 24.448 1.00 24.25 75 LEU B C 1
ATOM 1616 O O . LEU B 1 75 ? 91.437 47.115 25.559 1.00 24.86 75 LEU B O 1
ATOM 1621 N N . CYS B 1 76 ? 91.567 47.269 23.327 1.00 23.92 76 CYS B N 1
ATOM 1622 C CA . CYS B 1 76 ? 92.853 47.972 23.393 1.00 25.16 76 CYS B CA 1
ATOM 1623 C C . CYS B 1 76 ? 92.608 49.446 23.693 1.00 25.44 76 CYS B C 1
ATOM 1624 O O . CYS B 1 76 ? 91.572 49.997 23.322 1.00 25.07 76 CYS B O 1
ATOM 1627 N N . HIS B 1 77 ? 93.560 50.077 24.374 1.00 23.55 77 HIS B N 1
ATOM 1628 C CA . HIS B 1 77 ? 93.437 51.485 24.739 1.00 24.06 77 HIS B CA 1
ATOM 1629 C C . HIS B 1 77 ? 94.055 52.441 23.732 1.00 23.80 77 HIS B C 1
ATOM 1630 O O . HIS B 1 77 ? 94.915 52.063 22.941 1.00 22.53 77 HIS B O 1
ATOM 1637 N N . PRO B 1 78 ? 93.612 53.706 23.754 1.00 24.04 78 PRO B N 1
ATOM 1638 C CA . PRO B 1 78 ? 94.161 54.714 22.845 1.00 24.51 78 PRO B CA 1
ATOM 1639 C C . PRO B 1 78 ? 95.551 54.925 23.443 1.00 25.17 78 PRO B C 1
ATOM 1640 O O . PRO B 1 78 ? 95.675 55.095 24.656 1.00 24.30 78 PRO B O 1
ATOM 1644 N N . ILE B 1 79 ? 96.589 54.899 22.620 1.00 25.00 79 ILE B N 1
ATOM 1645 C CA . ILE B 1 79 ? 97.934 55.075 23.142 1.00 24.32 79 ILE B CA 1
ATOM 1646 C C . ILE B 1 79 ? 98.726 56.122 22.372 1.00 23.24 79 ILE B C 1
ATOM 1647 O O . ILE B 1 79 ? 98.699 56.159 21.142 1.00 21.22 79 ILE B O 1
ATOM 1652 N N . PRO B 1 80 ? 99.433 57.001 23.092 1.00 22.72 80 PRO B N 1
ATOM 1653 C CA . PRO B 1 80 ? 100.223 58.023 22.400 1.00 23.16 80 PRO B CA 1
ATOM 1654 C C . PRO B 1 80 ? 101.500 57.375 21.852 1.00 22.16 80 PRO B C 1
ATOM 1655 O O . PRO B 1 80 ? 102.562 57.457 22.476 1.00 22.68 80 PRO B O 1
ATOM 1659 N N . ILE B 1 81 ? 101.385 56.711 20.702 1.00 20.83 81 ILE B N 1
ATOM 1660 C CA . ILE B 1 81 ? 102.520 56.077 20.062 1.00 21.23 81 ILE B CA 1
ATOM 1661 C C . ILE B 1 81 ? 103.545 57.124 19.653 1.00 20.65 81 ILE B C 1
ATOM 1662 O O . ILE B 1 81 ? 103.232 58.123 19.019 1.00 18.38 81 ILE B O 1
ATOM 1667 N N . THR B 1 82 ? 104.807 56.918 20.010 1.00 18.83 82 THR B N 1
ATOM 1668 C CA . THR B 1 82 ? 105.852 57.882 19.695 1.00 20.68 82 THR B CA 1
ATOM 1669 C C . THR B 1 82 ? 106.768 57.455 18.554 1.00 21.30 82 THR B C 1
ATOM 1670 O O . THR B 1 82 ? 107.513 58.273 18.005 1.00 21.23 82 THR B O 1
ATOM 1674 N N . GLY B 1 83 ? 106.716 56.178 18.191 1.00 21.83 83 GLY B N 1
ATOM 1675 C CA . GLY B 1 83 ? 107.555 55.709 17.106 1.00 21.98 83 GLY B CA 1
ATOM 1676 C C . GLY B 1 83 ? 107.193 54.333 16.594 1.00 21.37 83 GLY B C 1
ATOM 1677 O O . GLY B 1 83 ? 106.699 53.490 17.341 1.00 21.61 83 GLY B O 1
ATOM 1678 N N . VAL B 1 84 ? 107.446 54.109 15.309 1.00 21.66 84 VAL B N 1
ATOM 1679 C CA . VAL B 1 84 ? 107.162 52.828 14.675 1.00 22.51 84 VAL B CA 1
ATOM 1680 C C . VAL B 1 84 ? 108.163 52.586 13.554 1.00 24.39 84 VAL B C 1
ATOM 1681 O O . VAL B 1 84 ? 108.400 53.464 12.720 1.00 24.99 84 VAL B O 1
ATOM 1685 N N . ASP B 1 85 ? 108.747 51.393 13.541 1.00 25.30 85 ASP B N 1
ATOM 1686 C CA . ASP B 1 85 ? 109.695 51.017 12.501 1.00 26.66 85 ASP B CA 1
ATOM 1687 C C . ASP B 1 85 ? 109.306 49.660 11.948 1.00 26.67 85 ASP B C 1
ATOM 1688 O O . ASP B 1 85 ? 109.056 48.721 12.702 1.00 25.99 85 ASP B O 1
ATOM 1693 N N . ILE B 1 86 ? 109.235 49.563 10.628 1.00 25.32 86 ILE B N 1
ATOM 1694 C CA . ILE B 1 86 ? 108.907 48.301 9.992 1.00 25.20 86 ILE B CA 1
ATOM 1695 C C . ILE B 1 86 ? 110.025 47.980 9.012 1.00 25.95 86 ILE B C 1
ATOM 1696 O O . ILE B 1 86 ? 110.317 48.763 8.112 1.00 24.20 86 ILE B O 1
ATOM 1701 N N . THR B 1 87 ? 110.661 46.833 9.211 1.00 27.32 87 THR B N 1
ATOM 1702 C CA . THR B 1 87 ? 111.767 46.420 8.359 1.00 29.99 87 THR B CA 1
ATOM 1703 C C . THR B 1 87 ? 111.525 45.048 7.746 1.00 31.97 87 THR B C 1
ATOM 1704 O O . THR B 1 87 ? 110.651 44.302 8.197 1.00 30.94 87 THR B O 1
ATOM 1708 N N . PHE B 1 88 ? 112.313 44.719 6.725 1.00 33.47 88 PHE B N 1
ATOM 1709 C CA . PHE B 1 88 ? 112.175 43.450 6.015 1.00 34.89 88 PHE B CA 1
ATOM 1710 C C . PHE B 1 88 ? 113.461 42.634 5.943 1.00 36.15 88 PHE B C 1
ATOM 1711 O O . PHE B 1 88 ? 114.561 43.171 6.057 1.00 37.47 88 PHE B O 1
ATOM 1719 N N . ASP B 1 89 ? 113.298 41.330 5.749 1.00 37.72 89 ASP B N 1
ATOM 1720 C CA . ASP B 1 89 ? 114.406 40.390 5.610 1.00 39.08 89 ASP B CA 1
ATOM 1721 C C . ASP B 1 89 ? 113.958 39.387 4.559 1.00 40.20 89 ASP B C 1
ATOM 1722 O O . ASP B 1 89 ? 112.906 38.765 4.699 1.00 40.33 89 ASP B O 1
ATOM 1727 N N . PHE B 1 90 ? 114.750 39.233 3.503 1.00 40.45 90 PHE B N 1
ATOM 1728 C CA . PHE B 1 90 ? 114.389 38.317 2.433 1.00 40.42 90 PHE B CA 1
ATOM 1729 C C . PHE B 1 90 ? 114.911 36.902 2.579 1.00 40.78 90 PHE B C 1
ATOM 1730 O O . PHE B 1 90 ? 116.020 36.669 3.062 1.00 40.67 90 PHE B O 1
ATOM 1738 N N . GLY B 1 91 ? 114.079 35.960 2.158 1.00 41.19 91 GLY B N 1
ATOM 1739 C CA . GLY B 1 91 ? 114.434 34.557 2.204 1.00 42.13 91 GLY B CA 1
ATOM 1740 C C . GLY B 1 91 ? 114.272 34.020 0.797 1.00 42.80 91 GLY B C 1
ATOM 1741 O O . GLY B 1 91 ? 113.803 34.734 -0.090 1.00 42.03 91 GLY B O 1
ATOM 1742 N N . GLU B 1 92 ? 114.659 32.769 0.583 1.00 43.68 92 GLU B N 1
ATOM 1743 C CA . GLU B 1 92 ? 114.540 32.159 -0.734 1.00 44.15 92 GLU B CA 1
ATOM 1744 C C . GLU B 1 92 ? 113.088 32.182 -1.212 1.00 42.87 92 GLU B C 1
ATOM 1745 O O . GLU B 1 92 ? 112.799 32.578 -2.343 1.00 42.51 92 GLU B O 1
ATOM 1751 N N . ASP B 1 93 ? 112.181 31.775 -0.331 1.00 40.13 93 ASP B N 1
ATOM 1752 C CA . ASP B 1 93 ? 110.761 31.695 -0.660 1.00 39.68 93 ASP B CA 1
ATOM 1753 C C . ASP B 1 93 ? 109.860 32.428 0.335 1.00 38.58 93 ASP B C 1
ATOM 1754 O O . ASP B 1 93 ? 108.719 32.017 0.563 1.00 34.74 93 ASP B O 1
ATOM 1759 N N . TYR B 1 94 ? 110.361 33.511 0.921 1.00 37.26 94 TYR B N 1
ATOM 1760 C CA . TYR B 1 94 ? 109.568 34.254 1.889 1.00 36.81 94 TYR B CA 1
ATOM 1761 C C . TYR B 1 94 ? 110.143 35.628 2.190 1.00 35.53 94 TYR B C 1
ATOM 1762 O O . TYR B 1 94 ? 111.289 35.931 1.856 1.00 34.96 94 TYR B O 1
ATOM 1771 N N . ILE B 1 95 ? 109.323 36.453 2.829 1.00 33.60 95 ILE B N 1
ATOM 1772 C CA . ILE B 1 95 ? 109.726 37.786 3.245 1.00 33.11 95 ILE B CA 1
ATOM 1773 C C . ILE B 1 95 ? 109.327 37.914 4.706 1.00 33.41 95 ILE B C 1
ATOM 1774 O O . ILE B 1 95 ? 108.167 37.709 5.069 1.00 32.11 95 ILE B O 1
ATOM 1779 N N . GLU B 1 96 ? 110.301 38.225 5.548 1.00 32.38 96 GLU B N 1
ATOM 1780 C CA . GLU B 1 96 ? 110.039 38.374 6.964 1.00 33.14 96 GLU B CA 1
ATOM 1781 C C . GLU B 1 96 ? 109.868 39.851 7.294 1.00 31.24 96 GLU B C 1
ATOM 1782 O O . GLU B 1 96 ? 110.660 40.694 6.871 1.00 30.78 96 GLU B O 1
ATOM 1788 N N . VAL B 1 97 ? 108.815 40.158 8.038 1.00 30.08 97 VAL B N 1
ATOM 1789 C CA . VAL B 1 97 ? 108.531 41.527 8.420 1.00 27.71 97 VAL B CA 1
ATOM 1790 C C . VAL B 1 97 ? 108.697 41.693 9.922 1.00 26.68 97 VAL B C 1
ATOM 1791 O O . VAL B 1 97 ? 108.277 40.842 10.702 1.00 26.99 97 VAL B O 1
ATOM 1795 N N . THR B 1 98 ? 109.335 42.785 10.320 1.00 26.10 98 THR B N 1
ATOM 1796 C CA . THR B 1 98 ? 109.519 43.081 11.729 1.00 26.35 98 THR B CA 1
ATOM 1797 C C . THR B 1 98 ? 108.895 44.444 11.988 1.00 25.82 98 THR B C 1
ATOM 1798 O O . THR B 1 98 ? 109.137 45.400 11.243 1.00 25.40 98 THR B O 1
ATOM 1802 N N . CYS B 1 99 ? 108.074 44.527 13.029 1.00 23.50 99 CYS B N 1
ATOM 1803 C CA . CYS B 1 99 ? 107.444 45.788 13.382 1.00 23.11 99 CYS B CA 1
ATOM 1804 C C . CYS B 1 99 ? 107.797 46.121 14.817 1.00 23.22 99 CYS B C 1
ATOM 1805 O O . CYS B 1 99 ? 107.582 45.314 15.720 1.00 22.69 99 CYS B O 1
ATOM 1808 N N . GLU B 1 100 ? 108.360 47.306 15.019 1.00 21.83 100 GLU B N 1
ATOM 1809 C CA . GLU B 1 100 ? 108.731 47.749 16.352 1.00 21.95 100 GLU B CA 1
ATOM 1810 C C . GLU B 1 100 ? 107.929 48.997 16.682 1.00 21.04 100 GLU B C 1
ATOM 1811 O O . GLU B 1 100 ? 107.903 49.955 15.911 1.00 19.42 100 GLU B O 1
ATOM 1817 N N . VAL B 1 101 ? 107.271 48.972 17.834 1.00 20.07 101 VAL B N 1
ATOM 1818 C CA . VAL B 1 101 ? 106.460 50.093 18.276 1.00 19.09 101 VAL B CA 1
ATOM 1819 C C . VAL B 1 101 ? 106.988 50.586 19.615 1.00 20.12 101 VAL B C 1
ATOM 1820 O O . VAL B 1 101 ? 107.406 49.788 20.463 1.00 20.21 101 VAL B O 1
ATOM 1824 N N . ARG B 1 102 ? 106.969 51.902 19.799 1.00 19.21 102 ARG B N 1
ATOM 1825 C CA . ARG B 1 102 ? 107.440 52.505 21.034 1.00 20.26 102 ARG B CA 1
ATOM 1826 C C . ARG B 1 102 ? 106.471 53.561 21.543 1.00 20.74 102 ARG B C 1
ATOM 1827 O O . ARG B 1 102 ? 105.749 54.200 20.766 1.00 20.05 102 ARG B O 1
ATOM 1835 N N . ALA B 1 103 ? 106.464 53.735 22.859 1.00 21.03 103 ALA B N 1
ATOM 1836 C CA . ALA B 1 103 ? 105.605 54.711 23.502 1.00 22.90 103 ALA B CA 1
ATOM 1837 C C . ALA B 1 103 ? 105.963 54.811 24.971 1.00 24.26 103 ALA B C 1
ATOM 1838 O O . ALA B 1 103 ? 106.577 53.909 25.536 1.00 24.08 103 ALA B O 1
ATOM 1840 N N . TYR B 1 104 ? 105.603 55.939 25.569 1.00 25.17 104 TYR B N 1
ATOM 1841 C CA . TYR B 1 104 ? 105.808 56.174 26.987 1.00 25.57 104 TYR B CA 1
ATOM 1842 C C . TYR B 1 104 ? 104.370 56.136 27.481 1.00 26.44 104 TYR B C 1
ATOM 1843 O O . TYR B 1 104 ? 103.617 57.085 27.259 1.00 25.67 104 TYR B O 1
ATOM 1852 N N . TYR B 1 105 ? 103.964 55.039 28.114 1.00 25.13 105 TYR B N 1
ATOM 1853 C CA . TYR B 1 105 ? 102.584 54.969 28.572 1.00 26.77 105 TYR B CA 1
ATOM 1854 C C . TYR B 1 105 ? 102.303 53.962 29.684 1.00 26.36 105 TYR B C 1
ATOM 1855 O O . TYR B 1 105 ? 103.216 53.333 30.219 1.00 27.05 105 TYR B O 1
ATOM 1864 N N . LYS B 1 106 ? 101.020 53.821 30.015 1.00 29.12 106 LYS B N 1
ATOM 1865 C CA . LYS B 1 106 ? 100.541 52.959 31.114 1.00 29.30 106 LYS B CA 1
ATOM 1866 C C . LYS B 1 106 ? 100.191 51.514 30.681 1.00 29.83 106 LYS B C 1
ATOM 1867 O O . LYS B 1 106 ? 99.778 50.682 31.478 1.00 30.13 106 LYS B O 1
ATOM 1873 N N . THR B 1 107 ? 100.308 51.189 29.400 1.00 28.34 107 THR B N 1
ATOM 1874 C CA . THR B 1 107 ? 99.995 49.844 28.944 1.00 29.60 107 THR B CA 1
ATOM 1875 C C . THR B 1 107 ? 100.851 49.487 27.727 1.00 30.66 107 THR B C 1
ATOM 1876 O O . THR B 1 107 ? 100.970 50.644 26.703 1.00 31.24 107 THR B O 1
ATOM 1880 N N . GLY B 1 108 ? 101.480 48.306 27.854 1.00 34.52 108 GLY B N 1
ATOM 1881 C CA . GLY B 1 108 ? 102.423 47.878 26.794 1.00 31.04 108 GLY B CA 1
ATOM 1882 C C . GLY B 1 108 ? 101.903 48.059 25.339 1.00 30.67 108 GLY B C 1
ATOM 1883 O O . GLY B 1 108 ? 100.763 48.438 25.102 1.00 29.77 108 GLY B O 1
ATOM 1884 N N . VAL B 1 109 ? 102.757 47.786 24.353 1.00 26.51 109 VAL B N 1
ATOM 1885 C CA . VAL B 1 109 ? 102.361 47.963 22.962 1.00 24.23 109 VAL B CA 1
ATOM 1886 C C . VAL B 1 109 ? 102.521 46.724 22.078 1.00 21.51 109 VAL B C 1
ATOM 1887 O O . VAL B 1 109 ? 102.663 46.844 20.866 1.00 20.21 109 VAL B O 1
ATOM 1891 N N . GLU B 1 110 ? 102.473 45.537 22.674 1.00 20.67 110 GLU B N 1
ATOM 1892 C CA . GLU B 1 110 ? 102.624 44.313 21.894 1.00 21.77 110 GLU B CA 1
ATOM 1893 C C . GLU B 1 110 ? 101.513 44.109 20.864 1.00 21.12 110 GLU B C 1
ATOM 1894 O O . GLU B 1 110 ? 101.772 43.638 19.754 1.00 19.24 110 GLU B O 1
ATOM 1900 N N . MET B 1 111 ? 100.277 44.444 21.222 1.00 21.44 111 MET B N 1
ATOM 1901 C CA . MET B 1 111 ? 99.172 44.270 20.278 1.00 21.84 111 MET B CA 1
ATOM 1902 C C . MET B 1 111 ? 99.341 45.217 19.096 1.00 22.04 111 MET B C 1
ATOM 1903 O O . MET B 1 111 ? 99.008 44.875 17.958 1.00 20.86 111 MET B O 1
ATOM 1908 N N . GLU B 1 112 ? 99.864 46.408 19.370 1.00 21.38 112 GLU B N 1
ATOM 1909 C CA . GLU B 1 112 ? 100.086 47.392 18.317 1.00 22.25 112 GLU B CA 1
ATOM 1910 C C . GLU B 1 112 ? 101.148 46.865 17.344 1.00 21.12 112 GLU B C 1
ATOM 1911 O O . GLU B 1 112 ? 100.999 46.987 16.125 1.00 20.03 112 GLU B O 1
ATOM 1917 N N . ALA B 1 113 ? 102.211 46.270 17.883 1.00 20.36 113 ALA B N 1
ATOM 1918 C CA . ALA B 1 113 ? 103.280 45.728 17.042 1.00 21.74 113 ALA B CA 1
ATOM 1919 C C . ALA B 1 113 ? 102.782 44.527 16.243 1.00 20.64 113 ALA B C 1
ATOM 1920 O O . ALA B 1 113 ? 103.153 44.343 15.089 1.00 21.37 113 ALA B O 1
ATOM 1922 N N . LEU B 1 114 ? 101.944 43.703 16.858 1.00 20.70 114 LEU B N 1
ATOM 1923 C CA . LEU B 1 114 ? 101.402 42.544 16.155 1.00 21.73 114 LEU B CA 1
ATOM 1924 C C . LEU B 1 114 ? 100.486 43.015 15.028 1.00 22.39 114 LEU B C 1
ATOM 1925 O O . LEU B 1 114 ? 100.512 42.473 13.922 1.00 24.15 114 LEU B O 1
ATOM 1930 N N . THR B 1 115 ? 99.681 44.034 15.310 1.00 22.03 115 THR B N 1
ATOM 1931 C CA . THR B 1 115 ? 98.762 44.569 14.310 1.00 22.18 115 THR B CA 1
ATOM 1932 C C . THR B 1 115 ? 99.529 45.153 13.126 1.00 22.22 115 THR B C 1
ATOM 1933 O O . THR B 1 115 ? 99.170 44.926 11.971 1.00 22.60 115 THR B O 1
ATOM 1937 N N . GLY B 1 116 ? 100.592 45.895 13.419 1.00 22.67 116 GLY B N 1
ATOM 1938 C CA . GLY B 1 116 ? 101.391 46.490 12.362 1.00 21.04 116 GLY B CA 1
ATOM 1939 C C . GLY B 1 116 ? 102.045 45.450 11.469 1.00 22.27 116 GLY B C 1
ATOM 1940 O O . GLY B 1 116 ? 102.039 45.583 10.247 1.00 21.78 116 GLY B O 1
ATOM 1941 N N . VAL B 1 117 ? 102.610 44.407 12.071 1.00 22.84 117 VAL B N 1
ATOM 1942 C CA . VAL B 1 117 ? 103.264 43.361 11.291 1.00 23.32 117 VAL B CA 1
ATOM 1943 C C . VAL B 1 117 ? 102.269 42.572 10.440 1.00 21.85 117 VAL B C 1
ATOM 1944 O O . VAL B 1 117 ? 102.547 42.266 9.280 1.00 20.75 117 VAL B O 1
ATOM 1948 N N . THR B 1 118 ? 101.108 42.249 11.006 1.00 19.71 118 THR B N 1
ATOM 1949 C CA . THR B 1 118 ? 100.110 41.494 10.259 1.00 21.47 118 THR B CA 1
ATOM 1950 C C . THR B 1 118 ? 99.542 42.292 9.081 1.00 20.33 118 THR B C 1
ATOM 1951 O O . THR B 1 118 ? 99.362 41.750 7.990 1.00 20.98 118 THR B O 1
ATOM 1955 N N . VAL B 1 119 ? 99.263 43.575 9.286 1.00 20.44 119 VAL B N 1
ATOM 1956 C CA . VAL B 1 119 ? 98.727 44.376 8.195 1.00 19.78 119 VAL B CA 1
ATOM 1957 C C . VAL B 1 119 ? 99.798 44.589 7.127 1.00 19.50 119 VAL B C 1
ATOM 1958 O O . VAL B 1 119 ? 99.492 44.667 5.940 1.00 17.77 119 VAL B O 1
ATOM 1962 N N . ALA B 1 120 ? 101.061 44.672 7.543 1.00 20.58 120 ALA B N 1
ATOM 1963 C CA . ALA B 1 120 ? 102.147 44.836 6.581 1.00 19.49 120 ALA B CA 1
ATOM 1964 C C . ALA B 1 120 ? 102.209 43.586 5.700 1.00 18.63 120 ALA B C 1
ATOM 1965 O O . ALA B 1 120 ? 102.350 43.678 4.482 1.00 20.88 120 ALA B O 1
ATOM 1967 N N . LEU B 1 121 ? 102.101 42.419 6.326 1.00 19.13 121 LEU B N 1
ATOM 1968 C CA . LEU B 1 121 ? 102.136 41.147 5.605 1.00 20.42 121 LEU B CA 1
ATOM 1969 C C . LEU B 1 121 ? 100.937 41.040 4.663 1.00 21.12 121 LEU B C 1
ATOM 1970 O O . LEU B 1 121 ? 101.063 40.569 3.534 1.00 22.29 121 LEU B O 1
ATOM 1975 N N . LEU B 1 122 ? 99.772 41.485 5.124 1.00 20.72 122 LEU B N 1
ATOM 1976 C CA . LEU B 1 122 ? 98.579 41.448 4.286 1.00 19.95 122 LEU B CA 1
ATOM 1977 C C . LEU B 1 122 ? 98.736 42.393 3.092 1.00 19.26 122 LEU B C 1
ATOM 1978 O O . LEU B 1 122 ? 98.258 42.101 1.998 1.00 20.30 122 LEU B O 1
ATOM 1983 N N . ALA B 1 123 ? 99.406 43.526 3.299 1.00 19.07 123 ALA B N 1
ATOM 1984 C CA . ALA B 1 123 ? 99.623 44.483 2.214 1.00 20.65 123 ALA B CA 1
ATOM 1985 C C . ALA B 1 123 ? 100.527 43.868 1.138 1.00 21.23 123 ALA B C 1
ATOM 1986 O O . ALA B 1 123 ? 100.306 44.056 -0.061 1.00 22.92 123 ALA B O 1
ATOM 1988 N N . ILE B 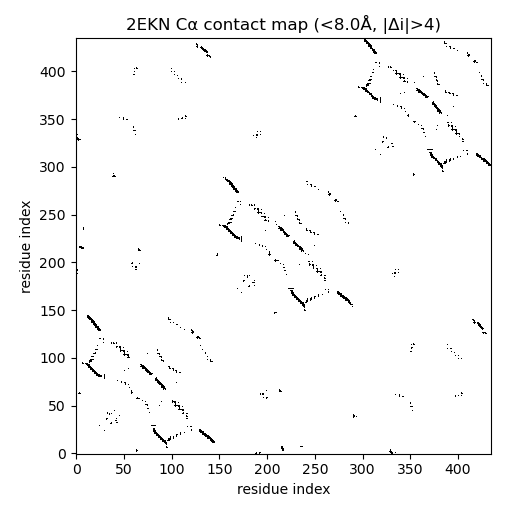1 124 ? 101.552 43.140 1.564 1.00 21.82 124 ILE B N 1
ATOM 1989 C CA . ILE B 1 124 ? 102.444 42.488 0.607 1.00 22.30 124 ILE B CA 1
ATOM 1990 C C . ILE B 1 124 ? 101.618 41.499 -0.218 1.00 22.60 124 ILE B C 1
ATOM 1991 O O . ILE B 1 124 ? 101.710 41.466 -1.443 1.00 22.97 124 ILE B O 1
ATOM 1996 N N . TRP B 1 125 ? 100.800 40.702 0.464 1.00 23.16 125 TRP B N 1
ATOM 1997 C CA . TRP B 1 125 ? 99.957 39.720 -0.209 1.00 23.53 125 TRP B CA 1
ATOM 1998 C C . TRP B 1 125 ? 99.109 40.424 -1.266 1.00 24.04 125 TRP B C 1
ATOM 1999 O O . TRP B 1 125 ? 99.077 40.014 -2.423 1.00 24.75 125 TRP B O 1
ATOM 2010 N N . ASP B 1 126 ? 98.432 41.499 -0.876 1.00 23.73 126 ASP B N 1
ATOM 2011 C CA . ASP B 1 126 ? 97.602 42.222 -1.825 1.00 23.15 126 ASP B CA 1
ATOM 2012 C C . ASP B 1 126 ? 98.401 42.724 -3.016 1.00 23.46 126 ASP B C 1
ATOM 2013 O O . ASP B 1 126 ? 97.932 42.684 -4.154 1.00 24.49 126 ASP B O 1
ATOM 2018 N N . MET B 1 127 ? 99.610 43.201 -2.749 1.00 25.21 127 MET B N 1
ATOM 2019 C CA . MET B 1 127 ? 100.462 43.735 -3.800 1.00 26.39 127 MET B CA 1
ATOM 2020 C C . MET B 1 127 ? 100.948 42.701 -4.810 1.00 26.50 127 MET B C 1
ATOM 2021 O O . MET B 1 127 ? 101.158 43.036 -5.969 1.00 27.54 127 MET B O 1
ATOM 2026 N N . VAL B 1 128 ? 101.127 41.454 -4.378 1.00 27.94 128 VAL B N 1
ATOM 2027 C CA . VAL B 1 128 ? 101.611 40.401 -5.275 1.00 30.30 128 VAL B CA 1
ATOM 2028 C C . VAL B 1 128 ? 100.589 39.307 -5.612 1.00 32.47 128 VAL B C 1
ATOM 2029 O O . VAL B 1 128 ? 100.946 38.284 -6.189 1.00 33.06 128 VAL 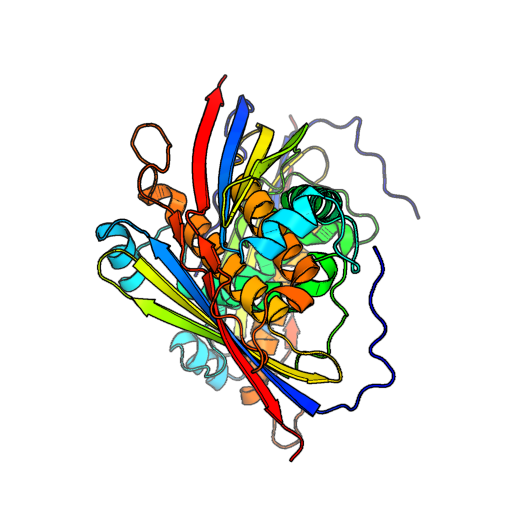B O 1
ATOM 2033 N N . LYS B 1 129 ? 99.322 39.525 -5.268 1.00 33.22 129 LYS B N 1
ATOM 2034 C CA . LYS B 1 129 ? 98.280 38.529 -5.525 1.00 34.91 129 LYS B CA 1
ATOM 2035 C C . LYS B 1 129 ? 98.228 38.028 -6.972 1.00 35.19 129 LYS B C 1
ATOM 2036 O O . LYS B 1 129 ? 98.066 36.830 -7.211 1.00 34.66 129 LYS B O 1
ATOM 2042 N N . ALA B 1 130 ? 98.375 38.938 -7.930 1.00 34.66 130 ALA B N 1
ATOM 2043 C CA . ALA B 1 130 ? 98.317 38.581 -9.346 1.00 36.36 130 ALA B CA 1
ATOM 2044 C C . ALA B 1 130 ? 99.399 37.605 -9.801 1.00 37.39 130 ALA B C 1
ATOM 2045 O O . ALA B 1 130 ? 99.182 36.824 -10.730 1.00 36.93 130 ALA B O 1
ATOM 2047 N N . VAL B 1 131 ? 100.562 37.648 -9.158 1.00 37.40 131 VAL B N 1
ATOM 2048 C CA . VAL B 1 131 ? 101.655 36.758 -9.532 1.00 38.46 131 VAL B CA 1
ATOM 2049 C C . VAL B 1 131 ? 101.723 35.512 -8.653 1.00 38.14 131 VAL B C 1
ATOM 2050 O O . VAL B 1 131 ? 102.345 34.519 -9.026 1.00 38.54 131 VAL B O 1
ATOM 2054 N N . GLU B 1 132 ? 101.078 35.563 -7.492 1.00 37.27 132 GLU B N 1
ATOM 2055 C CA . GLU B 1 132 ? 101.070 34.427 -6.575 1.00 37.37 132 GLU B CA 1
ATOM 2056 C C . GLU B 1 132 ? 99.985 33.417 -6.920 1.00 38.20 132 GLU B C 1
ATOM 2057 O O . GLU B 1 132 ? 100.154 32.219 -6.699 1.00 39.12 132 GLU B O 1
ATOM 2063 N N . LYS B 1 133 ? 98.872 33.905 -7.456 1.00 39.00 133 LYS B N 1
ATOM 2064 C CA . LYS B 1 133 ? 97.757 33.036 -7.820 1.00 41.65 133 LYS B CA 1
ATOM 2065 C C . LYS B 1 133 ? 98.175 31.987 -8.847 1.00 42.59 133 LYS B C 1
ATOM 2066 O O . LYS B 1 133 ? 99.083 32.216 -9.648 1.00 41.75 133 LYS B O 1
ATOM 2072 N N . ASP B 1 134 ? 97.514 30.833 -8.819 1.00 43.74 134 ASP B N 1
ATOM 2073 C CA . ASP B 1 134 ? 97.820 29.768 -9.766 1.00 44.29 134 ASP B CA 1
ATOM 2074 C C . ASP B 1 134 ? 96.854 29.851 -10.947 1.00 45.37 134 ASP B C 1
ATOM 2075 O O . ASP B 1 134 ? 96.106 30.820 -11.076 1.00 45.63 134 ASP B O 1
ATOM 2080 N N . GLU B 1 135 ? 96.873 28.837 -11.805 1.00 46.18 135 GLU B N 1
ATOM 2081 C CA . GLU B 1 135 ? 95.997 28.802 -12.971 1.00 47.00 135 GLU B CA 1
ATOM 2082 C C . GLU B 1 135 ? 94.513 28.824 -12.601 1.00 46.83 135 GLU B C 1
ATOM 2083 O O . GLU B 1 135 ? 93.684 29.330 -13.361 1.00 47.33 135 GLU B O 1
ATOM 2089 N N . LYS B 1 136 ? 94.181 28.277 -11.436 1.00 45.56 136 LYS B N 1
ATOM 2090 C CA . LYS B 1 136 ? 92.798 28.249 -10.975 1.00 45.34 136 LYS B CA 1
ATOM 2091 C C . LYS B 1 136 ? 92.453 29.489 -10.147 1.00 44.46 136 LYS B C 1
ATOM 2092 O O . LYS B 1 136 ? 91.360 29.589 -9.586 1.00 44.12 136 LYS B O 1
ATOM 2098 N N . GLY B 1 137 ? 93.391 30.428 -10.074 1.00 42.42 137 GLY B N 1
ATOM 2099 C CA . GLY B 1 137 ? 93.163 31.647 -9.320 1.00 40.44 137 GLY B CA 1
ATOM 2100 C C . GLY B 1 137 ? 93.198 31.450 -7.815 1.00 39.59 137 GLY B C 1
ATOM 2101 O O . GLY B 1 137 ? 92.684 32.283 -7.063 1.00 39.08 137 GLY B O 1
ATOM 2102 N N . GLN B 1 138 ? 93.804 30.353 -7.371 1.00 37.59 138 GLN B N 1
ATOM 2103 C CA . GLN B 1 138 ? 93.898 30.064 -5.945 1.00 36.82 138 GLN B CA 1
ATOM 2104 C C . GLN B 1 138 ? 95.285 30.446 -5.422 1.00 36.32 138 GLN B C 1
ATOM 2105 O 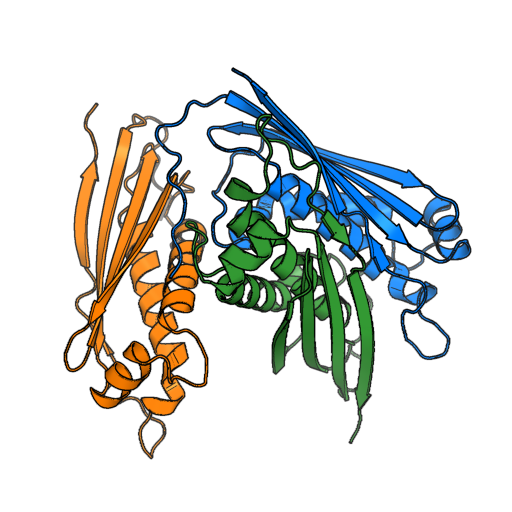O . GLN B 1 138 ? 96.153 30.854 -6.192 1.00 36.42 138 GLN B O 1
ATOM 2111 N N . TYR B 1 139 ? 95.485 30.309 -4.115 1.00 35.35 139 TYR B N 1
ATOM 2112 C CA . TYR B 1 139 ? 96.757 30.646 -3.481 1.00 35.42 139 TYR B CA 1
ATOM 2113 C C . TYR B 1 139 ? 97.314 29.446 -2.717 1.00 37.81 139 TYR B C 1
ATOM 2114 O O . TYR B 1 139 ? 97.296 29.415 -1.483 1.00 37.53 139 TYR B O 1
ATOM 2123 N N . PRO B 1 140 ? 97.822 28.439 -3.444 1.00 39.04 140 PRO B N 1
ATOM 2124 C CA . PRO B 1 140 ? 98.377 27.240 -2.809 1.00 40.06 140 PRO B CA 1
ATOM 2125 C C . PRO B 1 140 ? 99.807 27.395 -2.283 1.00 40.51 140 PRO B C 1
ATOM 2126 O O . PRO B 1 140 ? 100.273 26.572 -1.499 1.00 42.76 140 PRO B O 1
ATOM 2130 N N . TYR B 1 141 ? 100.493 28.452 -2.706 1.00 40.26 141 TYR B N 1
ATOM 2131 C CA . TYR B 1 141 ? 101.876 28.687 -2.291 1.00 40.43 141 TYR B CA 1
ATOM 2132 C C . TYR B 1 141 ? 102.015 29.840 -1.293 1.00 38.29 141 TYR B C 1
ATOM 2133 O O . TYR B 1 141 ? 103.067 30.023 -0.672 1.00 36.15 141 TYR B O 1
ATOM 2142 N N . THR B 1 142 ? 100.946 30.610 -1.138 1.00 35.17 142 THR B N 1
ATOM 2143 C CA . THR B 1 142 ? 100.966 31.769 -0.260 1.00 31.86 142 THR B CA 1
ATOM 2144 C C . THR B 1 142 ? 100.380 31.531 1.123 1.00 31.28 142 THR B C 1
ATOM 2145 O O . THR B 1 142 ? 99.351 30.872 1.274 1.00 29.90 142 THR B O 1
ATOM 2149 N N . ARG B 1 143 ? 101.052 32.074 2.131 1.00 29.00 143 ARG B N 1
ATOM 2150 C CA . ARG B 1 143 ? 100.584 31.971 3.504 1.00 31.01 143 ARG B CA 1
ATOM 2151 C C . ARG B 1 143 ? 101.409 32.834 4.445 1.00 29.69 143 ARG B C 1
ATOM 2152 O O . ARG B 1 143 ? 102.582 33.114 4.193 1.00 28.71 143 ARG B O 1
ATOM 2160 N N . ILE B 1 144 ? 100.769 33.273 5.522 1.00 27.97 144 ILE B N 1
ATOM 2161 C CA . ILE B 1 144 ? 101.421 34.095 6.525 1.00 28.41 144 ILE B CA 1
ATOM 2162 C C . ILE B 1 144 ? 101.674 33.179 7.711 1.00 30.26 144 ILE B C 1
ATOM 2163 O O . ILE B 1 144 ? 100.769 32.470 8.160 1.00 29.58 144 ILE B O 1
ATOM 2168 N N . GLU B 1 145 ? 102.905 33.176 8.214 1.00 32.08 145 GLU B N 1
ATOM 2169 C CA . GLU B 1 145 ? 103.237 32.296 9.325 1.00 34.68 145 GLU B CA 1
ATOM 2170 C C . GLU B 1 145 ? 104.159 32.861 10.389 1.00 32.26 145 GLU B C 1
ATOM 2171 O O . GLU B 1 145 ? 104.780 33.911 10.221 1.00 31.42 145 GLU B O 1
ATOM 2177 N N . ASN B 1 146 ? 104.236 32.123 11.488 1.00 32.44 146 ASN B N 1
ATOM 2178 C CA . ASN B 1 146 ? 105.072 32.473 12.622 1.00 33.00 146 ASN B CA 1
ATOM 2179 C C . ASN B 1 146 ? 105.018 33.954 12.998 1.00 31.21 146 ASN B C 1
ATOM 2180 O O . ASN B 1 146 ? 106.047 34.626 13.075 1.00 29.98 146 ASN B O 1
ATOM 2185 N N . VAL B 1 147 ? 103.806 34.458 13.217 1.00 30.76 147 VAL B N 1
ATOM 2186 C CA . VAL B 1 147 ? 103.618 35.847 13.630 1.00 28.30 147 VAL B CA 1
ATOM 2187 C C . VAL B 1 147 ? 103.706 35.764 15.144 1.00 28.44 147 VAL B C 1
ATOM 2188 O O . VAL B 1 147 ? 102.888 35.099 15.780 1.00 28.51 147 VAL B O 1
ATOM 2192 N N . HIS B 1 148 ? 104.707 36.422 15.720 1.00 27.09 148 HIS B N 1
ATOM 2193 C CA . HIS B 1 148 ? 104.914 36.357 17.162 1.00 25.77 148 HIS B CA 1
ATOM 2194 C C . HIS B 1 148 ? 105.568 37.609 17.722 1.00 24.98 148 HIS B C 1
ATOM 2195 O O . HIS B 1 148 ? 106.100 38.435 16.985 1.00 24.61 148 HIS B O 1
ATOM 2202 N N . VAL B 1 149 ? 105.532 37.730 19.041 1.00 24.98 149 VAL B N 1
ATOM 2203 C CA . VAL B 1 149 ? 106.140 38.857 19.725 1.00 25.98 149 VAL B CA 1
ATOM 2204 C C . VAL B 1 149 ? 107.586 38.470 20.018 1.00 26.81 149 VAL B C 1
ATOM 2205 O O . VAL B 1 149 ? 107.842 37.564 20.809 1.00 25.99 149 VAL B O 1
ATOM 2209 N N . VAL B 1 150 ? 108.529 39.137 19.362 1.00 27.74 150 VAL B N 1
ATOM 2210 C CA . VAL B 1 150 ? 109.935 38.840 19.584 1.00 28.61 150 VAL B CA 1
ATOM 2211 C C . VAL B 1 150 ? 110.320 39.266 20.992 1.00 30.00 150 VAL B C 1
ATOM 2212 O O . VAL B 1 150 ? 111.006 38.537 21.707 1.00 30.81 150 VAL B O 1
ATOM 2216 N N . GLU B 1 151 ? 109.866 40.445 21.396 1.00 31.22 151 GLU B N 1
ATOM 2217 C CA . GLU B 1 151 ? 110.198 40.930 22.735 1.00 32.50 151 GLU B CA 1
ATOM 2218 C C . GLU B 1 151 ? 109.238 42.053 23.168 1.00 31.21 151 GLU B C 1
ATOM 2219 O O . GLU B 1 151 ? 108.754 42.834 22.363 1.00 28.45 151 GLU B O 1
ATOM 2225 N N . LYS B 1 152 ? 108.987 42.103 24.469 1.00 31.38 152 LYS B N 1
ATOM 2226 C CA . LYS B 1 152 ? 108.140 43.130 25.049 1.00 33.17 152 LYS B CA 1
ATOM 2227 C C . LYS B 1 152 ? 108.937 43.791 26.162 1.00 33.63 152 LYS B C 1
ATOM 2228 O O . LYS B 1 152 ? 109.290 43.145 27.149 1.00 33.01 152 LYS B O 1
ATOM 2234 N N . VAL B 1 153 ? 109.225 45.077 25.989 1.00 33.71 153 VAL B N 1
ATOM 2235 C CA . VAL B 1 153 ? 109.980 45.838 26.970 1.00 34.20 153 VAL B CA 1
ATOM 2236 C C . VAL B 1 153 ? 109.065 46.772 27.759 1.00 36.05 153 VAL B C 1
ATOM 2237 O O . VAL B 1 153 ? 108.273 47.520 27.190 1.00 34.63 153 VAL B O 1
ATOM 2241 N N . LYS B 1 154 ? 109.188 46.716 29.078 1.00 38.39 154 LYS B N 1
ATOM 2242 C CA . LYS B 1 154 ? 108.386 47.542 29.969 1.00 42.39 154 LYS B CA 1
ATOM 2243 C C . LYS B 1 154 ? 109.270 47.976 31.128 1.00 44.18 154 LYS B C 1
ATOM 2244 O O . LYS B 1 154 ? 109.632 47.163 31.975 1.00 44.44 154 LYS B O 1
ATOM 2250 N N . THR B 1 155 ? 109.630 49.254 31.150 1.00 47.33 155 THR B N 1
ATOM 2251 C CA . THR B 1 155 ? 110.478 49.792 32.207 1.00 51.00 155 THR B CA 1
ATOM 2252 C C . THR B 1 155 ? 109.710 49.797 33.523 1.00 54.54 155 THR B C 1
ATOM 2253 O O . THR B 1 155 ? 108.527 50.131 33.559 1.00 54.87 155 THR B O 1
ATOM 2257 N N . HIS B 1 156 ? 110.386 49.429 34.606 1.00 59.50 156 HIS B N 1
ATOM 2258 C CA . HIS B 1 156 ? 109.853 49.449 35.895 1.00 64.68 156 HIS B CA 1
ATOM 2259 C C . HIS B 1 156 ? 110.556 50.662 36.260 1.00 66.81 156 HIS B C 1
ATOM 2260 O O . HIS B 1 156 ? 111.710 50.740 36.008 1.00 68.17 156 HIS B O 1
ATOM 2267 N N . ASN B 1 157 ? 109.801 51.605 36.681 1.00 68.66 157 ASN B N 1
ATOM 2268 C CA . ASN B 1 157 ? 110.311 52.898 37.001 1.00 70.57 157 ASN B CA 1
ATOM 2269 C C . ASN B 1 157 ? 110.689 52.861 38.467 1.00 70.88 157 AS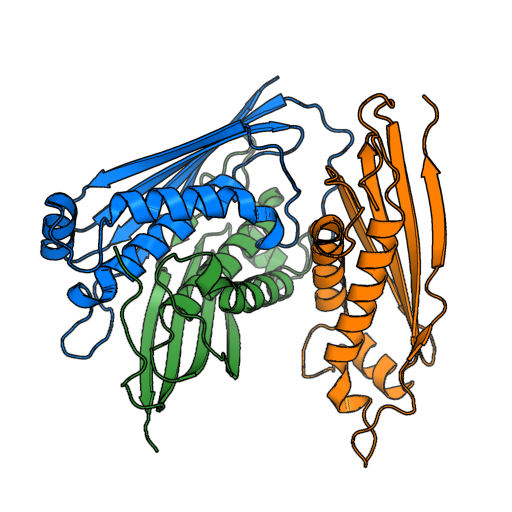N B C 1
ATOM 2270 O O . ASN B 1 157 ? 110.967 51.803 39.013 1.00 70.85 157 ASN B O 1
ATOM 2275 N N . VAL C 1 13 ? 71.193 72.398 5.690 1.00 52.73 13 VAL C N 1
ATOM 2276 C CA . VAL C 1 13 ? 72.164 71.469 5.038 1.00 53.47 13 VAL C CA 1
ATOM 2277 C C . VAL C 1 13 ? 71.592 70.048 5.027 1.00 53.20 13 VAL C C 1
ATOM 2278 O O . VAL C 1 13 ? 71.058 69.582 6.037 1.00 53.38 13 VAL C O 1
ATOM 2282 N N . LYS C 1 14 ? 71.706 69.366 3.887 1.00 51.95 14 LYS C N 1
ATOM 2283 C CA . LYS C 1 14 ? 71.189 68.015 3.733 1.00 49.42 14 LYS C CA 1
ATOM 2284 C C . LYS C 1 14 ? 71.971 67.244 2.672 1.00 47.56 14 LYS C C 1
ATOM 2285 O O . LYS C 1 14 ? 72.533 67.810 1.743 1.00 47.87 14 LYS C O 1
ATOM 2291 N N . MET C 1 15 ? 72.033 65.917 2.780 1.00 44.87 15 MET C N 1
ATOM 2292 C CA . MET C 1 15 ? 72.737 65.128 1.770 1.00 41.62 15 MET C CA 1
ATOM 2293 C C . MET C 1 15 ? 71.768 64.956 0.600 1.00 39.50 15 MET C C 1
ATOM 2294 O O . MET C 1 15 ? 70.816 64.173 0.675 1.00 35.93 15 MET C O 1
ATOM 2299 N N . VAL C 1 16 ? 72.013 65.708 -0.471 1.00 37.23 16 VAL C N 1
ATOM 2300 C CA . VAL C 1 16 ? 71.162 65.695 -1.660 1.00 36.16 16 VAL C CA 1
ATOM 2301 C C . VAL C 1 16 ? 70.876 64.316 -2.249 1.00 33.47 16 VAL C C 1
ATOM 2302 O O . VAL C 1 16 ? 71.780 63.511 -2.465 1.00 32.88 16 VAL C O 1
ATOM 2306 N N . GLU C 1 17 ? 69.599 64.066 -2.520 1.00 32.05 17 GLU C N 1
ATOM 2307 C CA . GLU C 1 17 ? 69.152 62.795 -3.077 1.00 31.22 17 GLU C CA 1
ATOM 2308 C C . GLU C 1 17 ? 69.658 62.578 -4.502 1.00 30.11 17 GLU C C 1
ATOM 2309 O O . GLU C 1 17 ? 69.504 63.442 -5.365 1.00 29.30 17 GLU C O 1
ATOM 2315 N N . ILE C 1 18 ? 70.264 61.419 -4.743 1.00 29.71 18 ILE C N 1
ATOM 2316 C CA . ILE C 1 18 ? 70.793 61.084 -6.064 1.00 29.24 18 ILE C CA 1
ATOM 2317 C C . ILE C 1 18 ? 70.323 59.702 -6.521 1.00 30.25 18 ILE C C 1
ATOM 2318 O O . ILE C 1 18 ? 70.661 59.257 -7.617 1.00 29.47 18 ILE C O 1
ATOM 2323 N N . GLY C 1 19 ? 69.549 59.031 -5.674 1.00 31.49 19 GLY C N 1
ATOM 2324 C CA . GLY C 1 19 ? 69.085 57.689 -5.981 1.00 32.92 19 GLY C CA 1
ATOM 2325 C C . GLY C 1 19 ? 68.330 57.466 -7.276 1.00 34.64 19 GLY C C 1
ATOM 2326 O O . GLY C 1 19 ? 68.429 56.392 -7.867 1.00 35.25 19 GLY C O 1
ATOM 2327 N N . TYR C 1 20 ? 67.581 58.471 -7.719 1.00 35.81 20 TYR C N 1
ATOM 2328 C CA . TYR C 1 20 ? 66.789 58.366 -8.941 1.00 39.08 20 TYR C CA 1
ATOM 2329 C C . TYR C 1 20 ? 67.606 58.465 -10.233 1.00 39.07 20 TYR C C 1
ATOM 2330 O O . TYR C 1 20 ? 67.141 58.066 -11.300 1.00 39.28 20 TYR C O 1
ATOM 2339 N N . LYS C 1 21 ? 68.820 58.994 -10.129 1.00 39.06 21 LYS C N 1
ATOM 2340 C CA . LYS C 1 21 ? 69.689 59.178 -11.290 1.00 38.72 21 LYS C CA 1
ATOM 2341 C C . LYS C 1 21 ? 70.223 57.889 -11.911 1.00 38.69 21 LYS C C 1
ATOM 2342 O O . LYS C 1 21 ? 70.269 56.843 -11.265 1.00 38.09 21 LYS C O 1
ATOM 2348 N N . ASP C 1 22 ? 70.626 57.984 -13.176 1.00 39.48 22 ASP C N 1
ATOM 2349 C CA . ASP C 1 22 ? 71.173 56.846 -13.912 1.00 39.90 22 ASP C CA 1
ATOM 2350 C C . ASP C 1 22 ? 72.579 56.525 -13.445 1.00 38.18 22 ASP C C 1
ATOM 2351 O O . ASP C 1 22 ? 73.299 57.399 -12.966 1.00 37.09 22 ASP C O 1
ATOM 2356 N N . VAL C 1 23 ? 72.965 55.264 -13.597 1.00 37.13 23 VAL C N 1
ATOM 2357 C CA . VAL C 1 23 ? 74.305 54.831 -13.237 1.00 37.47 23 VAL C CA 1
ATOM 2358 C C . VAL C 1 23 ? 75.125 54.958 -14.514 1.00 36.45 23 VAL C C 1
ATOM 2359 O O . VAL C 1 23 ? 74.901 54.232 -15.483 1.00 36.87 23 VAL C O 1
ATOM 2363 N N . VAL C 1 24 ? 76.062 55.898 -14.519 1.00 33.48 24 VAL C N 1
ATOM 2364 C CA . VAL C 1 24 ? 76.903 56.125 -15.682 1.00 31.62 24 VAL C CA 1
ATOM 2365 C C . VAL C 1 24 ? 78.366 56.128 -15.270 1.00 31.41 24 VAL C C 1
ATOM 2366 O O . VAL C 1 24 ? 78.685 56.305 -14.088 1.00 29.98 24 VAL C O 1
ATOM 2370 N N . PHE C 1 25 ? 79.252 55.924 -16.241 1.00 28.91 25 PHE C N 1
ATOM 2371 C CA . PHE C 1 25 ? 80.678 55.939 -15.958 1.00 29.10 25 PHE C CA 1
ATOM 2372 C C . PHE C 1 25 ? 81.051 57.374 -15.641 1.00 27.21 25 PHE C C 1
ATOM 2373 O O . PHE C 1 25 ? 80.695 58.290 -16.382 1.00 26.97 25 PHE C O 1
ATOM 2381 N N . ARG C 1 26 ? 81.769 57.555 -14.540 1.00 25.32 26 ARG C N 1
ATOM 2382 C CA . ARG C 1 26 ? 82.198 58.873 -14.097 1.00 26.12 26 ARG C CA 1
ATOM 2383 C C . ARG C 1 26 ? 83.714 58.902 -13.969 1.00 24.25 26 ARG C C 1
ATOM 2384 O O . ARG C 1 26 ? 84.326 57.950 -13.498 1.00 22.85 26 ARG C O 1
ATOM 2392 N N . LYS C 1 27 ? 84.315 60.007 -14.379 1.00 23.86 27 LYS C N 1
ATOM 2393 C CA . LYS C 1 27 ? 85.755 60.162 -14.285 1.00 23.99 27 LYS C CA 1
ATOM 2394 C C . LYS C 1 27 ? 86.022 61.621 -13.969 1.00 24.83 27 LYS C C 1
ATOM 2395 O O . LYS C 1 27 ? 85.342 62.506 -14.490 1.00 23.38 27 LYS C O 1
ATOM 2401 N N . ALA C 1 28 ? 86.994 61.867 -13.098 1.00 23.09 28 ALA C N 1
ATOM 2402 C CA . ALA C 1 28 ? 87.352 63.228 -12.731 1.00 21.33 28 ALA C CA 1
ATOM 2403 C C . ALA C 1 28 ? 88.854 63.312 -12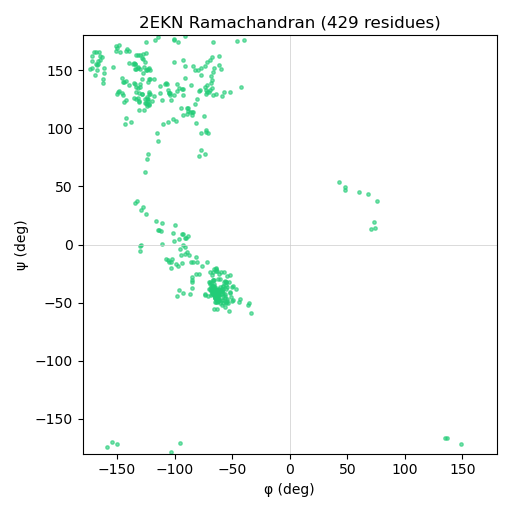.528 1.00 20.60 28 ALA C C 1
ATOM 2404 O O . ALA C 1 28 ? 89.472 62.397 -11.972 1.00 18.99 28 ALA C O 1
ATOM 2406 N N . VAL C 1 29 ? 89.439 64.409 -12.996 1.00 19.64 29 VAL C N 1
ATOM 2407 C CA . VAL C 1 29 ? 90.870 64.617 -12.861 1.00 19.37 29 VAL C CA 1
ATOM 2408 C C . VAL C 1 29 ? 91.119 65.941 -12.154 1.00 19.86 29 VAL C C 1
ATOM 2409 O O . VAL C 1 29 ? 90.586 66.979 -12.549 1.00 19.98 29 VAL C O 1
ATOM 2413 N N . ALA C 1 30 ? 91.912 65.889 -11.091 1.00 19.83 30 ALA C N 1
ATOM 2414 C CA . ALA C 1 30 ? 92.261 67.081 -10.337 1.00 19.75 30 ALA C CA 1
ATOM 2415 C C . ALA C 1 30 ? 93.782 67.174 -10.339 1.00 20.47 30 ALA C C 1
ATOM 2416 O O . ALA C 1 30 ? 94.473 66.154 -10.436 1.00 21.07 30 ALA C O 1
ATOM 2418 N N . LYS C 1 31 ? 94.301 68.394 -10.263 1.00 20.61 31 LYS C N 1
ATOM 2419 C CA . LYS C 1 31 ? 95.742 68.613 -10.239 1.00 22.43 31 LYS C CA 1
ATOM 2420 C C . LYS C 1 31 ? 96.040 69.651 -9.172 1.00 21.09 31 LYS C C 1
ATOM 2421 O O . LYS C 1 31 ? 95.180 70.463 -8.830 1.00 19.96 31 LYS C O 1
ATOM 2427 N N . GLY C 1 32 ? 97.263 69.619 -8.658 1.00 20.70 32 GLY C N 1
ATOM 2428 C CA . GLY C 1 32 ? 97.672 70.572 -7.645 1.00 21.77 32 GLY C CA 1
ATOM 2429 C C . GLY C 1 32 ? 99.185 70.563 -7.564 1.00 22.10 32 GLY C C 1
ATOM 2430 O O . GLY C 1 32 ? 99.820 69.607 -8.008 1.00 23.04 32 GLY C O 1
ATOM 2431 N N . ARG C 1 33 ? 99.764 71.616 -6.995 1.00 21.17 33 ARG C N 1
ATOM 2432 C CA . ARG C 1 33 ? 101.212 71.714 -6.872 1.00 22.35 33 ARG C CA 1
ATOM 2433 C C . ARG C 1 33 ? 101.658 72.105 -5.478 1.00 20.39 33 ARG C C 1
ATOM 2434 O O . ARG C 1 33 ? 100.947 72.796 -4.753 1.00 20.08 33 ARG C O 1
ATOM 2442 N N . ILE C 1 34 ? 102.855 71.669 -5.116 1.00 20.26 34 ILE C N 1
ATOM 2443 C CA . ILE C 1 34 ? 103.428 72.062 -3.848 1.00 20.16 34 ILE C CA 1
ATOM 2444 C C . ILE C 1 34 ? 104.764 72.719 -4.206 1.00 21.20 34 ILE C C 1
ATOM 2445 O O . ILE C 1 34 ? 105.596 72.131 -4.903 1.00 20.27 34 ILE C O 1
ATOM 2450 N N . LYS C 1 35 ? 104.934 73.962 -3.769 1.00 21.84 35 LYS C N 1
ATOM 2451 C CA . LYS C 1 35 ? 106.159 74.708 -4.029 1.00 23.34 35 LYS C CA 1
ATOM 2452 C C . LYS C 1 35 ? 107.190 74.258 -3.008 1.00 23.02 35 LYS C C 1
ATOM 2453 O O . LYS C 1 35 ? 106.944 74.314 -1.802 1.00 19.75 35 LYS C O 1
ATOM 2459 N N . LEU C 1 36 ? 108.341 73.813 -3.506 1.00 21.60 36 LEU C N 1
ATOM 2460 C CA . LEU C 1 36 ? 109.426 73.326 -2.665 1.00 21.60 36 LEU C CA 1
ATOM 2461 C C . LEU C 1 36 ? 110.743 73.965 -3.084 1.00 22.00 36 LEU C C 1
ATOM 2462 O O . LEU C 1 36 ? 110.858 74.510 -4.178 1.00 21.79 36 LEU C O 1
ATOM 2467 N N . LYS C 1 37 ? 111.741 73.893 -2.215 1.00 22.70 37 LYS C N 1
ATOM 2468 C CA . LYS C 1 37 ? 113.045 74.445 -2.544 1.00 22.96 37 LYS C CA 1
ATOM 2469 C C . LYS C 1 37 ? 113.602 73.553 -3.642 1.00 24.19 37 LYS C C 1
ATOM 2470 O O . LYS C 1 37 ? 113.356 72.344 -3.646 1.00 24.05 37 LYS C O 1
ATOM 2476 N N . PRO C 1 38 ? 114.353 74.130 -4.594 1.00 24.90 38 PRO C N 1
ATOM 2477 C CA . PRO C 1 38 ? 114.905 73.290 -5.659 1.00 24.53 38 PRO C CA 1
ATOM 2478 C C . PRO C 1 38 ? 115.728 72.130 -5.106 1.00 25.16 38 PRO C C 1
ATOM 2479 O O . PRO C 1 38 ? 115.730 71.045 -5.681 1.00 25.43 38 PRO C O 1
ATOM 2483 N N . GLU C 1 39 ? 116.420 72.358 -3.991 1.00 24.33 39 GLU C N 1
ATOM 2484 C CA . GLU C 1 39 ? 117.240 71.309 -3.382 1.00 26.10 39 GLU C CA 1
ATOM 2485 C C . GLU C 1 39 ? 116.377 70.172 -2.850 1.00 25.25 39 GLU C C 1
ATOM 2486 O O . GLU C 1 39 ? 116.804 69.018 -2.809 1.00 24.60 39 GLU C O 1
ATOM 2492 N N . THR C 1 40 ? 115.167 70.512 -2.426 1.00 24.83 40 THR C N 1
ATOM 2493 C CA . THR C 1 40 ? 114.240 69.523 -1.902 1.00 24.55 40 THR C CA 1
ATOM 2494 C C . THR C 1 40 ? 113.731 68.643 -3.038 1.00 24.97 40 THR C C 1
ATOM 2495 O O . THR C 1 40 ? 113.664 67.422 -2.904 1.00 24.89 40 THR C O 1
ATOM 2499 N N . VAL C 1 41 ? 113.380 69.265 -4.160 1.00 25.32 41 VAL C N 1
ATOM 2500 C CA . VAL C 1 41 ? 112.890 68.517 -5.311 1.00 25.46 41 VAL C CA 1
ATOM 2501 C C . VAL C 1 41 ? 113.968 67.524 -5.740 1.00 27.84 41 VAL C C 1
ATOM 2502 O O . VAL C 1 41 ? 113.668 66.383 -6.095 1.00 26.64 41 VAL C O 1
ATOM 2506 N N . LYS C 1 42 ? 115.226 67.960 -5.693 1.00 28.64 42 LYS C N 1
ATOM 2507 C CA . LYS C 1 42 ? 116.342 67.099 -6.071 1.00 31.05 42 LYS C CA 1
ATOM 2508 C C . LYS C 1 42 ? 116.490 65.911 -5.124 1.00 30.13 42 LYS C C 1
ATOM 2509 O O . LYS C 1 42 ? 116.679 64.781 -5.572 1.00 30.31 42 LYS C O 1
ATOM 2515 N N . LEU C 1 43 ? 116.418 66.167 -3.820 1.00 29.66 43 LEU C N 1
ATOM 2516 C CA . LEU C 1 43 ? 116.536 65.099 -2.834 1.00 29.56 43 LEU C CA 1
ATOM 2517 C C . LEU C 1 43 ? 115.455 64.043 -3.064 1.00 30.14 43 LEU C C 1
ATOM 2518 O O . LEU C 1 43 ? 115.705 62.847 -2.914 1.00 29.45 43 LEU C O 1
ATOM 2523 N N . ILE C 1 44 ? 114.254 64.486 -3.427 1.00 29.17 44 ILE C N 1
ATOM 2524 C CA . ILE C 1 44 ? 113.154 63.564 -3.695 1.00 29.48 44 ILE C CA 1
ATOM 2525 C C . ILE C 1 44 ? 113.487 62.720 -4.927 1.00 32.50 44 ILE C C 1
ATOM 2526 O O . ILE C 1 44 ? 113.488 61.492 -4.865 1.00 31.50 44 ILE C O 1
ATOM 2531 N N . LYS C 1 45 ? 113.778 63.386 -6.042 1.00 34.76 45 LYS C N 1
ATOM 2532 C CA . LYS C 1 45 ? 114.172 62.749 -7.292 1.00 36.62 45 LYS C CA 1
ATOM 2533 C C . LYS C 1 45 ? 115.245 61.683 -7.054 1.00 37.03 45 LYS C C 1
ATOM 2534 O O . LYS C 1 45 ? 115.282 60.646 -7.705 1.00 36.13 45 LYS C O 1
ATOM 2540 N N . GLU C 1 46 ? 116.151 61.992 -6.131 1.00 37.39 46 GLU C N 1
ATOM 2541 C CA . GLU C 1 46 ? 117.280 61.109 -5.850 1.00 39.26 46 GLU C CA 1
ATOM 2542 C C . GLU C 1 46 ? 117.023 60.119 -4.716 1.00 39.06 46 GLU C C 1
ATOM 2543 O O . GLU C 1 46 ? 117.897 59.322 -4.381 1.00 39.88 46 GLU C O 1
ATOM 2549 N N . GLY C 1 47 ? 115.832 60.170 -4.127 1.00 38.60 47 GLY C N 1
ATOM 2550 C CA . GLY C 1 47 ? 115.511 59.267 -3.036 1.00 36.46 47 GLY C CA 1
ATOM 2551 C C . GLY C 1 47 ? 116.459 59.466 -1.870 1.00 35.52 47 GLY C C 1
ATOM 2552 O O . GLY C 1 47 ? 116.960 58.501 -1.295 1.00 36.04 47 GLY C O 1
ATOM 2553 N N . LYS C 1 48 ? 116.699 60.722 -1.513 1.00 34.36 48 LYS C N 1
ATOM 2554 C CA . LYS C 1 48 ? 117.606 61.049 -0.422 1.00 35.54 48 LYS C CA 1
ATOM 2555 C C . LYS C 1 48 ? 116.912 61.703 0.769 1.00 35.34 48 LYS C C 1
ATOM 2556 O O . LYS C 1 48 ? 117.569 62.245 1.656 1.00 33.14 48 LYS C O 1
ATOM 2562 N N . ILE C 1 49 ? 115.583 61.660 0.786 1.00 33.77 49 ILE C N 1
ATOM 2563 C CA . ILE C 1 49 ? 114.835 62.231 1.897 1.00 32.07 49 ILE C CA 1
ATOM 2564 C C . ILE C 1 49 ? 114.842 61.181 2.999 1.00 33.02 49 ILE C C 1
ATOM 2565 O O . ILE C 1 49 ? 114.377 60.059 2.804 1.00 31.01 49 ILE C O 1
ATOM 2570 N N . GLU C 1 50 ? 115.386 61.554 4.152 1.00 34.30 50 GLU C N 1
ATOM 2571 C CA . GLU C 1 50 ? 115.496 60.656 5.293 1.00 36.16 50 GLU C CA 1
ATOM 2572 C C . GLU C 1 50 ? 114.191 60.025 5.755 1.00 35.30 50 GLU C C 1
ATOM 2573 O O . GLU C 1 50 ? 114.165 58.857 6.141 1.00 35.33 50 GLU C O 1
ATOM 2579 N N . LYS C 1 51 ? 113.109 60.792 5.726 1.00 34.31 51 LYS C N 1
ATOM 2580 C CA . LYS C 1 51 ? 111.831 60.271 6.179 1.00 33.18 51 LYS C CA 1
ATOM 2581 C C . LYS C 1 51 ? 111.329 59.116 5.312 1.00 32.54 51 LYS C C 1
ATOM 2582 O O . LYS C 1 51 ? 110.499 58.322 5.751 1.00 32.68 51 LYS C O 1
ATOM 2588 N N . GLY C 1 52 ? 111.825 59.015 4.083 1.00 31.17 52 GLY C N 1
ATOM 2589 C CA . GLY C 1 52 ? 111.397 57.913 3.240 1.00 29.83 52 GLY C CA 1
ATOM 2590 C C . GLY C 1 52 ? 111.022 58.201 1.799 1.00 27.89 52 GLY C C 1
ATOM 2591 O O . GLY C 1 52 ? 111.301 59.274 1.262 1.00 27.34 52 GLY C O 1
ATOM 2592 N N . ASN C 1 53 ? 110.377 57.214 1.181 1.00 25.70 53 ASN C N 1
ATOM 2593 C CA . ASN C 1 53 ? 109.938 57.295 -0.206 1.00 24.06 53 ASN C CA 1
ATOM 2594 C C . ASN C 1 53 ? 108.778 58.270 -0.291 1.00 24.76 53 ASN C C 1
ATOM 2595 O O . ASN C 1 53 ? 107.623 57.909 -0.055 1.00 23.47 53 ASN C O 1
ATOM 2600 N N . VAL C 1 54 ? 109.100 59.510 -0.637 1.00 23.85 54 VAL C N 1
ATOM 2601 C CA . VAL C 1 54 ? 108.116 60.573 -0.741 1.00 23.23 54 VAL C CA 1
ATOM 2602 C C . VAL C 1 54 ? 106.970 60.309 -1.718 1.00 23.11 54 VAL C C 1
ATOM 2603 O O . VAL C 1 54 ? 105.802 60.453 -1.359 1.00 21.81 54 VAL C O 1
ATOM 2607 N N . LEU C 1 55 ? 107.295 59.913 -2.944 1.00 22.73 55 LEU C N 1
ATOM 2608 C CA . LEU C 1 55 ? 106.259 59.686 -3.949 1.00 23.01 55 LEU C CA 1
ATOM 2609 C C . LEU C 1 55 ? 105.324 58.508 -3.673 1.00 23.15 55 LEU C C 1
ATOM 2610 O O . LEU C 1 55 ? 104.115 58.613 -3.891 1.00 21.04 55 LEU C O 1
ATOM 2615 N N . ALA C 1 56 ? 105.872 57.395 -3.194 1.00 23.31 56 ALA C N 1
ATOM 2616 C CA . ALA C 1 56 ? 105.048 56.225 -2.889 1.00 23.55 56 ALA C CA 1
ATOM 2617 C C . ALA C 1 56 ? 104.114 56.552 -1.729 1.00 22.79 56 ALA C C 1
ATOM 2618 O O . ALA C 1 56 ? 102.956 56.130 -1.708 1.00 21.56 56 ALA C O 1
ATOM 2620 N N . THR C 1 57 ? 104.626 57.307 -0.763 1.00 21.83 57 THR C N 1
ATOM 2621 C CA . THR C 1 57 ? 103.833 57.693 0.399 1.00 22.14 57 THR C CA 1
ATOM 2622 C C . THR C 1 57 ? 102.690 58.621 0.003 1.00 21.23 57 THR C C 1
ATOM 2623 O O . THR C 1 57 ? 101.565 58.475 0.485 1.00 22.62 57 THR C O 1
ATOM 2627 N N . ALA C 1 58 ? 102.987 59.578 -0.872 1.00 21.69 58 ALA C N 1
ATOM 2628 C CA . ALA C 1 58 ? 101.986 60.526 -1.342 1.00 20.23 58 ALA C CA 1
ATOM 2629 C C . ALA C 1 58 ? 100.920 59.788 -2.149 1.00 19.03 58 ALA C C 1
ATOM 2630 O O . ALA C 1 58 ? 99.739 60.099 -2.056 1.00 16.80 58 ALA C O 1
ATOM 2632 N N . GLN C 1 59 ? 101.344 58.811 -2.945 1.00 20.97 59 GLN C N 1
ATOM 2633 C CA . GLN C 1 59 ? 100.408 58.030 -3.745 1.00 21.30 59 GLN C CA 1
ATOM 2634 C C . GLN C 1 59 ? 99.431 57.269 -2.850 1.00 19.64 59 GLN C C 1
ATOM 2635 O O . GLN C 1 59 ? 98.225 57.296 -3.078 1.00 19.14 59 GLN C O 1
ATOM 2641 N N . ILE C 1 60 ? 99.963 56.592 -1.836 1.00 17.39 60 ILE C N 1
ATOM 2642 C CA . ILE C 1 60 ? 99.139 55.820 -0.908 1.00 18.34 60 ILE C CA 1
ATOM 2643 C C . ILE C 1 60 ? 98.215 56.733 -0.107 1.00 19.47 60 ILE C C 1
ATOM 2644 O O . ILE C 1 60 ? 97.020 56.456 0.034 1.00 17.69 60 ILE C O 1
ATOM 2649 N N . ALA C 1 61 ? 98.768 57.828 0.415 1.00 17.83 61 ALA C N 1
ATOM 2650 C CA . ALA C 1 61 ? 97.968 58.773 1.184 1.00 17.99 61 ALA C CA 1
ATOM 2651 C C . ALA C 1 61 ? 96.800 59.258 0.337 1.00 17.60 61 ALA C C 1
ATOM 2652 O O . ALA C 1 61 ? 95.664 59.335 0.806 1.00 16.24 61 ALA C O 1
ATOM 2654 N N . GLY C 1 62 ? 97.091 59.587 -0.917 1.00 16.49 62 GLY C N 1
ATOM 2655 C CA . GLY C 1 62 ? 96.056 60.075 -1.809 1.00 16.74 62 GLY C CA 1
ATOM 2656 C C . GLY C 1 62 ? 94.985 59.047 -2.124 1.00 16.28 62 GLY C C 1
ATOM 2657 O O . GLY C 1 62 ? 93.800 59.363 -2.123 1.00 16.90 62 GLY C O 1
ATOM 2658 N N . ILE C 1 63 ? 95.404 57.817 -2.398 1.00 18.57 63 ILE C N 1
ATOM 2659 C CA . ILE C 1 63 ? 94.476 56.739 -2.720 1.00 18.45 63 ILE C CA 1
ATOM 2660 C C . ILE C 1 63 ? 93.573 56.437 -1.530 1.00 18.66 63 ILE C C 1
ATOM 2661 O O . ILE C 1 63 ? 92.371 56.260 -1.689 1.00 18.07 63 ILE C O 1
ATOM 2666 N N . LEU C 1 64 ? 94.143 56.398 -0.331 1.00 19.91 64 LEU C N 1
ATOM 2667 C CA . LEU C 1 64 ? 93.337 56.144 0.861 1.00 18.70 64 LEU C CA 1
ATOM 2668 C C . LEU C 1 64 ? 92.391 57.325 1.104 1.00 18.98 64 LEU C C 1
ATOM 2669 O O . LEU C 1 64 ? 91.251 57.142 1.531 1.00 18.37 64 LEU C O 1
ATOM 2674 N N . ALA C 1 65 ? 92.858 58.538 0.809 1.00 17.67 65 ALA C N 1
ATOM 2675 C CA . ALA C 1 65 ? 92.040 59.732 1.003 1.00 16.38 65 ALA C CA 1
ATOM 2676 C C . ALA C 1 65 ? 90.811 59.706 0.100 1.00 18.32 65 ALA C C 1
ATOM 2677 O O . ALA C 1 65 ? 89.719 60.097 0.516 1.00 18.83 65 ALA C O 1
ATOM 2679 N N . VAL C 1 66 ? 90.991 59.269 -1.143 1.00 18.15 66 VAL C N 1
ATOM 2680 C CA . VAL C 1 66 ? 89.867 59.183 -2.067 1.00 18.94 66 VAL C CA 1
ATOM 2681 C C . VAL C 1 66 ? 88.771 58.340 -1.414 1.00 19.67 66 VAL C C 1
ATOM 2682 O O . VAL C 1 66 ? 87.607 58.745 -1.367 1.00 20.09 66 VAL C O 1
ATOM 2686 N N . LYS C 1 67 ? 89.154 57.183 -0.886 1.00 17.60 67 LYS C N 1
ATOM 2687 C CA . LYS C 1 67 ? 88.200 56.298 -0.232 1.00 20.34 67 LYS C CA 1
ATOM 2688 C C . LYS C 1 67 ? 87.609 56.888 1.058 1.00 21.41 67 LYS C C 1
ATOM 2689 O O . LYS C 1 67 ? 86.534 56.478 1.491 1.00 21.20 67 LYS C O 1
ATOM 2695 N N . ARG C 1 68 ? 88.301 57.857 1.658 1.00 22.27 68 ARG C N 1
ATOM 2696 C CA . ARG C 1 68 ? 87.861 58.509 2.897 1.00 23.08 68 ARG C CA 1
ATOM 2697 C C . ARG C 1 68 ? 86.997 59.758 2.642 1.00 21.26 68 ARG C C 1
ATOM 2698 O O . ARG C 1 68 ? 86.438 60.355 3.553 1.00 19.03 68 ARG C O 1
ATOM 2706 N N . THR C 1 69 ? 86.902 60.182 1.387 1.00 18.09 69 THR C N 1
ATOM 2707 C CA . THR C 1 69 ? 86.166 61.396 1.046 1.00 19.56 69 THR C CA 1
ATOM 2708 C C . THR C 1 69 ? 84.805 61.592 1.730 1.00 19.46 69 THR C C 1
ATOM 2709 O O . THR C 1 69 ? 84.530 62.662 2.273 1.00 19.78 69 THR C O 1
ATOM 2713 N N . PRO C 1 70 ? 83.932 60.573 1.713 1.00 20.73 70 PRO C N 1
ATOM 2714 C CA . PRO C 1 70 ? 82.631 60.762 2.368 1.00 21.03 70 PRO C CA 1
ATOM 2715 C C . PRO C 1 70 ? 82.689 60.988 3.893 1.00 21.22 70 PRO C C 1
ATOM 2716 O O . PRO C 1 70 ? 81.765 61.565 4.471 1.00 19.86 70 PRO C O 1
ATOM 2720 N N . GLU C 1 71 ? 83.767 60.540 4.536 1.00 21.18 71 GLU C N 1
ATOM 2721 C CA . GLU C 1 71 ? 83.938 60.724 5.981 1.00 22.31 71 GLU C CA 1
ATOM 2722 C C . GLU C 1 71 ? 84.471 62.125 6.292 1.00 21.35 71 GLU C C 1
ATOM 2723 O O . GLU C 1 71 ? 84.269 62.648 7.389 1.00 19.47 71 GLU C O 1
ATOM 2729 N N . LEU C 1 72 ? 85.166 62.717 5.326 1.00 20.12 72 LEU C N 1
ATOM 2730 C CA . LEU C 1 72 ? 85.764 64.042 5.500 1.00 21.31 72 LEU C CA 1
ATOM 2731 C C . LEU C 1 72 ? 84.895 65.207 5.038 1.00 20.46 72 LEU C C 1
ATOM 2732 O O . LEU C 1 72 ? 84.845 66.248 5.696 1.00 22.25 72 LEU C O 1
ATOM 2737 N N . ILE C 1 73 ? 84.233 65.045 3.897 1.00 18.36 73 ILE C N 1
ATOM 2738 C CA . ILE C 1 73 ? 83.372 66.091 3.356 1.00 20.27 73 ILE C CA 1
ATOM 2739 C C . ILE C 1 73 ? 81.936 65.692 3.690 1.00 21.06 73 ILE C C 1
ATOM 2740 O O . ILE C 1 73 ? 81.381 64.762 3.106 1.00 20.19 73 ILE C O 1
ATOM 2745 N N . PRO C 1 74 ? 81.320 66.406 4.645 1.00 22.59 74 PRO C N 1
ATOM 2746 C CA . PRO C 1 74 ? 79.958 66.196 5.148 1.00 23.62 74 PRO C CA 1
ATOM 2747 C C . PRO C 1 74 ? 78.870 65.705 4.200 1.00 24.29 74 PRO C C 1
ATOM 2748 O O . PRO C 1 74 ? 78.279 64.648 4.429 1.00 24.69 74 PRO C O 1
ATOM 2752 N N . LEU C 1 75 ? 78.605 66.455 3.137 1.00 23.87 75 LEU C N 1
ATOM 2753 C CA . LEU C 1 75 ? 77.541 66.081 2.215 1.00 26.02 75 LEU C CA 1
ATOM 2754 C C . LEU C 1 75 ? 77.887 65.156 1.056 1.00 25.98 75 LEU C C 1
ATOM 2755 O O . LEU C 1 75 ? 77.050 64.930 0.183 1.00 26.77 75 LEU C O 1
ATOM 2760 N N . CYS C 1 76 ? 79.104 64.619 1.039 1.00 25.69 76 CYS C N 1
ATOM 2761 C CA . CYS C 1 76 ? 79.489 63.698 -0.031 1.00 25.79 76 CYS C CA 1
ATOM 2762 C C . CYS C 1 76 ? 78.873 62.321 0.206 1.00 25.20 76 CYS C C 1
ATOM 2763 O O . CYS C 1 76 ? 78.715 61.883 1.347 1.00 25.14 76 CYS C O 1
ATOM 2766 N N . HIS C 1 77 ? 78.518 61.650 -0.884 1.00 24.39 77 HIS C N 1
ATOM 2767 C CA . HIS C 1 77 ? 77.899 60.334 -0.811 1.00 23.64 77 HIS C CA 1
ATOM 2768 C C . HIS C 1 77 ? 78.924 59.223 -0.857 1.00 24.02 77 HIS C C 1
ATOM 2769 O O . HIS C 1 77 ? 80.022 59.400 -1.387 1.00 22.47 77 HIS C O 1
ATOM 2776 N N . PRO C 1 78 ? 78.588 58.060 -0.278 1.00 24.80 78 PRO C N 1
ATOM 2777 C CA . PRO C 1 78 ? 79.538 56.945 -0.326 1.00 25.52 78 PRO C CA 1
ATOM 2778 C C . PRO C 1 78 ? 79.476 56.503 -1.791 1.00 26.67 78 PRO C C 1
ATOM 2779 O O . PRO C 1 78 ? 78.391 56.437 -2.372 1.00 28.37 78 PRO C O 1
ATOM 2783 N N . ILE C 1 79 ? 80.627 56.226 -2.392 1.00 25.43 79 ILE C N 1
ATOM 2784 C CA . ILE C 1 79 ? 80.676 55.855 -3.801 1.00 26.61 79 ILE C CA 1
ATOM 2785 C C . ILE C 1 79 ? 81.547 54.642 -4.091 1.00 26.97 79 ILE C C 1
ATOM 2786 O O . ILE C 1 79 ? 82.661 54.522 -3.579 1.00 27.46 79 ILE C O 1
ATOM 2791 N N . PRO C 1 80 ? 81.048 53.725 -4.930 1.00 27.36 80 PRO C N 1
ATOM 2792 C CA . PRO C 1 80 ? 81.822 52.530 -5.276 1.00 27.25 80 PRO C CA 1
ATOM 2793 C C . PRO C 1 80 ? 82.965 52.892 -6.241 1.00 26.74 80 PRO C C 1
ATOM 2794 O O . PRO C 1 80 ? 82.866 52.660 -7.445 1.00 26.01 80 PRO C O 1
ATOM 2798 N N . ILE C 1 81 ? 84.040 53.469 -5.702 1.00 24.93 81 ILE C N 1
ATOM 2799 C CA . ILE C 1 81 ? 85.200 53.863 -6.508 1.00 22.38 81 ILE C CA 1
ATOM 2800 C C . ILE C 1 81 ? 85.779 52.644 -7.213 1.00 22.77 81 ILE C C 1
ATOM 2801 O O . ILE C 1 81 ? 86.063 51.633 -6.569 1.00 22.39 81 ILE C O 1
ATOM 2806 N N . THR C 1 82 ? 85.962 52.729 -8.531 1.00 20.55 82 THR C N 1
ATOM 2807 C CA . THR C 1 82 ? 86.499 51.595 -9.271 1.00 20.17 82 THR C CA 1
ATOM 2808 C C . THR C 1 82 ? 87.971 51.726 -9.645 1.00 20.42 82 THR C C 1
ATOM 2809 O O . THR C 1 82 ? 88.603 50.751 -10.053 1.00 22.05 82 THR C O 1
ATOM 2813 N N . GLY C 1 83 ? 88.524 52.921 -9.498 1.00 20.91 83 GLY C N 1
ATOM 2814 C CA . GLY C 1 83 ? 89.922 53.110 -9.831 1.00 20.48 83 GLY C CA 1
ATOM 2815 C C . GLY C 1 83 ? 90.438 54.484 -9.463 1.00 19.62 83 GLY C C 1
ATOM 2816 O O . GLY C 1 83 ? 89.686 55.454 -9.434 1.00 19.31 83 GLY C O 1
ATOM 2817 N N . VAL C 1 84 ? 91.730 54.553 -9.167 1.00 20.67 84 VAL C N 1
ATOM 2818 C CA . VAL C 1 84 ? 92.386 55.799 -8.799 1.00 20.81 84 VAL C CA 1
ATOM 2819 C C . VAL C 1 84 ? 93.826 55.746 -9.273 1.00 22.66 84 VAL C C 1
ATOM 2820 O O . VAL C 1 84 ? 94.521 54.753 -9.059 1.00 22.76 84 VAL C O 1
ATOM 2824 N N . ASP C 1 85 ? 94.265 56.812 -9.931 1.00 23.63 85 ASP C N 1
ATOM 2825 C CA . ASP C 1 85 ? 95.638 56.909 -10.402 1.00 24.56 85 ASP C CA 1
ATOM 2826 C C . ASP C 1 85 ? 96.193 58.229 -9.905 1.00 24.24 85 ASP C C 1
ATOM 2827 O O . ASP C 1 85 ? 95.562 59.268 -10.066 1.00 24.24 85 ASP C O 1
ATOM 2832 N N . ILE C 1 86 ? 97.363 58.184 -9.284 1.00 24.08 86 ILE C N 1
ATOM 2833 C CA . ILE C 1 86 ? 97.994 59.395 -8.785 1.00 24.73 86 ILE C CA 1
ATOM 2834 C C . ILE C 1 86 ? 99.371 59.460 -9.413 1.00 24.74 86 ILE C C 1
ATOM 2835 O O . ILE C 1 86 ? 100.181 58.547 -9.246 1.00 22.29 86 ILE C O 1
ATOM 2840 N N . THR C 1 87 ? 99.620 60.541 -10.146 1.00 23.35 87 THR C N 1
ATOM 2841 C CA . THR C 1 87 ? 100.886 60.718 -10.841 1.00 24.80 87 THR C CA 1
ATOM 2842 C C . THR C 1 87 ? 101.543 62.056 -10.528 1.00 25.17 87 THR C C 1
ATOM 2843 O O . THR C 1 87 ? 100.881 63.004 -10.095 1.00 23.54 87 THR C O 1
ATOM 2847 N N . PHE C 1 88 ? 102.848 62.122 -10.774 1.00 25.98 88 PHE C N 1
ATOM 2848 C CA . PHE C 1 88 ? 103.636 63.312 -10.491 1.00 28.08 88 PHE C CA 1
ATOM 2849 C C . PHE C 1 88 ? 104.367 63.899 -11.690 1.00 29.41 88 PHE C C 1
ATOM 2850 O O . PHE C 1 88 ? 104.727 63.194 -12.633 1.00 29.65 88 PHE C O 1
ATOM 2858 N N . ASP C 1 89 ? 104.588 65.206 -11.622 1.00 30.73 89 ASP C 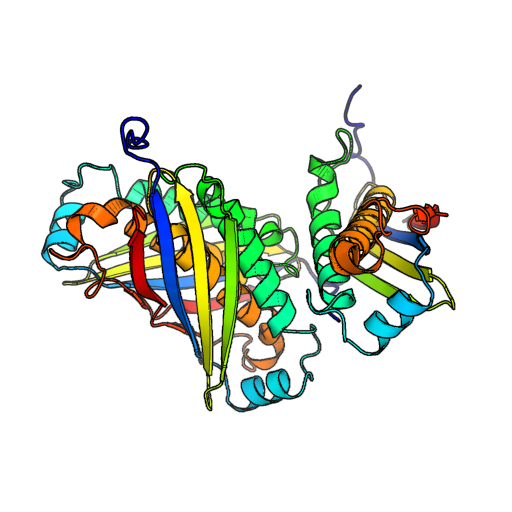N 1
ATOM 2859 C CA . ASP C 1 89 ? 105.316 65.953 -12.639 1.00 31.77 89 ASP C CA 1
ATOM 2860 C C . ASP C 1 89 ? 106.252 66.848 -11.847 1.00 31.05 89 ASP C C 1
ATOM 2861 O O . ASP C 1 89 ? 105.814 67.584 -10.964 1.00 30.13 89 ASP C O 1
ATOM 2866 N N . PHE C 1 90 ? 107.539 66.770 -12.155 1.00 30.76 90 PHE C N 1
ATOM 2867 C CA . PHE C 1 90 ? 108.546 67.553 -11.457 1.00 29.97 90 PHE C CA 1
ATOM 2868 C C . PHE C 1 90 ? 108.878 68.870 -12.142 1.00 29.68 90 PHE C C 1
ATOM 2869 O O . PHE C 1 90 ? 109.073 68.931 -13.358 1.00 27.88 90 PHE C O 1
ATOM 2877 N N . GLY C 1 91 ? 108.926 69.923 -11.339 1.00 27.95 91 GLY C N 1
ATOM 2878 C CA . GLY C 1 91 ? 109.283 71.234 -11.840 1.00 27.40 91 GLY C CA 1
ATOM 2879 C C . GLY C 1 91 ? 110.597 71.539 -11.153 1.00 27.55 91 GLY C C 1
ATOM 2880 O O . GLY C 1 91 ? 111.069 70.728 -10.354 1.00 27.71 91 GLY C O 1
ATOM 2881 N N . GLU C 1 92 ? 111.191 72.689 -11.448 1.00 27.52 92 GLU C N 1
ATOM 2882 C CA . GLU C 1 92 ? 112.461 73.081 -10.837 1.00 27.86 92 GLU C CA 1
ATOM 2883 C C . GLU C 1 92 ? 112.301 73.289 -9.329 1.00 26.87 92 GLU C C 1
ATOM 2884 O O . GLU C 1 92 ? 113.164 72.900 -8.533 1.00 24.96 92 GLU C O 1
ATOM 2890 N N . ASP C 1 93 ? 111.188 73.904 -8.945 1.00 25.56 93 ASP C N 1
ATOM 2891 C CA . ASP C 1 93 ? 110.913 74.197 -7.544 1.00 25.95 93 ASP C CA 1
ATOM 2892 C C . ASP C 1 93 ? 109.496 73.808 -7.128 1.00 26.05 93 ASP C C 1
ATOM 2893 O O . ASP C 1 93 ? 108.852 74.510 -6.342 1.00 24.12 93 ASP C O 1
ATOM 2898 N N . TYR C 1 94 ? 109.008 72.691 -7.657 1.00 24.92 94 TYR C N 1
ATOM 2899 C CA . TYR C 1 94 ? 107.674 72.227 -7.310 1.00 24.31 94 TYR C CA 1
ATOM 2900 C C . TYR C 1 94 ? 107.424 70.829 -7.828 1.00 24.90 94 TYR C C 1
ATOM 2901 O O . TYR C 1 94 ? 108.181 70.309 -8.652 1.00 23.30 94 TYR C O 1
ATOM 2910 N N . ILE C 1 95 ? 106.358 70.221 -7.316 1.00 24.38 95 ILE C N 1
ATOM 2911 C CA . ILE C 1 95 ? 105.934 68.905 -7.759 1.00 24.17 95 ILE C CA 1
ATOM 2912 C C . ILE C 1 95 ? 104.435 69.025 -7.982 1.00 24.18 95 ILE C C 1
ATOM 2913 O O . ILE C 1 95 ? 103.696 69.464 -7.101 1.00 23.32 95 ILE C O 1
ATOM 2918 N N . GLU C 1 96 ? 103.997 68.668 -9.180 1.00 24.31 96 GLU C N 1
ATOM 2919 C CA . GLU C 1 96 ? 102.590 68.737 -9.508 1.00 25.65 96 GLU C CA 1
ATOM 2920 C C . GLU C 1 96 ? 102.021 67.335 -9.393 1.00 24.40 96 GLU C C 1
ATOM 2921 O O . GLU C 1 96 ? 102.577 66.380 -9.942 1.00 23.32 96 GLU C O 1
ATOM 2927 N N . VAL C 1 97 ? 100.928 67.215 -8.649 1.00 22.46 97 VAL C N 1
ATOM 2928 C CA . VAL C 1 97 ? 100.279 65.934 -8.461 1.00 20.18 97 VAL C CA 1
ATOM 2929 C C . VAL C 1 97 ? 98.972 65.920 -9.243 1.00 21.13 97 VAL C C 1
ATOM 2930 O O . VAL C 1 97 ? 98.233 66.903 -9.260 1.00 22.08 97 VAL C O 1
ATOM 2934 N N . THR C 1 98 ? 98.704 64.798 -9.895 1.00 20.77 98 THR C N 1
ATOM 2935 C CA . THR C 1 98 ? 97.485 64.623 -10.661 1.00 21.58 98 THR C CA 1
ATOM 2936 C C . THR C 1 98 ? 96.765 63.408 -10.091 1.00 21.35 98 THR C C 1
ATOM 2937 O O . THR C 1 98 ? 97.370 62.350 -9.913 1.00 20.52 98 THR C O 1
ATOM 2941 N N . CYS C 1 99 ? 95.484 63.566 -9.781 1.00 20.45 99 CYS C N 1
ATOM 2942 C CA . CYS C 1 99 ? 94.704 62.457 -9.257 1.00 20.90 99 CYS C CA 1
ATOM 2943 C C . CYS C 1 99 ? 93.508 62.231 -10.170 1.00 21.37 99 CYS C C 1
ATOM 2944 O O . CYS C 1 99 ? 92.712 63.142 -10.398 1.00 17.93 99 CYS C O 1
ATOM 2947 N N . GLU C 1 100 ? 93.401 61.027 -10.725 1.00 21.46 100 GLU C N 1
ATOM 2948 C CA . GLU C 1 100 ? 92.260 60.707 -11.575 1.00 19.97 100 GLU C CA 1
ATOM 2949 C C . GLU C 1 100 ? 91.448 59.657 -10.837 1.00 18.91 100 GLU C C 1
ATOM 2950 O O . GLU C 1 100 ? 91.996 58.665 -10.369 1.00 19.50 100 GLU C O 1
ATOM 2956 N N . VAL C 1 101 ? 90.145 59.893 -10.724 1.00 19.17 101 VAL C N 1
ATOM 2957 C CA . VAL C 1 101 ? 89.246 58.979 -10.034 1.00 18.02 101 VAL C CA 1
ATOM 2958 C C . VAL C 1 101 ? 88.142 58.538 -10.994 1.00 21.22 101 VAL C C 1
ATOM 2959 O O . VAL C 1 101 ? 87.657 59.333 -11.803 1.00 20.02 101 VAL C O 1
ATOM 2963 N N . ARG C 1 102 ? 87.750 57.272 -10.894 1.00 20.56 102 ARG C N 1
ATOM 2964 C CA . ARG C 1 102 ? 86.709 56.724 -11.749 1.00 22.13 102 ARG C CA 1
ATOM 2965 C C . ARG C 1 102 ? 85.694 55.916 -10.946 1.00 23.24 102 ARG C C 1
ATOM 2966 O O . ARG C 1 102 ? 86.009 55.352 -9.891 1.00 21.84 102 ARG C O 1
ATOM 2974 N N . ALA C 1 103 ? 84.466 55.883 -11.448 1.00 22.11 103 ALA C N 1
ATOM 2975 C CA . ALA C 1 103 ? 83.397 55.130 -10.816 1.00 23.98 103 ALA C CA 1
ATOM 2976 C C . ALA C 1 103 ? 82.226 55.000 -11.778 1.00 25.46 103 ALA C C 1
ATOM 2977 O O . ALA C 1 103 ? 82.085 55.774 -12.728 1.00 23.86 103 ALA C O 1
ATOM 2979 N N . TYR C 1 104 ? 81.400 53.996 -11.537 1.00 25.77 104 TYR C N 1
ATOM 2980 C CA . TYR C 1 104 ? 80.211 53.779 -12.340 1.00 29.24 104 TYR C CA 1
ATOM 2981 C C . TYR C 1 104 ? 79.105 54.022 -11.333 1.00 29.28 104 TYR C C 1
ATOM 2982 O O . TYR C 1 104 ? 78.659 53.098 -10.656 1.00 27.17 104 TYR C O 1
ATOM 2991 N N . TYR C 1 105 ? 78.679 55.274 -11.216 1.00 29.67 105 TYR C N 1
ATOM 2992 C CA . TYR C 1 105 ? 77.668 55.602 -10.230 1.00 30.83 105 TYR C CA 1
ATOM 2993 C C . TYR C 1 105 ? 76.749 56.770 -10.601 1.00 31.33 105 TYR C C 1
ATOM 2994 O O . TYR C 1 105 ? 76.790 57.281 -11.723 1.00 31.09 105 TYR C O 1
ATOM 3003 N N . LYS C 1 106 ? 75.933 57.186 -9.634 1.00 31.29 106 LYS C N 1
ATOM 3004 C CA . LYS C 1 106 ? 74.945 58.248 -9.814 1.00 31.37 106 LYS C CA 1
ATOM 3005 C C . LYS C 1 106 ? 75.379 59.686 -9.539 1.00 32.07 106 LYS C C 1
ATOM 3006 O O . LYS C 1 106 ? 74.611 60.615 -9.783 1.00 31.51 106 LYS C O 1
ATOM 3012 N N . THR C 1 107 ? 76.587 59.883 -9.023 1.00 31.90 107 THR C N 1
ATOM 3013 C CA . THR C 1 107 ? 77.061 61.236 -8.746 1.00 32.72 107 THR C CA 1
ATOM 3014 C C . THR C 1 107 ? 78.565 61.333 -9.012 1.00 33.98 107 THR C C 1
ATOM 3015 O O . THR C 1 107 ? 79.109 60.272 -8.545 1.00 34.49 107 THR C O 1
ATOM 3019 N N . GLY C 1 108 ? 78.952 62.338 -9.806 1.00 36.28 108 GLY C N 1
ATOM 3020 C CA . GLY C 1 108 ? 80.339 62.575 -10.244 1.00 32.42 108 GLY C CA 1
ATOM 3021 C C . GLY C 1 108 ? 81.394 62.320 -9.143 1.00 31.16 108 GLY C C 1
ATOM 3022 O O . GLY C 1 108 ? 81.076 62.038 -7.995 1.00 33.03 108 GLY C O 1
ATOM 3023 N N . VAL C 1 109 ? 82.666 62.442 -9.515 1.00 26.70 109 VAL C N 1
ATOM 3024 C CA . VAL C 1 109 ? 83.734 62.203 -8.551 1.00 23.06 109 VAL C CA 1
ATOM 3025 C C . VAL C 1 109 ? 84.799 63.295 -8.447 1.00 21.60 109 VAL C C 1
ATOM 3026 O O . VAL C 1 109 ? 85.942 63.008 -8.106 1.00 19.34 109 VAL C O 1
ATOM 3030 N N . GLU C 1 110 ? 84.430 64.545 -8.715 1.00 21.52 110 GLU C N 1
ATOM 3031 C CA . GLU C 1 110 ? 85.408 65.625 -8.631 1.00 21.48 110 GLU C CA 1
ATOM 3032 C C . GLU C 1 110 ? 85.875 65.875 -7.197 1.00 20.02 110 GLU C C 1
ATOM 3033 O O . GLU C 1 110 ? 87.051 66.135 -6.970 1.00 19.34 110 GLU C O 1
ATOM 3039 N N . MET C 1 111 ? 84.973 65.788 -6.225 1.00 19.60 111 MET C N 1
ATOM 3040 C CA . MET C 1 111 ? 85.384 66.020 -4.842 1.00 18.93 111 MET C CA 1
ATOM 3041 C C . MET C 1 111 ? 86.354 64.942 -4.379 1.00 18.50 111 MET C C 1
ATOM 3042 O O . MET C 1 111 ? 87.262 65.211 -3.599 1.00 17.59 111 MET C O 1
ATOM 3047 N N . GLU C 1 112 ? 86.159 63.720 -4.862 1.00 19.25 112 GLU C N 1
ATOM 3048 C CA . GLU C 1 112 ? 87.036 62.611 -4.503 1.00 19.18 112 GLU C CA 1
ATOM 3049 C C . GLU C 1 112 ? 88.430 62.842 -5.102 1.00 19.79 112 GLU C C 1
ATOM 3050 O O . GLU C 1 112 ? 89.449 62.573 -4.457 1.00 18.11 112 GLU C O 1
ATOM 3056 N N . ALA C 1 113 ? 88.474 63.334 -6.339 1.00 18.39 113 ALA C N 1
ATOM 3057 C CA . ALA C 1 113 ? 89.754 63.586 -7.006 1.00 18.33 113 ALA C CA 1
ATOM 3058 C C . ALA C 1 113 ? 90.498 64.746 -6.343 1.00 17.09 113 ALA C C 1
ATOM 3059 O O . ALA C 1 113 ? 91.720 64.724 -6.238 1.00 16.18 113 ALA C O 1
ATOM 3061 N N . LEU C 1 114 ? 89.757 65.758 -5.897 1.00 18.61 114 LEU C N 1
ATOM 3062 C CA . LEU C 1 114 ? 90.359 66.913 -5.230 1.00 19.23 114 LEU C CA 1
ATOM 3063 C C . LEU C 1 114 ? 90.889 66.501 -3.856 1.00 19.52 114 LEU C C 1
ATOM 3064 O O . LEU C 1 114 ? 91.945 66.962 -3.420 1.00 19.62 114 LEU C O 1
ATOM 3069 N N . THR C 1 115 ? 90.150 65.632 -3.176 1.00 19.64 115 THR C N 1
ATOM 3070 C CA . THR C 1 115 ? 90.562 65.161 -1.857 1.00 19.54 115 THR C CA 1
ATOM 3071 C C . THR C 1 115 ? 91.847 64.354 -2.011 1.00 19.84 115 THR C C 1
ATOM 3072 O O . THR C 1 115 ? 92.787 64.503 -1.236 1.00 21.00 115 THR C O 1
ATOM 3076 N N . GLY C 1 116 ? 91.889 63.511 -3.037 1.00 20.64 116 GLY C N 1
ATOM 3077 C CA . GLY C 1 116 ? 93.065 62.698 -3.268 1.00 18.87 116 GLY C CA 1
ATOM 3078 C C . GLY C 1 116 ? 94.286 63.535 -3.593 1.00 21.03 116 GLY C C 1
ATOM 3079 O O . GLY C 1 116 ? 95.373 63.289 -3.067 1.00 18.82 116 GLY C O 1
ATOM 3080 N N . VAL C 1 117 ? 94.121 64.531 -4.457 1.00 20.10 117 VAL C N 1
ATOM 3081 C CA . VAL C 1 117 ? 95.252 65.372 -4.822 1.00 21.26 117 VAL C CA 1
ATOM 3082 C C . VAL C 1 117 ? 95.727 66.171 -3.600 1.00 19.67 117 VAL C C 1
ATOM 3083 O O . VAL C 1 117 ? 96.929 66.289 -3.355 1.00 20.51 117 VAL C O 1
ATOM 3087 N N . THR C 1 118 ? 94.778 66.684 -2.822 1.00 18.53 118 THR C N 1
ATOM 3088 C CA . THR C 1 118 ? 95.086 67.472 -1.630 1.00 20.01 118 THR C CA 1
ATOM 3089 C C . THR C 1 118 ? 95.879 66.707 -0.573 1.00 18.66 118 THR C C 1
ATOM 3090 O O . THR C 1 118 ? 96.889 67.194 -0.069 1.00 16.84 118 THR C O 1
ATOM 3094 N N . VAL C 1 119 ? 95.415 65.513 -0.222 1.00 17.36 119 VAL C N 1
ATOM 3095 C CA . VAL C 1 119 ? 96.101 64.738 0.796 1.00 15.02 119 VAL C CA 1
ATOM 3096 C C . VAL C 1 119 ? 97.455 64.252 0.306 1.00 16.61 119 VAL C C 1
ATOM 3097 O O . VAL C 1 119 ? 98.396 64.137 1.092 1.00 17.05 119 VAL C O 1
ATOM 3101 N N . ALA C 1 120 ? 97.566 63.970 -0.991 1.00 16.41 120 ALA C N 1
ATOM 3102 C CA . ALA C 1 120 ? 98.843 63.539 -1.547 1.00 16.82 120 ALA C CA 1
ATOM 3103 C C . ALA C 1 120 ? 99.861 64.673 -1.367 1.00 16.61 120 ALA C C 1
ATOM 3104 O O . ALA C 1 120 ? 101.008 64.437 -1.007 1.00 20.57 120 ALA C O 1
ATOM 3106 N N . LEU C 1 121 ? 99.430 65.902 -1.617 1.00 17.95 121 LEU C N 1
ATOM 3107 C CA . LEU C 1 121 ? 100.305 67.061 -1.481 1.00 19.02 121 LEU C CA 1
ATOM 3108 C C . LEU C 1 121 ? 100.693 67.284 -0.024 1.00 19.87 121 LEU C C 1
ATOM 3109 O O . LEU C 1 121 ? 101.841 67.600 0.273 1.00 21.46 121 LEU C O 1
ATOM 3114 N N . LEU C 1 122 ? 99.733 67.114 0.882 1.00 19.10 122 LEU C N 1
ATOM 3115 C CA . LEU C 1 122 ? 99.993 67.275 2.309 1.00 18.81 122 LEU C CA 1
ATOM 3116 C C . LEU C 1 122 ? 100.994 66.226 2.779 1.00 17.71 122 LEU C C 1
ATOM 3117 O O . LEU C 1 122 ? 101.846 66.500 3.625 1.00 18.77 122 LEU C O 1
ATOM 3122 N N . ALA C 1 123 ? 100.876 65.018 2.235 1.00 16.14 123 ALA C N 1
ATOM 3123 C CA . ALA C 1 123 ? 101.774 63.931 2.605 1.00 15.68 123 ALA C CA 1
ATOM 3124 C C . ALA C 1 123 ? 103.193 64.249 2.129 1.00 15.52 123 ALA C C 1
ATOM 3125 O O . ALA C 1 123 ? 104.167 63.924 2.801 1.00 16.89 123 ALA C O 1
ATOM 3127 N N . ILE C 1 124 ? 103.315 64.873 0.961 1.00 15.45 124 ILE C N 1
ATOM 3128 C CA . ILE C 1 124 ? 104.638 65.244 0.466 1.00 17.22 124 ILE C CA 1
ATOM 3129 C C . ILE C 1 124 ? 105.224 66.266 1.447 1.00 17.12 124 ILE C C 1
ATOM 3130 O O . ILE C 1 124 ? 106.377 66.157 1.861 1.00 15.78 124 ILE C O 1
ATOM 3135 N N . TRP C 1 125 ? 104.416 67.258 1.815 1.00 17.18 125 TRP C N 1
ATOM 3136 C CA . TRP C 1 125 ? 104.857 68.286 2.760 1.00 18.92 125 TRP C CA 1
ATOM 3137 C C . TRP C 1 125 ? 105.350 67.627 4.052 1.00 19.23 125 TRP C C 1
ATOM 3138 O O . TRP C 1 125 ? 106.438 67.935 4.554 1.00 19.22 125 TRP C O 1
ATOM 3149 N N . ASP C 1 126 ? 104.551 66.718 4.598 1.00 19.12 126 ASP C N 1
ATOM 3150 C CA . ASP C 1 126 ? 104.946 66.038 5.825 1.00 19.15 126 ASP C CA 1
ATOM 3151 C C . ASP C 1 126 ? 106.269 65.278 5.670 1.00 20.13 126 ASP C C 1
ATOM 3152 O O . ASP C 1 126 ? 107.121 65.305 6.556 1.00 20.16 126 ASP C O 1
ATOM 3157 N N . MET C 1 127 ? 106.431 64.591 4.549 1.00 19.77 127 MET C N 1
ATOM 3158 C CA . MET C 1 127 ? 107.647 63.815 4.313 1.00 20.90 127 MET C CA 1
ATOM 3159 C C . MET C 1 127 ? 108.897 64.674 4.169 1.00 21.97 127 MET C C 1
ATOM 3160 O O . MET C 1 127 ? 110.007 64.208 4.411 1.00 21.65 127 MET C O 1
ATOM 3165 N N . VAL C 1 128 ? 108.724 65.936 3.797 1.00 21.34 128 VAL C N 1
ATOM 3166 C CA . VAL C 1 128 ? 109.858 66.842 3.512 1.00 22.36 128 VAL C CA 1
ATOM 3167 C C . VAL C 1 128 ? 110.029 67.975 4.546 1.00 23.11 128 VAL C C 1
ATOM 3168 O O . VAL C 1 128 ? 110.895 68.832 4.423 1.00 21.86 128 VAL C O 1
ATOM 3172 N N . LYS C 1 129 ? 109.183 68.032 5.569 1.00 22.87 129 LYS C N 1
ATOM 3173 C CA . LYS C 1 129 ? 109.223 69.136 6.521 1.00 23.72 129 LYS C CA 1
ATOM 3174 C C . LYS C 1 129 ? 110.610 69.454 7.090 1.00 23.83 129 LYS C C 1
ATOM 3175 O O . LYS C 1 129 ? 110.937 70.624 7.313 1.00 21.60 129 LYS C O 1
ATOM 3181 N N . ALA C 1 130 ? 111.431 68.429 7.306 1.00 21.87 130 ALA C N 1
ATOM 3182 C CA . ALA C 1 130 ? 112.762 68.636 7.874 1.00 23.38 130 ALA C CA 1
ATOM 3183 C C . ALA C 1 130 ? 113.723 69.431 6.985 1.00 23.57 130 ALA C C 1
ATOM 3184 O O . ALA C 1 130 ? 114.597 70.130 7.495 1.00 23.42 130 ALA C O 1
ATOM 3186 N N . VAL C 1 131 ? 113.581 69.326 5.667 1.00 23.13 131 VAL C N 1
ATOM 3187 C CA . VAL C 1 131 ? 114.463 70.075 4.779 1.00 23.97 131 VAL C CA 1
ATOM 3188 C C . VAL C 1 131 ? 113.815 71.356 4.255 1.00 23.80 131 VAL C C 1
ATOM 3189 O O . VAL C 1 131 ? 114.511 72.249 3.764 1.00 25.13 131 VAL C O 1
ATOM 3193 N N . GLU C 1 132 ? 112.493 71.456 4.372 1.00 22.45 132 GLU C N 1
ATOM 3194 C CA . GLU C 1 132 ? 111.774 72.648 3.918 1.00 22.80 132 GLU C CA 1
ATOM 3195 C C . GLU C 1 132 ? 111.735 73.766 4.962 1.00 23.64 132 GLU C C 1
ATOM 3196 O O . GLU C 1 132 ? 111.654 74.944 4.614 1.00 23.86 132 GLU C O 1
ATOM 3202 N N . LYS C 1 133 ? 111.790 73.409 6.239 1.00 23.59 133 LYS C N 1
ATOM 3203 C CA . LYS C 1 133 ? 111.751 74.416 7.287 1.00 25.56 133 LYS C CA 1
ATOM 3204 C C . LYS C 1 133 ? 113.015 75.267 7.269 1.00 25.64 133 LYS C C 1
ATOM 3205 O O . LYS C 1 133 ? 114.031 74.903 6.694 1.00 22.76 133 LYS C O 1
ATOM 3211 N N . ASP C 1 134 ? 112.959 76.438 7.898 1.00 26.69 134 ASP C N 1
ATOM 3212 C CA . ASP C 1 134 ? 114.135 77.300 7.963 1.00 28.97 134 ASP C CA 1
ATOM 3213 C C . ASP C 1 134 ? 114.747 77.191 9.360 1.00 31.19 134 ASP C C 1
ATOM 3214 O O . ASP C 1 134 ? 114.262 76.419 10.188 1.00 29.43 134 ASP C O 1
ATOM 3219 N N . GLU C 1 135 ? 115.818 77.938 9.617 1.00 35.00 135 GLU C N 1
ATOM 3220 C CA . GLU C 1 135 ? 116.494 77.894 10.916 1.00 36.72 135 GLU C CA 1
ATOM 3221 C C . GLU C 1 135 ? 115.556 78.216 12.072 1.00 37.00 135 GLU C C 1
ATOM 3222 O O . GLU C 1 135 ? 115.805 77.823 13.215 1.00 36.67 135 GLU C O 1
ATOM 3228 N N . LYS C 1 136 ? 114.480 78.936 11.770 1.00 35.85 136 LYS C N 1
ATOM 3229 C CA . LYS C 1 136 ? 113.501 79.316 12.779 1.00 35.53 136 LYS C CA 1
ATOM 3230 C C . LYS C 1 136 ? 112.350 78.317 12.867 1.00 34.30 136 LYS C C 1
ATOM 3231 O O . LYS C 1 136 ? 111.354 78.568 13.545 1.00 34.07 136 LYS C O 1
ATOM 3237 N N . GLY C 1 137 ? 112.491 77.186 12.180 1.00 32.56 137 GLY C N 1
ATOM 3238 C CA . GLY C 1 137 ? 111.455 76.166 12.204 1.00 28.66 137 GLY C CA 1
ATOM 3239 C C . GLY C 1 137 ? 110.184 76.546 11.459 1.00 26.40 137 GLY C C 1
ATOM 3240 O O . GLY C 1 137 ? 109.156 75.887 11.604 1.00 25.22 137 GLY C O 1
ATOM 3241 N N . GLN C 1 138 ? 110.254 77.601 10.653 1.00 24.48 138 GLN C N 1
ATOM 3242 C CA . GLN C 1 138 ? 109.100 78.067 9.888 1.00 22.80 138 GLN C CA 1
ATOM 3243 C C . GLN C 1 138 ? 109.137 77.529 8.460 1.00 21.85 138 GLN C C 1
ATOM 3244 O O . GLN C 1 138 ? 110.109 76.888 8.054 1.00 20.63 138 GLN C O 1
ATOM 3250 N N . TYR C 1 139 ? 108.075 77.796 7.703 1.00 20.84 139 TYR C N 1
ATOM 3251 C CA . TYR C 1 139 ? 107.983 77.343 6.314 1.00 22.33 139 TYR C CA 1
ATOM 3252 C C . TYR C 1 139 ? 107.697 78.539 5.403 1.00 23.35 139 TYR C C 1
ATOM 3253 O O . TYR C 1 139 ? 106.665 78.590 4.733 1.00 25.19 139 TYR C O 1
ATOM 3262 N N . PRO C 1 140 ? 108.620 79.513 5.362 1.00 23.17 140 PRO C N 1
ATOM 3263 C CA . PRO C 1 140 ? 108.471 80.718 4.540 1.00 24.03 140 PRO C CA 1
ATOM 3264 C C . PRO C 1 140 ? 108.277 80.455 3.047 1.00 23.45 140 PRO C C 1
ATOM 3265 O O . PRO C 1 140 ? 107.582 81.201 2.367 1.00 23.38 140 PRO C O 1
ATOM 3269 N N . TYR C 1 141 ? 108.878 79.383 2.547 1.00 22.63 141 TYR C N 1
ATOM 3270 C CA . TYR C 1 141 ? 108.818 79.084 1.125 1.00 24.61 141 TYR C CA 1
ATOM 3271 C C . TYR C 1 141 ? 107.870 77.989 0.651 1.00 24.73 141 TYR C C 1
ATOM 3272 O O . TYR C 1 141 ? 107.579 77.894 -0.538 1.00 26.13 141 TYR C O 1
ATOM 3281 N N . THR C 1 142 ? 107.387 77.164 1.568 1.00 24.63 142 THR C N 1
ATOM 3282 C CA . THR C 1 142 ? 106.512 76.065 1.189 1.00 21.59 142 THR C CA 1
ATOM 3283 C C . THR C 1 142 ? 105.035 76.426 1.091 1.00 21.69 142 THR C C 1
ATOM 3284 O O . THR C 1 142 ? 104.496 77.148 1.925 1.00 20.82 142 THR C O 1
ATOM 3288 N N . ARG C 1 143 ? 104.383 75.930 0.050 1.00 21.67 143 ARG C N 1
ATOM 3289 C CA . ARG C 1 143 ? 102.960 76.158 -0.093 1.00 23.43 143 ARG C CA 1
ATOM 3290 C C . ARG C 1 143 ? 102.325 75.266 -1.138 1.00 21.90 143 ARG C C 1
ATOM 3291 O O . ARG C 1 143 ? 102.985 74.766 -2.052 1.00 22.93 143 ARG C O 1
ATOM 3299 N N . ILE C 1 144 ? 101.031 75.049 -0.964 1.00 21.82 144 ILE C N 1
ATOM 3300 C CA . ILE C 1 144 ? 100.253 74.233 -1.872 1.00 22.17 144 ILE C CA 1
ATOM 3301 C C . ILE C 1 144 ? 99.415 75.214 -2.665 1.00 21.76 144 ILE C C 1
ATOM 3302 O O . ILE C 1 144 ? 98.807 76.116 -2.096 1.00 21.03 144 ILE C O 1
ATOM 3307 N N . GLU C 1 145 ? 99.390 75.050 -3.982 1.00 22.97 145 GLU C N 1
ATOM 3308 C CA . GLU C 1 145 ? 98.638 75.978 -4.809 1.00 24.27 145 GLU C CA 1
ATOM 3309 C C . GLU C 1 145 ? 98.081 75.399 -6.096 1.00 23.27 145 GLU C C 1
ATOM 3310 O O . GLU C 1 145 ? 98.397 74.271 -6.493 1.00 20.23 145 GLU C O 1
ATOM 3316 N N . ASN C 1 146 ? 97.248 76.206 -6.741 1.00 22.31 146 ASN C N 1
ATOM 3317 C CA . ASN C 1 146 ? 96.615 75.839 -7.995 1.00 24.66 146 ASN C CA 1
ATOM 3318 C C . ASN C 1 146 ? 95.980 74.452 -7.962 1.00 23.17 146 ASN C C 1
ATOM 3319 O O . ASN C 1 146 ? 96.180 73.640 -8.867 1.00 23.79 146 ASN C O 1
ATOM 3324 N N . VAL C 1 147 ? 95.225 74.182 -6.902 1.00 22.74 147 VAL C N 1
ATOM 3325 C CA . VAL C 1 147 ? 94.517 72.912 -6.776 1.00 21.64 147 VAL C CA 1
ATOM 3326 C C . VAL C 1 147 ? 93.215 73.125 -7.545 1.00 21.95 147 VAL C C 1
ATOM 3327 O O . VAL C 1 147 ? 92.389 73.949 -7.160 1.00 20.82 147 VAL C O 1
ATOM 3331 N N . HIS C 1 148 ? 93.041 72.398 -8.644 1.00 20.76 148 HIS C N 1
ATOM 3332 C CA . HIS C 1 148 ? 91.849 72.577 -9.464 1.00 20.75 148 HIS C CA 1
ATOM 3333 C C . HIS C 1 148 ? 91.372 71.299 -10.151 1.00 18.36 148 HIS C C 1
ATOM 3334 O O . HIS C 1 148 ? 92.094 70.308 -10.220 1.00 17.74 148 HIS C O 1
ATOM 3341 N N . VAL C 1 149 ? 90.146 71.342 -10.660 1.00 19.22 149 VAL C N 1
ATOM 3342 C CA . VAL C 1 149 ? 89.580 70.214 -11.387 1.00 19.57 149 VAL C CA 1
ATOM 3343 C C . VAL C 1 149 ? 89.964 70.404 -12.856 1.00 20.37 149 VAL C C 1
ATOM 3344 O O . VAL C 1 149 ? 89.586 71.393 -13.478 1.00 21.90 149 VAL C O 1
ATOM 3348 N N . VAL C 1 150 ? 90.729 69.466 -13.397 1.00 20.59 150 VAL C N 1
ATOM 3349 C CA . VAL C 1 150 ? 91.157 69.539 -14.789 1.00 22.78 150 VAL C CA 1
ATOM 3350 C C . VAL C 1 150 ? 89.970 69.216 -15.684 1.00 25.10 150 VAL C C 1
ATOM 3351 O O . VAL C 1 150 ? 89.744 69.871 -16.705 1.00 24.20 150 VAL C O 1
ATOM 3355 N N . GLU C 1 151 ? 89.209 68.200 -15.292 1.00 26.05 151 GLU C N 1
ATOM 3356 C CA . GLU C 1 151 ? 88.041 67.795 -16.059 1.00 27.98 151 GLU C CA 1
ATOM 3357 C C . GLU C 1 151 ? 87.139 66.835 -15.300 1.00 28.18 151 GLU C C 1
ATOM 3358 O O . GLU C 1 151 ? 87.578 66.122 -14.391 1.00 24.90 151 GLU C O 1
ATOM 3364 N N . LYS C 1 152 ? 85.869 66.845 -15.682 1.00 27.17 152 LYS C N 1
ATOM 3365 C CA . LYS C 1 152 ? 84.864 65.979 -15.093 1.00 30.55 152 LYS C CA 1
ATOM 3366 C C . LYS C 1 152 ? 84.147 65.352 -16.282 1.00 33.10 152 LYS C C 1
ATOM 3367 O O . LYS C 1 152 ? 83.616 66.064 -17.140 1.00 31.51 152 LYS C O 1
ATOM 3373 N N . VAL C 1 153 ? 84.149 64.024 -16.343 1.00 34.38 153 VAL C N 1
ATOM 3374 C CA . VAL C 1 153 ? 83.523 63.312 -17.450 1.00 37.38 153 VAL C CA 1
ATOM 3375 C C . VAL C 1 153 ? 82.467 62.303 -17.003 1.00 38.49 153 VAL C C 1
ATOM 3376 O O . VAL C 1 153 ? 82.545 61.746 -15.910 1.00 37.66 153 VAL C O 1
ATOM 3380 N N . LYS C 1 154 ? 81.477 62.087 -17.864 1.00 40.72 154 LYS C N 1
ATOM 3381 C CA . LYS C 1 154 ? 80.410 61.158 -17.613 1.00 44.15 154 LYS C CA 1
ATOM 3382 C C . LYS C 1 154 ? 80.028 60.481 -18.937 1.00 45.53 154 LYS C C 1
ATOM 3383 O O . LYS C 1 154 ? 79.698 61.115 -19.934 1.00 45.67 154 LYS C O 1
ATOM 3389 N N . THR C 1 155 ? 80.095 59.155 -18.984 1.00 27.15 155 THR C N 1
ATOM 3390 C CA . THR C 1 155 ? 79.746 58.470 -20.215 1.00 27.09 155 THR C CA 1
ATOM 3391 C C . THR C 1 155 ? 78.693 57.385 -19.948 1.00 27.23 155 THR C C 1
ATOM 3392 O O . THR C 1 155 ? 78.635 56.800 -18.872 1.00 27.13 155 THR C O 1
ATOM 3396 N N . HIS C 1 156 ? 77.848 57.180 -20.954 1.00 54.49 156 HIS C N 1
ATOM 3397 C CA . HIS C 1 156 ? 76.750 56.220 -20.883 1.00 57.03 156 HIS C CA 1
ATOM 3398 C C . HIS C 1 156 ? 77.153 54.908 -21.552 1.00 57.75 156 HIS C C 1
ATOM 3399 O O . HIS C 1 156 ? 76.894 53.824 -21.025 1.00 57.88 156 HIS C O 1
ATOM 3406 N N . ASN C 1 157 ? 77.789 55.022 -22.716 1.00 58.33 157 ASN C N 1
ATOM 3407 C CA . ASN C 1 157 ? 78.223 53.859 -23.484 1.00 59.21 157 ASN C CA 1
ATOM 3408 C C . ASN C 1 157 ? 79.618 53.388 -23.071 1.00 60.52 157 ASN C C 1
ATOM 3409 O O . ASN C 1 157 ? 80.547 53.478 -23.903 1.00 62.22 157 ASN C O 1
#

Solvent-accessible surface area: 19062 Å² total; per-residue (Å²): 58,13,121,5,77,40,2,4,161,69,93,90,10,52,5,50,0,14,0,52,0,47,0,47,5,51,63,109,0,6,103,31,10,130,118,65,135,10,106,22,12,90,6,41,41,12,0,61,95,1,0,55,83,1,1,118,59,0,21,38,9,0,1,2,9,12,35,26,72,42,88,14,29,69,7,76,37,73,68,14,123,53,55,0,22,0,17,0,41,0,59,0,126,16,28,15,7,0,1,4,5,0,0,0,0,0,2,3,0,0,1,0,0,0,2,1,0,40,64,37,0,57,22,155,151,23,53,7,67,113,0,62,4,40,51,0,45,8,68,63,32,45,120,56,177,181,160,100,95,117,16,36,175,62,97,81,12,57,4,58,0,19,0,51,1,82,0,35,5,47,63,105,2,5,131,42,11,134,102,63,129,14,177,110,31,69,6,43,0,20,0,15,0,24,0,2,15,6,1,27,61,0,44,114,100,61,113,81,21,23,89,17,39,5,2,0,1,35,4,74,36,73,67,16,143,50,46,0,25,0,14,0,40,0,29,0,81,50,50,28,12,0,44,76,5,0,35,12,0,0,45,41,0,0,100,14,0,61,66,19,1,86,68,64,0,101,18,156,154,37,101,82,77,102,10,106,50,69,98,51,70,56,69,94,97,44,100,61,167,142,90,100,105,69,119,17,35,177,69,96,83,7,37,8,57,0,13,0,52,0,69,0,41,7,52,50,114,2,2,102,41,13,133,104,68,118,17,154,23,13,46,5,47,11,1,0,65,33,2,0,54,61,0,1,118,32,0,44,92,9,1,54,16,11,24,89,26,74,44,93,16,28,70,6,74,38,74,65,10,126,49,47,0,24,0,16,0,43,0,56,0,114,55,50,22,9,0,1,2,7,0,0,1,0,0,4,2,0,0,1,0,0,0,2,4,0,43,73,56,0,95,43,162,146,21,47,5,79,149,2,84,1,38,52,1,30,10,60,71,40,58,138,53,139,173

Radius of gyration: 22.35 Å; Cα contacts (8 Å, |Δi|>4): 1071; chains: 3; bounding box: 51×63×62 Å

B-factor: mean 30.98, std 11.44, range [13.39, 79.31]